Protein AF-A0A661M3B9-F1 (afdb_monomer)

Nearest PDB structures (foldseek):
  7fh7-assembly1_A  TM=8.479E-01  e=2.185E-17  Cylindrospermum licheniforme UTEX B 2014
  7roo-assembly1_A  TM=8.403E-01  e=1.113E-17  Cylindrospermum licheniforme UTEX B 2014
  7fh8-assembly1_A  TM=8.510E-01  e=1.071E-16  Cylindrospermum licheniforme UTEX B 2014
  7fh6-assembly1_A  TM=8.574E-01  e=1.071E-16  Cylindrospermum licheniforme UTEX B 2014
  7ron-assembly1_A  TM=8.331E-01  e=5.725E-17  Cylindrospermum licheniforme UTEX B 2014

Foldseek 3Di:
DDDDDPPPPPQDKDWDWQPFQDPDDDQGWGKIFIAGQAAKKFQEKDQFPQQWIKTKIWGCDPVRAIWIKIFTAGNNGHTPDIDTDAADHHWAWAEKDQFPQRWIKTWTWHPGAEAANTWIKIFTAHNRRDTPDIDTGDHNFDKGWQYKDQAPQLWIKTWIWDDDPVDAAIWIKIFIADNRGHTPDIDTHDPPHHKDWHEKDQAPQRWIKTWIFDVVVVTWIKIFTAHNNRHTPDMDTHQPDPPPQRKHWHRKYKDQDPQLWIKIKTWIDGPHEIWIKIFTAHNVRHTPFIWIGDDDWHWGWAEWDAFPVFWIKTWKKIFDDPDDPPATEIWTKMWTAGNRRHTPFIKTKAAPDNRWHHIWNYKDARPQLWIKTKTWTPQPDPHYITIMIITAHNRRDRHSSVGIDIDGPPPPPPVPDGDGPPPPPPPPDDDDDDDDDDDDDDDPPDDPDDDDCPDDPQAAQLLQCDDPDCPDSNNPSPGHYADVVQWDDPQQQWIAGPRRQKIWGLEQCFLHWDQQVVLQVSQQVCLVCVVVTPRPNHRDPDNAKGFAAPSRLLRQANQVDFPFRGDPPRSHPPDPQVFWEFHPAADPVDNQWGWTARRGNRDIDIDGSHGIGTRIIMDHDPRPDDDDDDDDDDDDDDDDDDDDDDDDDDDDDDDDDDDDDDDDDDDDDDDDD

pLDDT: mean 74.83, std 24.27, range [21.17, 98.56]

Mean predicted aligned error: 18.91 Å

Radius of gyration: 30.26 Å; Cα contacts (8 Å, |Δi|>4): 1571; chains: 1; bounding box: 96×77×81 Å

Solvent-accessible surface area (backbone atoms only — not comparable to full-atom values): 38222 Å² total; per-residue (Å²): 139,79,84,79,77,81,78,81,75,78,82,64,72,45,73,47,73,47,73,71,26,57,96,81,63,98,74,75,33,42,48,36,32,36,28,65,78,37,38,14,35,26,55,39,46,44,74,43,85,89,63,19,31,36,37,36,25,39,40,54,40,99,81,72,47,29,30,20,34,40,40,33,27,40,79,85,68,48,79,75,47,72,49,77,50,69,69,90,27,43,21,48,68,54,29,67,31,72,38,96,90,45,20,35,38,37,30,18,28,18,48,53,72,49,62,45,74,17,4,26,31,39,40,35,27,40,75,82,70,45,76,77,46,72,46,58,52,64,43,78,38,47,24,40,43,35,26,42,36,70,36,96,88,57,18,33,42,35,32,18,32,31,52,45,100,90,49,82,49,36,26,33,37,37,39,36,28,40,71,85,65,50,78,74,47,71,49,78,46,77,95,65,45,41,32,47,48,43,26,51,44,75,39,98,88,57,22,32,40,35,23,17,24,26,51,72,59,60,14,22,30,39,38,39,36,25,38,70,86,66,46,77,74,47,73,50,77,49,60,84,57,93,82,77,65,78,50,30,28,38,63,31,42,60,44,78,39,98,87,57,15,30,43,37,34,26,27,35,33,48,95,91,38,28,24,41,34,38,34,38,27,40,67,86,69,45,78,75,46,58,46,70,45,80,93,81,51,50,47,48,60,53,33,80,43,80,42,98,89,63,19,35,40,44,31,8,25,28,48,43,90,83,41,63,97,88,50,92,18,31,18,12,31,42,35,36,26,40,80,86,66,49,77,76,49,51,42,37,41,27,48,94,53,54,77,36,45,18,37,30,33,20,60,40,81,39,98,85,60,16,32,42,40,21,7,28,21,42,63,74,41,94,49,59,28,18,12,28,39,37,36,28,40,64,89,65,48,58,68,64,37,88,71,57,42,67,55,72,65,81,69,87,62,84,79,70,78,73,67,74,75,74,79,80,76,83,71,92,67,92,81,80,89,78,82,93,76,89,78,80,83,81,78,80,80,73,76,88,76,89,72,85,77,88,64,74,84,75,53,51,37,45,72,41,76,69,58,90,47,95,78,34,65,28,59,59,57,87,40,43,79,78,46,88,66,47,61,46,73,69,81,30,27,36,28,38,31,67,77,78,55,35,30,30,52,24,34,34,45,36,76,36,64,34,31,50,68,57,36,54,52,48,36,54,40,42,38,76,45,50,88,81,42,80,40,64,68,56,70,63,88,79,56,69,50,36,59,33,38,61,70,63,61,57,62,54,43,17,72,72,39,55,70,56,11,43,56,90,86,63,82,67,38,66,71,58,49,93,44,33,34,50,27,65,34,62,27,87,95,40,79,68,19,21,32,27,38,26,36,26,71,52,42,80,41,74,44,54,34,84,46,66,26,30,34,45,48,30,30,76,57,76,79,94,80,74,87,86,84,82,89,82,91,81,88,81,87,83,84,89,77,92,87,78,89,88,89,88,78,88,84,86,81,92,78,84,85,85,88,87,89,86,86,87,81,90,83,84,87,84,85,83,137

Structure (mmCIF, N/CA/C/O backbone):
data_AF-A0A661M3B9-F1
#
_entry.id   AF-A0A661M3B9-F1
#
loop_
_atom_site.group_PDB
_atom_site.id
_atom_site.type_symbol
_atom_site.label_atom_id
_atom_site.label_alt_id
_atom_site.label_comp_id
_atom_site.label_asym_id
_atom_site.label_entity_id
_atom_site.label_seq_id
_atom_site.pdbx_PDB_ins_code
_atom_site.Cartn_x
_atom_site.Cartn_y
_atom_site.Cartn_z
_atom_site.occupancy
_atom_site.B_iso_or_equiv
_atom_site.auth_seq_id
_atom_site.auth_comp_id
_atom_site.auth_asym_id
_atom_site.auth_atom_id
_atom_site.pdbx_PDB_model_num
ATOM 1 N N . MET A 1 1 ? 34.840 38.051 -22.882 1.00 33.22 1 MET A N 1
ATOM 2 C CA . MET A 1 1 ? 33.625 37.278 -23.220 1.00 33.22 1 MET A CA 1
ATOM 3 C C . MET A 1 1 ? 33.898 35.809 -22.946 1.00 33.22 1 MET A C 1
ATOM 5 O O . MET A 1 1 ? 34.513 35.154 -23.774 1.00 33.22 1 MET A O 1
ATOM 9 N N . ILE A 1 2 ? 33.510 35.317 -21.769 1.00 27.94 2 ILE A N 1
ATOM 10 C CA . ILE A 1 2 ? 33.604 33.896 -21.411 1.00 27.94 2 ILE A CA 1
ATOM 11 C C . ILE A 1 2 ? 32.181 33.349 -21.485 1.00 27.94 2 ILE A C 1
ATOM 13 O O . ILE A 1 2 ? 31.305 33.839 -20.773 1.00 27.94 2 ILE A O 1
ATOM 17 N N . LYS A 1 3 ? 31.930 32.377 -22.368 1.00 29.38 3 LYS A N 1
ATOM 18 C CA . LYS A 1 3 ? 30.658 31.649 -22.371 1.00 29.38 3 LYS A CA 1
ATOM 19 C C . LYS A 1 3 ? 30.657 30.722 -21.157 1.00 29.38 3 LYS A C 1
ATOM 21 O O . LYS A 1 3 ? 31.417 29.759 -21.139 1.00 29.38 3 LYS A O 1
ATOM 26 N N . LYS A 1 4 ? 29.815 31.005 -20.158 1.00 31.50 4 LYS A N 1
ATOM 27 C CA . LYS A 1 4 ? 29.452 29.997 -19.157 1.00 31.50 4 LYS A CA 1
ATOM 28 C C . LYS A 1 4 ? 28.701 28.883 -19.883 1.00 31.50 4 LYS A C 1
ATOM 30 O O . LYS A 1 4 ? 27.643 29.140 -20.452 1.00 31.50 4 LYS A O 1
ATOM 35 N N . ALA A 1 5 ? 29.245 27.672 -19.866 1.00 28.19 5 ALA A N 1
ATOM 36 C CA . ALA A 1 5 ? 28.431 26.490 -20.082 1.00 28.19 5 ALA A CA 1
ATOM 37 C C . ALA A 1 5 ? 27.577 26.302 -18.822 1.00 28.19 5 ALA A C 1
ATOM 39 O O . ALA A 1 5 ? 28.125 26.144 -17.733 1.00 28.19 5 ALA A O 1
ATOM 40 N N . PHE A 1 6 ? 26.253 26.354 -18.962 1.00 26.61 6 PHE A N 1
ATOM 41 C CA . PHE A 1 6 ? 25.378 25.730 -17.977 1.00 26.61 6 PHE A CA 1
ATOM 42 C C . PHE A 1 6 ? 25.493 24.224 -18.201 1.00 26.61 6 PHE A C 1
ATOM 44 O O . PHE A 1 6 ? 24.996 23.706 -19.200 1.00 26.61 6 PHE A O 1
ATOM 51 N N . ALA A 1 7 ? 26.200 23.538 -17.305 1.00 24.33 7 ALA A N 1
ATOM 52 C CA . ALA A 1 7 ? 26.063 22.099 -17.180 1.00 24.33 7 ALA A CA 1
ATOM 53 C C . ALA A 1 7 ? 24.705 21.848 -16.518 1.00 24.33 7 ALA A C 1
ATOM 55 O O . ALA A 1 7 ? 24.544 22.086 -15.324 1.00 24.33 7 ALA A O 1
ATOM 56 N N . LEU A 1 8 ? 23.720 21.434 -17.315 1.00 25.44 8 LEU A N 1
ATOM 57 C CA . LEU A 1 8 ? 22.482 20.874 -16.794 1.00 25.44 8 LEU A CA 1
ATOM 58 C C . LEU A 1 8 ? 22.793 19.436 -16.368 1.00 25.44 8 LEU A C 1
ATOM 60 O O . LEU A 1 8 ? 22.630 18.499 -17.149 1.00 25.44 8 LEU A O 1
ATOM 64 N N . THR A 1 9 ? 23.331 19.274 -15.161 1.00 28.16 9 THR A N 1
ATOM 65 C CA . THR A 1 9 ? 23.507 17.955 -14.555 1.00 28.16 9 THR A CA 1
ATOM 66 C C . THR A 1 9 ? 22.124 17.451 -14.167 1.00 28.16 9 THR A C 1
ATOM 68 O O . THR A 1 9 ? 21.608 17.800 -13.110 1.00 28.16 9 THR A O 1
ATOM 71 N N . VAL A 1 10 ? 21.501 16.661 -15.041 1.00 31.58 10 VAL A N 1
ATOM 72 C CA . VAL A 1 10 ? 20.352 15.840 -14.654 1.00 31.58 10 VAL A CA 1
ATOM 73 C C . VAL A 1 10 ? 20.902 14.743 -13.746 1.00 31.58 10 VAL A C 1
ATOM 75 O O . VAL A 1 10 ? 21.366 13.708 -14.224 1.00 31.58 10 VAL A O 1
ATOM 78 N N . LEU A 1 11 ? 20.921 15.011 -12.441 1.00 44.03 11 LEU A N 1
ATOM 79 C CA . LEU A 1 11 ? 21.018 13.968 -11.429 1.00 44.03 11 LEU A CA 1
ATOM 80 C C . LEU A 1 11 ? 19.672 13.250 -11.409 1.00 44.03 11 LEU A C 1
ATOM 82 O O . LEU A 1 11 ? 18.756 13.660 -10.710 1.00 44.03 11 LEU A O 1
ATOM 86 N N . GLY A 1 12 ? 19.536 12.234 -12.258 1.00 51.44 12 GLY A N 1
ATOM 87 C CA . GLY A 1 12 ? 18.405 11.324 -12.159 1.00 51.44 12 GLY A CA 1
ATOM 88 C C . GLY A 1 12 ? 18.546 10.464 -10.907 1.00 51.44 12 GLY A C 1
ATOM 89 O O . GLY A 1 12 ? 19.657 10.065 -10.567 1.00 51.44 12 GLY A O 1
ATOM 90 N N . MET A 1 13 ? 17.424 10.158 -10.263 1.00 59.72 13 MET A N 1
ATOM 91 C CA . MET A 1 13 ? 17.340 9.075 -9.287 1.00 59.72 13 MET A CA 1
ATOM 92 C C . MET A 1 13 ? 17.779 7.750 -9.931 1.00 59.72 13 MET A C 1
ATOM 94 O O . MET A 1 13 ? 17.378 7.436 -11.058 1.00 59.72 13 MET A O 1
ATOM 98 N N . PHE A 1 14 ? 18.589 6.970 -9.223 1.00 59.69 14 PHE A N 1
ATOM 99 C CA . PHE A 1 14 ? 19.043 5.649 -9.640 1.00 59.69 14 PHE A CA 1
ATOM 100 C C . PHE A 1 14 ? 18.612 4.609 -8.606 1.00 59.69 14 PHE A C 1
ATOM 102 O O . PHE A 1 14 ? 18.986 4.692 -7.441 1.00 59.69 14 PHE A O 1
ATOM 109 N N . CYS A 1 15 ? 17.883 3.583 -9.049 1.00 59.75 15 CYS A N 1
ATOM 110 C CA . CYS A 1 15 ? 17.785 2.342 -8.289 1.00 59.75 15 CYS A CA 1
ATOM 111 C C . CYS A 1 15 ? 19.037 1.500 -8.555 1.00 59.75 15 CYS A C 1
ATOM 113 O O . CYS A 1 15 ? 19.216 0.958 -9.652 1.00 59.75 15 CYS A O 1
ATOM 115 N N . ALA A 1 16 ? 19.915 1.417 -7.561 1.00 54.41 16 ALA A N 1
ATOM 116 C CA . ALA A 1 16 ? 21.054 0.522 -7.559 1.00 54.41 16 ALA A CA 1
ATOM 117 C C . ALA A 1 16 ? 20.610 -0.855 -7.049 1.00 54.41 16 ALA A C 1
ATOM 119 O O . ALA A 1 16 ? 20.036 -1.000 -5.969 1.00 54.41 16 ALA A O 1
ATOM 120 N N . PHE A 1 17 ? 20.915 -1.898 -7.820 1.00 51.28 17 PHE A N 1
ATOM 121 C CA . PHE A 1 17 ? 20.844 -3.248 -7.281 1.00 51.28 17 PHE A CA 1
ATOM 122 C C . PHE A 1 17 ? 21.967 -3.424 -6.261 1.00 51.28 17 PHE A C 1
ATOM 124 O O . PHE A 1 17 ? 23.145 -3.474 -6.634 1.00 51.28 17 PHE A O 1
ATOM 131 N N . GLY A 1 18 ? 21.589 -3.614 -4.994 1.00 45.97 18 GLY A N 1
ATOM 132 C CA . GLY A 1 18 ? 22.392 -4.436 -4.101 1.00 45.97 18 GLY A CA 1
ATOM 133 C C . GLY A 1 18 ? 22.654 -5.764 -4.813 1.00 45.97 18 GLY A C 1
ATOM 134 O O . GLY A 1 18 ? 21.763 -6.295 -5.483 1.00 45.97 18 GLY A O 1
ATOM 135 N N . LEU A 1 19 ? 23.903 -6.241 -4.763 1.00 42.44 19 LEU A N 1
ATOM 136 C CA . LEU A 1 19 ? 24.352 -7.419 -5.515 1.00 42.44 19 LEU A CA 1
ATOM 137 C C . LEU A 1 19 ? 23.311 -8.545 -5.396 1.00 42.44 19 LEU A C 1
ATOM 139 O O . LEU A 1 19 ? 22.970 -8.892 -4.264 1.00 42.44 19 LEU A O 1
ATOM 143 N N . PRO A 1 20 ? 22.799 -9.101 -6.516 1.00 46.88 20 PRO A N 1
ATOM 144 C CA . PRO A 1 20 ? 21.691 -10.045 -6.467 1.00 46.88 20 PRO A CA 1
ATOM 145 C C . PRO A 1 20 ? 22.042 -11.190 -5.527 1.00 46.88 20 PRO A C 1
ATOM 147 O O . PRO A 1 20 ? 23.106 -11.807 -5.679 1.00 46.88 20 PRO A O 1
ATOM 150 N N . CYS A 1 21 ? 21.157 -11.456 -4.562 1.00 50.94 21 CYS A N 1
ATOM 151 C CA . CYS A 1 21 ? 21.334 -12.569 -3.647 1.00 50.94 21 CYS A CA 1
ATOM 152 C C . CYS A 1 21 ? 21.563 -13.847 -4.485 1.00 50.94 21 CYS A C 1
ATOM 154 O O . CYS A 1 21 ? 20.914 -14.038 -5.516 1.00 50.94 21 CYS A O 1
ATOM 156 N N . ALA A 1 22 ? 22.573 -14.643 -4.117 1.00 40.19 22 ALA A N 1
ATOM 157 C CA . ALA A 1 22 ? 23.328 -15.490 -5.054 1.00 40.19 22 ALA A CA 1
ATOM 158 C C . ALA A 1 22 ? 22.492 -16.297 -6.089 1.00 40.19 22 ALA A C 1
ATOM 160 O O . ALA A 1 22 ? 21.468 -16.889 -5.745 1.00 40.19 22 ALA A O 1
ATOM 161 N N . PRO A 1 23 ? 22.953 -16.420 -7.355 1.00 37.06 23 PRO A N 1
ATOM 162 C CA . PRO A 1 23 ? 22.180 -17.063 -8.419 1.00 37.06 23 PRO A CA 1
ATOM 163 C C . PRO A 1 23 ? 21.980 -18.564 -8.152 1.00 37.06 23 PRO A C 1
ATOM 165 O O . PRO A 1 23 ? 22.912 -19.354 -8.321 1.00 37.06 23 PRO A O 1
ATOM 168 N N . GLY A 1 24 ? 20.762 -18.976 -7.776 1.00 40.06 24 GLY A N 1
ATOM 169 C CA . GLY A 1 24 ? 20.498 -20.393 -7.496 1.00 40.06 24 GLY A CA 1
ATOM 170 C C . GLY A 1 24 ? 19.066 -20.852 -7.194 1.00 40.06 24 GLY A C 1
ATOM 171 O O . GLY A 1 24 ? 18.822 -22.049 -7.339 1.00 40.06 24 GLY A O 1
ATOM 172 N N . GLN A 1 25 ? 18.123 -19.983 -6.806 1.00 38.91 25 GLN A N 1
ATOM 173 C CA . GLN A 1 25 ? 16.756 -20.404 -6.441 1.00 38.91 25 GLN A CA 1
ATOM 174 C C . GLN A 1 25 ? 15.646 -19.605 -7.143 1.00 38.91 25 GLN A C 1
ATOM 176 O O . GLN A 1 25 ? 15.857 -18.489 -7.611 1.00 38.91 25 GLN A O 1
ATOM 181 N N . ALA A 1 26 ? 14.468 -20.229 -7.263 1.00 37.75 26 ALA A N 1
ATOM 182 C CA . ALA A 1 26 ? 13.370 -19.793 -8.134 1.00 37.75 26 ALA A CA 1
ATOM 183 C C . ALA A 1 26 ? 12.433 -18.724 -7.530 1.00 37.75 26 ALA A C 1
ATOM 185 O O . ALA A 1 26 ? 11.511 -18.278 -8.207 1.00 37.75 26 ALA A O 1
ATOM 186 N N . SER A 1 27 ? 12.693 -18.286 -6.299 1.00 50.41 27 SER A N 1
ATOM 187 C CA . SER A 1 27 ? 12.099 -17.107 -5.664 1.00 50.41 27 SER A CA 1
ATOM 188 C C . SER A 1 27 ? 13.244 -16.200 -5.219 1.00 50.41 27 SER A C 1
ATOM 190 O O . SER A 1 27 ? 13.738 -16.313 -4.099 1.00 50.41 27 SER A O 1
ATOM 192 N N . ALA A 1 28 ? 13.741 -15.359 -6.127 1.00 63.66 28 ALA A N 1
ATOM 193 C CA . ALA A 1 28 ? 14.854 -14.474 -5.813 1.00 63.66 28 ALA A CA 1
ATOM 194 C C . ALA A 1 28 ? 14.415 -13.441 -4.763 1.00 63.66 28 ALA A C 1
ATOM 196 O O . ALA A 1 28 ? 13.726 -12.476 -5.091 1.00 63.66 28 ALA A O 1
ATOM 197 N N . GLN A 1 29 ? 14.825 -13.647 -3.510 1.00 74.50 29 GLN A N 1
ATOM 198 C CA . GLN A 1 29 ? 14.945 -12.565 -2.538 1.00 74.50 29 GLN A CA 1
ATOM 199 C C . GLN A 1 29 ? 15.920 -11.523 -3.102 1.00 74.50 29 GLN A C 1
ATOM 201 O O . GLN A 1 29 ? 16.857 -11.857 -3.835 1.00 74.50 29 GLN A O 1
ATOM 206 N N . TRP A 1 30 ? 15.684 -10.253 -2.796 1.00 79.44 30 TRP A N 1
ATOM 207 C CA . TRP A 1 30 ? 16.519 -9.149 -3.262 1.00 79.44 30 TRP A CA 1
ATOM 208 C C . TRP A 1 30 ? 16.419 -7.956 -2.320 1.00 79.44 30 TRP A C 1
ATOM 210 O O . TRP A 1 30 ? 15.414 -7.763 -1.638 1.00 79.44 30 TRP A O 1
ATOM 220 N N . ALA A 1 31 ? 17.471 -7.143 -2.317 1.00 78.19 31 ALA A N 1
ATOM 221 C CA . ALA A 1 31 ? 17.503 -5.837 -1.684 1.00 78.19 31 ALA A CA 1
ATOM 222 C C . ALA A 1 31 ? 17.956 -4.813 -2.730 1.00 78.19 31 ALA A C 1
ATOM 224 O O . ALA A 1 31 ? 18.966 -5.024 -3.408 1.00 78.19 31 ALA A O 1
ATOM 225 N N . ILE A 1 32 ? 17.216 -3.718 -2.868 1.00 79.44 32 ILE A N 1
ATOM 226 C CA . ILE A 1 32 ? 17.585 -2.592 -3.732 1.00 79.44 32 ILE A CA 1
ATOM 227 C C . ILE A 1 32 ? 17.602 -1.304 -2.915 1.00 79.44 32 ILE A C 1
ATOM 229 O O . ILE A 1 32 ? 16.823 -1.150 -1.969 1.00 79.44 32 ILE A O 1
ATOM 233 N N . THR A 1 33 ? 18.471 -0.380 -3.311 1.00 79.50 33 THR A N 1
ATOM 234 C CA . THR A 1 33 ? 18.429 1.011 -2.864 1.00 79.50 33 THR A CA 1
ATOM 235 C C . THR A 1 33 ? 18.041 1.899 -4.038 1.00 79.50 33 THR A C 1
ATOM 237 O O . THR A 1 33 ? 18.492 1.690 -5.164 1.00 79.50 33 THR A O 1
ATOM 240 N N . CYS A 1 34 ? 17.148 2.853 -3.802 1.00 77.31 34 CYS A N 1
ATOM 241 C CA . CYS A 1 34 ? 16.677 3.816 -4.791 1.00 77.31 34 CYS A CA 1
ATOM 242 C C . CYS A 1 34 ? 16.839 5.222 -4.223 1.00 77.31 34 CYS A C 1
ATOM 244 O O . CYS A 1 34 ? 16.271 5.536 -3.182 1.00 77.31 34 CYS A O 1
ATOM 246 N N . GLY A 1 35 ? 17.582 6.069 -4.923 1.00 74.69 35 GLY A N 1
ATOM 247 C CA . GLY A 1 35 ? 17.824 7.423 -4.450 1.00 74.69 35 GLY A CA 1
ATOM 248 C C . GLY A 1 35 ? 18.701 8.237 -5.382 1.00 74.69 35 GLY A C 1
ATOM 249 O O . GLY A 1 35 ? 18.880 7.908 -6.563 1.00 74.69 35 GLY A O 1
ATOM 250 N N . THR A 1 36 ? 19.190 9.350 -4.861 1.00 70.88 36 THR A N 1
ATOM 251 C CA . THR A 1 36 ? 19.966 10.354 -5.581 1.00 70.88 36 THR A CA 1
ATOM 252 C C . THR A 1 36 ? 21.413 10.387 -5.063 1.00 70.88 36 THR A C 1
ATOM 254 O O . THR A 1 36 ? 22.102 9.374 -5.081 1.00 70.88 36 THR A O 1
ATOM 257 N N . ILE A 1 37 ? 21.923 11.560 -4.684 1.00 66.69 37 ILE A N 1
ATOM 258 C CA . ILE A 1 37 ? 23.164 11.731 -3.891 1.00 66.69 37 ILE A CA 1
ATOM 259 C C . ILE A 1 37 ? 22.867 12.460 -2.571 1.00 66.69 37 ILE A C 1
ATOM 261 O O . ILE A 1 37 ? 23.753 13.050 -1.951 1.00 66.69 37 ILE A O 1
ATOM 265 N N . ALA A 1 38 ? 21.583 12.563 -2.264 1.00 71.62 38 ALA A N 1
ATOM 266 C CA . ALA A 1 38 ? 21.004 13.196 -1.106 1.00 71.62 38 ALA A CA 1
ATOM 267 C C . ALA A 1 38 ? 19.983 12.211 -0.536 1.00 71.62 38 ALA A C 1
ATOM 269 O O . ALA A 1 38 ? 19.626 11.242 -1.201 1.00 71.62 38 ALA A O 1
ATOM 270 N N . HIS A 1 39 ? 19.518 12.480 0.678 1.00 79.31 39 HIS A N 1
ATOM 271 C CA . HIS A 1 39 ? 18.651 11.550 1.381 1.00 79.31 39 HIS A CA 1
ATOM 272 C C . HIS A 1 39 ? 17.340 11.284 0.641 1.00 79.31 39 HIS A C 1
ATOM 274 O O . HIS A 1 39 ? 16.602 12.205 0.273 1.00 79.31 39 HIS A O 1
ATOM 280 N N . ASP A 1 40 ? 17.033 10.002 0.514 1.00 84.12 40 ASP A N 1
ATOM 281 C CA . ASP A 1 40 ? 15.853 9.457 -0.127 1.00 84.12 40 ASP A CA 1
ATOM 282 C C . ASP A 1 40 ? 15.207 8.435 0.816 1.00 84.12 40 ASP A C 1
ATOM 284 O O . ASP A 1 40 ? 15.878 7.643 1.468 1.00 84.12 40 ASP A O 1
ATOM 288 N N . GLU A 1 41 ? 13.881 8.445 0.931 1.00 89.69 41 GLU A N 1
ATOM 289 C CA . GLU A 1 41 ? 13.169 7.577 1.876 1.00 89.69 41 GLU A CA 1
ATOM 290 C C . GLU A 1 41 ? 11.876 7.050 1.260 1.00 89.69 41 GLU A C 1
ATOM 292 O O . GLU A 1 41 ? 11.025 7.834 0.837 1.00 89.69 41 GLU A O 1
ATOM 297 N N . ALA A 1 42 ? 11.675 5.729 1.273 1.00 93.19 42 ALA A N 1
ATOM 298 C CA . ALA A 1 42 ? 10.388 5.136 0.936 1.00 93.19 42 ALA A CA 1
ATOM 299 C C . ALA A 1 42 ? 9.434 5.271 2.130 1.00 93.19 42 ALA A C 1
ATOM 301 O O . ALA A 1 42 ? 9.722 4.813 3.236 1.00 93.19 42 ALA A O 1
ATOM 302 N N . LYS A 1 43 ? 8.277 5.893 1.909 1.00 93.56 43 LYS A N 1
ATOM 303 C CA . LYS A 1 43 ? 7.224 6.079 2.917 1.00 93.56 43 LYS A CA 1
ATOM 304 C C . LYS A 1 43 ? 6.202 4.955 2.897 1.00 93.56 43 LYS A C 1
ATOM 306 O O . LYS A 1 43 ? 5.796 4.483 3.952 1.00 93.56 43 LYS A O 1
ATOM 311 N N . ALA A 1 44 ? 5.821 4.501 1.707 1.00 95.50 44 ALA A N 1
ATOM 312 C CA . ALA A 1 44 ? 4.814 3.467 1.539 1.00 95.50 44 ALA A CA 1
ATOM 313 C C . ALA A 1 44 ? 5.153 2.542 0.369 1.00 95.50 44 ALA A C 1
ATOM 315 O O . ALA A 1 44 ? 5.769 2.961 -0.614 1.00 95.50 44 ALA A O 1
ATOM 316 N N . ILE A 1 45 ? 4.718 1.287 0.461 1.00 95.88 45 ILE A N 1
ATOM 317 C CA . ILE A 1 45 ? 4.786 0.338 -0.645 1.00 95.88 45 ILE A CA 1
ATOM 318 C C . ILE A 1 45 ? 3.448 -0.364 -0.849 1.00 95.88 45 ILE A C 1
ATOM 320 O O . ILE A 1 45 ? 2.746 -0.707 0.097 1.00 95.88 45 ILE A O 1
ATOM 324 N N . LEU A 1 46 ? 3.110 -0.591 -2.113 1.00 94.75 46 LEU A N 1
ATOM 325 C CA . LEU A 1 46 ? 1.926 -1.315 -2.545 1.00 94.75 46 LEU A CA 1
ATOM 326 C C . LEU A 1 46 ? 2.290 -2.407 -3.541 1.00 94.75 46 LEU A C 1
ATOM 328 O O . LEU A 1 46 ? 3.278 -2.321 -4.276 1.00 94.75 46 LEU A O 1
ATOM 332 N N . ARG A 1 47 ? 1.407 -3.397 -3.649 1.00 91.06 47 ARG A N 1
ATOM 333 C CA . ARG A 1 47 ? 1.367 -4.281 -4.812 1.00 91.06 47 ARG A CA 1
ATOM 334 C C . ARG A 1 47 ? 0.515 -3.660 -5.915 1.00 91.06 47 ARG A C 1
ATOM 336 O O . ARG A 1 47 ? -0.593 -3.182 -5.672 1.00 91.06 47 ARG A O 1
ATOM 343 N N . ALA A 1 48 ? 1.038 -3.697 -7.133 1.00 87.25 48 ALA A N 1
ATOM 344 C CA . ALA A 1 48 ? 0.321 -3.301 -8.333 1.00 87.25 48 ALA A CA 1
ATOM 345 C C . ALA A 1 48 ? -0.517 -4.465 -8.881 1.00 87.25 48 ALA A C 1
ATOM 347 O O . ALA A 1 48 ? -0.185 -5.641 -8.705 1.00 87.25 48 ALA A O 1
ATOM 348 N N . SER A 1 49 ? -1.579 -4.130 -9.613 1.00 82.56 49 SER A N 1
ATOM 349 C CA . SER A 1 49 ? -2.466 -5.096 -10.277 1.00 82.56 49 SER A CA 1
ATOM 350 C C . SER A 1 49 ? -1.767 -5.939 -11.356 1.00 82.56 49 SER A C 1
ATOM 352 O O . SER A 1 49 ? -2.234 -7.028 -11.683 1.00 82.56 49 SER A O 1
ATOM 354 N N . ASP A 1 50 ? -0.627 -5.474 -11.879 1.00 78.00 50 ASP A N 1
ATOM 355 C CA . ASP A 1 50 ? 0.197 -6.186 -12.866 1.00 78.00 50 ASP A CA 1
ATOM 356 C C . ASP A 1 50 ? 1.143 -7.248 -12.266 1.00 78.00 50 ASP A C 1
ATOM 358 O O . ASP A 1 50 ? 1.818 -7.949 -13.022 1.00 78.00 50 ASP A O 1
ATOM 362 N N . GLY A 1 51 ? 1.178 -7.381 -10.934 1.00 81.38 51 GLY A N 1
ATOM 363 C CA . GLY A 1 51 ? 2.039 -8.308 -10.189 1.00 81.38 51 GLY A CA 1
ATOM 364 C C . GLY A 1 51 ? 3.287 -7.663 -9.578 1.00 81.38 51 GLY A C 1
ATOM 365 O O . GLY A 1 51 ? 3.803 -8.180 -8.589 1.00 81.38 51 GLY A O 1
ATOM 366 N N . GLY A 1 52 ? 3.744 -6.523 -10.105 1.00 86.75 52 GLY A N 1
ATOM 367 C CA . GLY A 1 52 ? 4.883 -5.788 -9.555 1.00 86.75 52 GLY A CA 1
ATOM 368 C C . GLY A 1 52 ? 4.522 -4.920 -8.344 1.00 86.75 52 GLY A C 1
ATOM 369 O O . GLY A 1 52 ? 3.463 -5.062 -7.732 1.00 86.75 52 GLY A O 1
ATOM 370 N N . HIS A 1 53 ? 5.390 -3.962 -8.025 1.00 91.88 53 HIS A N 1
ATOM 371 C CA . HIS A 1 53 ? 5.318 -3.186 -6.780 1.00 91.88 53 HIS A CA 1
ATOM 372 C C . HIS A 1 53 ? 5.370 -1.683 -7.070 1.00 91.88 53 HIS A C 1
ATOM 374 O O . HIS A 1 53 ? 5.937 -1.276 -8.082 1.00 91.88 53 HIS A O 1
ATOM 380 N N . VAL A 1 54 ? 4.772 -0.860 -6.214 1.00 95.44 54 VAL A N 1
ATOM 381 C CA . VAL A 1 54 ? 4.830 0.606 -6.295 1.00 95.44 54 VAL A CA 1
ATOM 382 C C . VAL A 1 54 ? 5.338 1.146 -4.977 1.00 95.44 54 VAL A C 1
ATOM 384 O O . VAL A 1 54 ? 4.731 0.902 -3.940 1.00 95.44 54 VAL A O 1
ATOM 387 N N . VAL A 1 55 ? 6.444 1.876 -5.041 1.00 95.50 55 VAL A N 1
ATOM 388 C CA . VAL A 1 55 ? 7.093 2.514 -3.899 1.00 95.50 55 VAL A CA 1
ATOM 389 C C . VAL A 1 55 ? 6.824 4.007 -3.991 1.00 95.50 55 VAL A C 1
ATOM 391 O O . VAL A 1 55 ? 7.175 4.625 -4.995 1.00 95.50 55 VAL A O 1
ATOM 394 N N . LEU A 1 56 ? 6.195 4.565 -2.960 1.00 95.88 56 LEU A N 1
ATOM 395 C CA . LEU A 1 56 ? 6.076 6.001 -2.733 1.00 95.88 56 LEU A CA 1
ATOM 396 C C . LEU A 1 56 ? 7.214 6.423 -1.809 1.00 95.88 56 LEU A C 1
ATOM 398 O O . LEU A 1 56 ? 7.355 5.866 -0.718 1.00 95.88 56 LEU A O 1
ATOM 402 N N . GLY A 1 57 ? 7.982 7.425 -2.210 1.00 91.19 57 GLY A N 1
ATOM 403 C CA . GLY A 1 57 ? 9.041 7.986 -1.386 1.00 91.19 57 GLY A CA 1
ATOM 404 C C . GLY A 1 57 ? 9.158 9.496 -1.509 1.00 91.19 57 GLY A C 1
ATOM 405 O O . GLY A 1 57 ? 8.415 10.144 -2.243 1.00 91.19 57 GLY A O 1
ATOM 406 N N . GLN A 1 58 ? 10.090 10.052 -0.749 1.00 87.62 58 GLN A N 1
ATOM 407 C CA . GLN A 1 58 ? 10.454 11.465 -0.753 1.00 87.62 58 GLN A CA 1
ATOM 408 C C . GLN A 1 58 ? 11.956 11.618 -1.004 1.00 87.62 58 GLN A C 1
ATOM 410 O O . GLN A 1 58 ? 12.730 10.746 -0.607 1.00 87.62 58 GLN A O 1
ATOM 415 N N . THR A 1 59 ? 12.347 12.734 -1.619 1.00 78.06 59 THR A N 1
ATOM 416 C CA . THR A 1 59 ? 13.752 13.123 -1.822 1.00 78.06 59 THR A CA 1
ATOM 417 C C . THR A 1 59 ? 14.018 14.449 -1.113 1.00 78.06 59 THR A C 1
ATOM 419 O O . THR A 1 59 ? 13.316 15.438 -1.353 1.00 78.06 59 THR A O 1
ATOM 422 N N . TRP A 1 60 ? 15.063 14.526 -0.288 1.00 73.44 60 TRP A N 1
ATOM 423 C CA . TRP A 1 60 ? 15.597 15.806 0.184 1.00 73.44 60 TRP A CA 1
ATOM 424 C C . TRP A 1 60 ? 16.460 16.421 -0.914 1.00 73.44 60 TRP A C 1
ATOM 426 O O . TRP A 1 60 ? 17.653 16.152 -1.035 1.00 73.44 60 TRP A O 1
ATOM 436 N N . SER A 1 61 ? 15.836 17.256 -1.748 1.00 59.19 61 SER A N 1
ATOM 437 C CA . SER A 1 61 ? 16.534 17.923 -2.844 1.00 59.19 61 SER A CA 1
ATOM 438 C C . SER A 1 61 ? 17.675 18.815 -2.338 1.00 59.19 61 SER A C 1
ATOM 440 O O . SER A 1 61 ? 17.608 19.441 -1.276 1.00 59.19 61 SER A O 1
ATOM 442 N N . VAL A 1 62 ? 18.729 18.946 -3.148 1.00 51.19 62 VAL A N 1
ATOM 443 C CA . VAL A 1 62 ? 19.905 19.785 -2.837 1.00 51.19 62 VAL A CA 1
ATOM 444 C C . VAL A 1 62 ? 19.538 21.284 -2.730 1.00 51.19 62 VAL A C 1
ATOM 446 O O . VAL A 1 62 ? 20.322 22.088 -2.225 1.00 51.19 62 VAL A O 1
ATOM 449 N N . ASN A 1 63 ? 18.342 21.671 -3.191 1.00 55.25 63 ASN A N 1
ATOM 450 C CA . ASN A 1 63 ? 17.751 23.009 -3.093 1.00 55.25 63 ASN A CA 1
ATOM 451 C C . ASN A 1 63 ? 16.666 23.145 -2.006 1.00 55.25 63 ASN A C 1
ATOM 453 O O . ASN A 1 63 ? 15.990 24.169 -1.978 1.00 55.25 63 ASN A O 1
ATOM 457 N N . SER A 1 64 ? 16.531 22.177 -1.093 1.00 56.94 64 SER A N 1
ATOM 458 C CA . SER A 1 64 ? 15.606 22.162 0.060 1.00 56.94 64 SER A CA 1
ATOM 459 C C . SER A 1 64 ? 14.096 22.140 -0.227 1.00 56.94 64 SER A C 1
ATOM 461 O O . SER A 1 64 ? 13.324 22.012 0.716 1.00 56.94 64 SER A O 1
ATOM 463 N N . ASP A 1 65 ? 13.661 22.162 -1.487 1.00 69.06 65 ASP A N 1
ATOM 464 C CA . ASP A 1 65 ? 12.257 21.920 -1.845 1.00 69.06 65 ASP A CA 1
ATOM 465 C C . ASP A 1 65 ? 12.015 20.399 -1.896 1.00 69.06 65 ASP A C 1
ATOM 467 O O . ASP A 1 65 ? 12.571 19.712 -2.760 1.00 69.06 65 ASP A O 1
ATOM 471 N N . MET A 1 66 ? 11.259 19.842 -0.947 1.00 77.88 66 MET A N 1
ATOM 472 C CA . MET A 1 66 ? 10.948 18.404 -0.927 1.00 77.88 66 MET A CA 1
ATOM 473 C C . MET A 1 66 ? 9.854 18.087 -1.946 1.00 77.88 66 MET A C 1
ATOM 475 O O . MET A 1 66 ? 8.805 18.709 -1.899 1.00 77.88 66 MET A O 1
ATOM 479 N N . ASN A 1 67 ? 10.059 17.093 -2.807 1.00 85.44 67 ASN A N 1
ATOM 480 C CA . ASN A 1 67 ? 9.014 16.538 -3.672 1.00 85.44 67 ASN A CA 1
ATOM 481 C C . ASN A 1 67 ? 8.861 15.044 -3.374 1.00 85.44 67 ASN A C 1
ATOM 483 O O . ASN A 1 67 ? 9.816 14.398 -2.920 1.00 85.44 67 ASN A O 1
ATOM 487 N N . PHE A 1 68 ? 7.695 14.474 -3.684 1.00 88.62 68 PHE A N 1
ATOM 488 C CA . PHE A 1 68 ? 7.523 13.027 -3.633 1.00 88.62 68 PHE A CA 1
ATOM 489 C C . PHE A 1 68 ? 7.852 12.371 -4.967 1.00 88.62 68 PHE A C 1
ATOM 491 O O . PHE A 1 68 ? 7.651 12.931 -6.044 1.00 88.62 68 PHE A O 1
ATOM 498 N N . TRP A 1 69 ? 8.331 11.139 -4.897 1.00 87.81 69 TRP A N 1
ATOM 499 C CA . TRP A 1 69 ? 8.591 10.299 -6.049 1.00 87.81 69 TRP A CA 1
ATOM 500 C C . TRP A 1 69 ? 7.818 8.994 -5.941 1.00 87.81 69 TRP A C 1
ATOM 502 O O . TRP A 1 69 ? 7.456 8.531 -4.858 1.00 87.81 69 TRP A O 1
ATOM 512 N N . ILE A 1 70 ? 7.559 8.388 -7.096 1.00 92.38 70 ILE A N 1
ATOM 513 C CA . ILE A 1 70 ? 7.004 7.043 -7.184 1.00 92.38 70 ILE A CA 1
ATOM 514 C C . ILE A 1 70 ? 7.839 6.231 -8.163 1.00 92.38 70 ILE A C 1
ATOM 516 O O . ILE A 1 70 ? 7.992 6.632 -9.319 1.00 92.38 70 ILE A O 1
ATOM 520 N N . VAL A 1 71 ? 8.329 5.075 -7.713 1.00 89.94 71 VAL A N 1
ATOM 521 C CA . VAL A 1 71 ? 8.952 4.050 -8.560 1.00 89.94 71 VAL A CA 1
ATOM 522 C C . VAL A 1 71 ? 7.999 2.865 -8.667 1.00 89.94 71 VAL A C 1
ATOM 524 O O . VAL A 1 71 ? 7.589 2.272 -7.668 1.00 89.94 71 VAL A O 1
ATOM 527 N N . LYS A 1 72 ? 7.687 2.474 -9.901 1.00 91.00 72 LYS A N 1
ATOM 528 C CA . LYS A 1 72 ? 7.093 1.179 -10.225 1.00 91.00 72 LYS A CA 1
ATOM 529 C C . LYS A 1 72 ? 8.210 0.170 -10.439 1.00 91.00 72 LYS A C 1
ATOM 531 O O . LYS A 1 72 ? 9.018 0.333 -11.351 1.00 91.00 72 LYS A O 1
ATOM 536 N N . LEU A 1 73 ? 8.198 -0.899 -9.659 1.00 86.19 73 LEU A N 1
ATOM 537 C CA . LEU A 1 73 ? 9.053 -2.069 -9.814 1.00 86.19 73 LEU A CA 1
ATOM 538 C C . LEU A 1 73 ? 8.281 -3.208 -10.503 1.00 86.19 73 LEU A C 1
ATOM 540 O O . LEU A 1 73 ? 7.045 -3.277 -10.434 1.00 86.19 73 LEU A O 1
ATOM 544 N N . ASP A 1 74 ? 8.998 -4.122 -11.152 1.00 84.81 74 ASP A N 1
ATOM 545 C CA . ASP A 1 74 ? 8.457 -5.414 -11.581 1.00 84.81 74 ASP A CA 1
ATOM 546 C C . ASP A 1 74 ? 8.412 -6.434 -10.418 1.00 84.81 74 ASP A C 1
ATOM 548 O O . ASP A 1 74 ? 8.681 -6.106 -9.257 1.00 84.81 74 ASP A O 1
ATOM 552 N N . GLU A 1 75 ? 8.013 -7.678 -10.708 1.00 85.00 75 GLU A N 1
ATOM 553 C CA . GLU A 1 75 ? 8.003 -8.782 -9.729 1.00 85.00 75 GLU A CA 1
ATOM 554 C C . GLU A 1 75 ? 9.417 -9.093 -9.177 1.00 85.00 75 GLU A C 1
ATOM 556 O O . GLU A 1 75 ? 9.549 -9.607 -8.069 1.00 85.00 75 GLU A O 1
ATOM 561 N N . SER A 1 76 ? 10.474 -8.761 -9.930 1.00 77.38 76 SER A N 1
ATOM 562 C CA . SER A 1 76 ? 11.890 -9.037 -9.636 1.00 77.38 76 SER A CA 1
ATOM 563 C C . SER A 1 76 ? 12.668 -7.815 -9.117 1.00 77.38 76 SER A C 1
ATOM 565 O O . SER A 1 76 ? 13.893 -7.866 -9.043 1.00 77.38 76 SER A O 1
ATOM 567 N N . GLY A 1 77 ? 11.983 -6.717 -8.781 1.00 76.25 77 GLY A N 1
ATOM 568 C CA . GLY A 1 77 ? 12.605 -5.506 -8.237 1.00 76.25 77 GLY A CA 1
ATOM 569 C C . GLY A 1 77 ? 13.263 -4.581 -9.267 1.00 76.25 77 GLY A C 1
ATOM 570 O O . GLY A 1 77 ? 13.915 -3.619 -8.873 1.00 76.25 77 GLY A O 1
ATOM 571 N N . HIS A 1 78 ? 13.109 -4.805 -10.578 1.00 75.62 78 HIS A N 1
ATOM 572 C CA . HIS A 1 78 ? 13.645 -3.872 -11.578 1.00 75.62 78 HIS A CA 1
ATOM 573 C C . HIS A 1 78 ? 12.714 -2.662 -11.755 1.00 75.62 78 HIS A C 1
ATOM 575 O O . HIS A 1 78 ? 11.496 -2.848 -11.847 1.00 75.62 78 HIS A O 1
ATOM 581 N N . PRO A 1 79 ? 13.245 -1.433 -11.890 1.00 78.81 79 PRO A N 1
ATOM 582 C CA . PRO A 1 79 ? 12.432 -0.255 -12.176 1.00 78.81 79 PRO A CA 1
ATOM 583 C C . PRO A 1 79 ? 11.810 -0.329 -13.581 1.00 78.81 79 PRO A C 1
ATOM 585 O O . PRO A 1 79 ? 12.502 -0.443 -14.593 1.00 78.81 79 PRO A O 1
ATOM 588 N N . VAL A 1 80 ? 10.482 -0.227 -13.633 1.00 83.44 80 VAL A N 1
ATOM 589 C CA . VAL A 1 80 ? 9.655 -0.165 -14.850 1.00 83.44 80 VAL A CA 1
ATOM 590 C C . VAL A 1 80 ? 9.443 1.287 -15.274 1.00 83.44 80 VAL A C 1
ATOM 592 O O . VAL A 1 80 ? 9.583 1.627 -16.449 1.00 83.44 80 VAL A O 1
ATOM 595 N N . TRP A 1 81 ? 9.102 2.149 -14.315 1.00 84.75 81 TRP A N 1
ATOM 596 C CA . TRP A 1 81 ? 9.038 3.599 -14.476 1.00 84.75 81 TRP A CA 1
ATOM 597 C C . TRP A 1 81 ? 9.269 4.281 -13.127 1.00 84.75 81 TRP A C 1
ATOM 599 O O . TRP A 1 81 ? 8.986 3.703 -12.082 1.00 84.75 81 TRP A O 1
ATOM 609 N N . GLN A 1 82 ? 9.750 5.522 -13.154 1.00 84.50 82 GLN A N 1
ATOM 610 C CA . GLN A 1 82 ? 9.859 6.377 -11.972 1.00 84.50 82 GLN A CA 1
ATOM 611 C C . GLN A 1 82 ? 9.484 7.814 -12.335 1.00 84.50 82 GLN A C 1
ATOM 613 O O . GLN A 1 82 ? 9.744 8.240 -13.466 1.00 84.50 82 GLN A O 1
ATOM 618 N N . LYS A 1 83 ? 8.843 8.539 -11.416 1.00 84.94 83 LYS A N 1
ATOM 619 C CA . LYS A 1 83 ? 8.405 9.930 -11.613 1.00 84.94 83 LYS A CA 1
ATOM 620 C C . LYS A 1 83 ? 8.422 10.705 -10.303 1.00 84.94 83 LYS A C 1
ATOM 622 O O . LYS A 1 83 ? 8.062 10.154 -9.268 1.00 84.94 83 LYS A O 1
ATOM 627 N N . GLU A 1 84 ? 8.771 11.981 -10.395 1.00 87.19 84 GLU A N 1
ATOM 628 C CA . GLU A 1 84 ? 8.653 12.971 -9.323 1.00 87.19 84 GLU A CA 1
ATOM 629 C C . GLU A 1 84 ? 7.355 13.775 -9.491 1.00 87.19 84 GLU A C 1
ATOM 631 O O . GLU A 1 84 ? 6.915 14.036 -10.616 1.00 87.19 84 GLU A O 1
ATOM 636 N N . TYR A 1 85 ? 6.758 14.174 -8.371 1.00 89.69 85 TYR A N 1
ATOM 637 C CA . TYR A 1 85 ? 5.529 14.952 -8.283 1.00 89.69 85 TYR A CA 1
ATOM 638 C C . TYR A 1 85 ? 5.690 16.012 -7.192 1.00 89.69 85 TYR A C 1
ATOM 640 O O . TYR A 1 85 ? 6.061 15.714 -6.058 1.00 89.69 85 TYR A O 1
ATOM 648 N N . GLY A 1 86 ? 5.396 17.254 -7.553 1.00 89.56 86 GLY A N 1
ATOM 649 C CA . GLY A 1 86 ? 5.516 18.411 -6.678 1.00 89.56 86 GLY A CA 1
ATOM 650 C C . GLY A 1 86 ? 5.660 19.690 -7.496 1.00 89.56 86 GLY A C 1
ATOM 651 O O . GLY A 1 86 ? 5.476 19.676 -8.721 1.00 89.56 86 GLY A O 1
ATOM 652 N N . GLY A 1 87 ? 5.944 20.800 -6.827 1.00 87.62 87 GLY A N 1
ATOM 653 C CA . GLY A 1 87 ? 5.935 22.135 -7.416 1.00 87.62 87 GLY A CA 1
ATOM 654 C C . GLY A 1 87 ? 7.138 22.990 -7.031 1.00 87.62 87 GLY A C 1
ATOM 655 O O . GLY A 1 87 ? 8.278 22.662 -7.349 1.00 87.62 87 GLY A O 1
ATOM 656 N N . SER A 1 88 ? 6.859 24.162 -6.459 1.00 85.94 88 SER A N 1
ATOM 657 C CA . SER A 1 88 ? 7.854 25.189 -6.110 1.00 85.94 88 SER A CA 1
ATOM 658 C C . SER A 1 88 ? 8.022 25.390 -4.601 1.00 85.94 88 SER A C 1
ATOM 660 O O . SER A 1 88 ? 8.573 26.407 -4.185 1.00 85.94 88 SER A O 1
ATOM 662 N N . GLY A 1 89 ? 7.475 24.480 -3.803 1.00 87.88 89 GLY A N 1
ATOM 663 C CA . GLY A 1 89 ? 7.638 24.380 -2.359 1.00 87.88 89 GLY A CA 1
ATOM 664 C C . GLY A 1 89 ? 7.590 22.909 -1.949 1.00 87.88 89 GLY A C 1
ATOM 665 O O . GLY A 1 89 ? 7.617 22.029 -2.803 1.00 87.88 89 GLY A O 1
ATOM 666 N N . GLU A 1 90 ? 7.525 22.639 -0.649 1.00 89.31 90 GLU A N 1
ATOM 667 C CA . GLU A 1 90 ? 7.525 21.267 -0.130 1.00 89.31 90 GLU A CA 1
ATOM 668 C C . GLU A 1 90 ? 6.195 20.536 -0.406 1.00 89.31 90 GLU A C 1
ATOM 670 O O . GLU A 1 90 ? 5.115 21.032 -0.082 1.00 89.31 90 GLU A O 1
ATOM 675 N N . ASP A 1 91 ? 6.295 19.332 -0.959 1.00 91.94 91 ASP A N 1
ATOM 676 C CA . ASP A 1 91 ? 5.219 18.408 -1.300 1.00 91.94 91 ASP A CA 1
ATOM 677 C C . ASP A 1 91 ? 5.545 17.017 -0.713 1.00 91.94 91 ASP A C 1
ATOM 679 O O . ASP A 1 91 ? 6.241 16.201 -1.321 1.00 91.94 91 ASP A O 1
ATOM 683 N N . ILE A 1 92 ? 5.081 16.763 0.517 1.00 92.44 92 ILE A N 1
ATOM 684 C CA . ILE A 1 92 ? 5.493 15.627 1.363 1.00 92.44 92 ILE A CA 1
ATOM 685 C C . ILE A 1 92 ? 4.435 14.510 1.317 1.00 92.44 92 ILE A C 1
ATOM 687 O O . ILE A 1 92 ? 3.290 14.750 1.711 1.00 92.44 92 ILE A O 1
ATOM 691 N N . PRO A 1 93 ? 4.778 13.281 0.894 1.00 94.75 93 PRO A N 1
ATOM 692 C CA . PRO A 1 93 ? 3.822 12.188 0.747 1.00 94.75 93 PRO A CA 1
ATOM 693 C C . PRO A 1 93 ? 3.494 11.540 2.098 1.00 94.75 93 PRO A C 1
ATOM 695 O O . PRO A 1 93 ? 4.377 11.390 2.941 1.00 94.75 93 PRO A O 1
ATOM 698 N N . GLN A 1 94 ? 2.242 11.116 2.288 1.00 93.94 94 GLN A N 1
ATOM 699 C CA . GLN A 1 94 ? 1.778 10.524 3.553 1.00 93.94 94 GLN A CA 1
ATOM 700 C C . GLN A 1 94 ? 1.186 9.124 3.354 1.00 93.94 94 GLN A C 1
ATOM 702 O O . GLN A 1 94 ? 1.622 8.179 4.005 1.00 93.94 94 GLN A O 1
ATOM 707 N N . SER A 1 95 ? 0.259 8.955 2.406 1.00 96.06 95 SER A N 1
ATOM 708 C CA . SER A 1 95 ? -0.338 7.648 2.097 1.00 96.06 95 SER A CA 1
ATOM 709 C C . SER A 1 95 ? -0.612 7.490 0.597 1.00 96.06 95 SER A C 1
ATOM 711 O O . SER A 1 95 ? -0.778 8.469 -0.136 1.00 96.06 95 SER A O 1
ATOM 713 N N . ILE A 1 96 ? -0.620 6.240 0.133 1.00 97.56 96 ILE A N 1
ATOM 714 C CA . ILE A 1 96 ? -0.934 5.828 -1.238 1.00 97.56 96 ILE A CA 1
ATOM 715 C C . ILE A 1 96 ? -1.764 4.546 -1.187 1.00 97.56 96 ILE A C 1
ATOM 717 O O . ILE A 1 96 ? -1.465 3.640 -0.413 1.00 97.56 96 ILE A O 1
ATOM 721 N N . THR A 1 97 ? -2.760 4.445 -2.065 1.00 95.88 97 THR A N 1
ATOM 722 C CA . THR A 1 97 ? -3.598 3.251 -2.243 1.00 95.88 97 THR A CA 1
ATOM 723 C C . THR A 1 97 ? -3.741 2.925 -3.735 1.00 95.88 97 THR A C 1
ATOM 725 O O . THR A 1 97 ? -3.854 3.826 -4.568 1.00 95.88 97 THR A O 1
ATOM 728 N N . SER A 1 98 ? -3.729 1.637 -4.096 1.00 94.00 98 SER A N 1
ATOM 729 C CA . SER A 1 98 ? -4.035 1.176 -5.461 1.00 94.00 98 SER A CA 1
ATOM 730 C C . SER A 1 98 ? -5.532 1.311 -5.727 1.00 94.00 98 SER A C 1
ATOM 732 O O . SER A 1 98 ? -6.337 0.958 -4.868 1.00 94.00 98 SER A O 1
ATOM 734 N N . THR A 1 99 ? -5.917 1.775 -6.913 1.00 94.56 99 THR A N 1
ATOM 735 C CA . THR A 1 99 ? -7.327 1.975 -7.277 1.00 94.56 99 THR A CA 1
ATOM 736 C C . THR A 1 99 ? -7.866 0.846 -8.158 1.00 94.56 99 THR A C 1
ATOM 738 O O . THR A 1 99 ? -7.116 0.146 -8.840 1.00 94.56 99 THR A O 1
ATOM 741 N N . SER A 1 100 ? -9.185 0.646 -8.137 1.00 91.88 100 SER A N 1
ATOM 742 C CA . SER A 1 100 ? -9.911 -0.447 -8.804 1.00 91.88 100 SER A CA 1
ATOM 743 C C . SER A 1 100 ? -9.767 -0.474 -10.332 1.00 91.88 100 SER A C 1
ATOM 745 O O . SER A 1 100 ? -9.895 -1.529 -10.949 1.00 91.88 100 SER A O 1
ATOM 747 N N . ASP A 1 101 ? -9.424 0.663 -10.938 1.00 85.38 101 ASP A N 1
ATOM 748 C CA . ASP A 1 101 ? -9.049 0.817 -12.350 1.00 85.38 101 ASP A CA 1
ATOM 749 C C . ASP A 1 101 ? -7.590 0.404 -12.666 1.00 85.38 101 ASP A C 1
ATOM 751 O O . ASP A 1 101 ? -7.145 0.482 -13.813 1.00 85.38 101 ASP A O 1
ATOM 755 N N . GLY A 1 102 ? -6.828 -0.042 -11.661 1.00 88.88 102 GLY A N 1
ATOM 756 C CA . GLY A 1 102 ? -5.409 -0.389 -11.761 1.00 88.88 102 GLY A CA 1
ATOM 757 C C . GLY A 1 102 ? -4.450 0.804 -11.660 1.00 88.88 102 GLY A C 1
ATOM 758 O O . GLY A 1 102 ? -3.249 0.628 -11.874 1.00 88.88 102 GLY A O 1
ATOM 759 N N . GLY A 1 103 ? -4.960 2.002 -11.374 1.00 93.38 103 GLY A N 1
ATOM 760 C CA . GLY A 1 103 ? -4.178 3.185 -11.031 1.00 93.38 103 GLY A CA 1
ATOM 761 C C . GLY A 1 103 ? -3.798 3.259 -9.549 1.00 93.38 103 GLY A C 1
ATOM 762 O O . GLY A 1 103 ? -3.804 2.260 -8.829 1.00 93.38 103 GLY A O 1
ATOM 763 N N . TYR A 1 104 ? -3.463 4.469 -9.099 1.00 97.31 104 TYR A N 1
ATOM 764 C CA . TYR A 1 104 ? -3.056 4.761 -7.722 1.00 97.31 104 TYR A CA 1
ATOM 765 C C . TYR A 1 104 ? -3.601 6.121 -7.289 1.00 97.31 104 TYR A C 1
ATOM 767 O O . TYR A 1 104 ? -3.664 7.044 -8.100 1.00 97.31 104 TYR A O 1
ATOM 775 N N . VAL A 1 105 ? -3.936 6.280 -6.013 1.00 98.31 105 VAL A N 1
ATOM 776 C CA . VAL A 1 105 ? -4.275 7.573 -5.407 1.00 98.31 105 VAL A CA 1
ATOM 777 C C . VAL A 1 105 ? -3.299 7.875 -4.274 1.00 98.31 105 VAL A C 1
ATOM 779 O O . VAL A 1 105 ? -2.991 6.992 -3.479 1.00 98.31 105 VAL A O 1
ATOM 782 N N . VAL A 1 106 ? -2.794 9.106 -4.220 1.00 98.44 106 VAL A N 1
ATOM 783 C CA . VAL A 1 106 ? -1.826 9.586 -3.222 1.00 98.44 106 VAL A CA 1
ATOM 784 C C . VAL A 1 106 ? -2.440 10.735 -2.436 1.00 98.44 106 VAL A C 1
ATOM 786 O O . VAL A 1 106 ? -3.081 11.598 -3.037 1.00 98.44 106 VAL A O 1
ATOM 789 N N . ALA A 1 107 ? -2.191 10.779 -1.128 1.00 98.06 107 ALA A N 1
ATOM 790 C CA . ALA A 1 107 ? -2.400 11.950 -0.286 1.00 98.06 107 ALA A CA 1
ATOM 791 C C . ALA A 1 107 ? -1.052 12.459 0.252 1.00 98.06 107 ALA A C 1
ATOM 793 O O . ALA A 1 107 ? -0.249 11.695 0.796 1.00 98.06 107 ALA A O 1
ATOM 794 N N . ALA A 1 108 ? -0.820 13.758 0.091 1.00 96.75 108 ALA A N 1
ATOM 795 C CA . ALA A 1 108 ? 0.400 14.465 0.463 1.00 96.75 108 ALA A CA 1
ATOM 796 C C . ALA A 1 108 ? 0.067 15.804 1.146 1.00 96.75 108 ALA A C 1
ATOM 798 O O . ALA A 1 108 ? -1.008 16.360 0.933 1.00 96.75 108 ALA A O 1
ATOM 799 N N . SER A 1 109 ? 0.985 16.344 1.941 1.00 95.38 109 SER A N 1
ATOM 800 C CA . SER A 1 109 ? 0.980 17.761 2.329 1.00 95.38 109 SER A CA 1
ATOM 801 C C . SER A 1 109 ? 1.589 18.594 1.206 1.00 95.38 109 SER A C 1
ATOM 803 O O . SER A 1 109 ? 2.645 18.215 0.709 1.00 95.38 109 SER A O 1
ATOM 805 N N . THR A 1 110 ? 0.982 19.720 0.823 1.00 94.81 110 THR A N 1
ATOM 806 C CA . THR A 1 110 ? 1.507 20.622 -0.219 1.00 94.81 110 THR A CA 1
ATOM 807 C C . THR A 1 110 ? 1.696 22.052 0.268 1.00 94.81 110 THR A C 1
ATOM 809 O O . THR A 1 110 ? 0.799 22.640 0.870 1.00 94.81 110 THR A O 1
ATOM 812 N N . ARG A 1 111 ? 2.835 22.647 -0.092 1.00 92.69 111 ARG A N 1
ATOM 813 C CA . ARG A 1 111 ? 3.086 24.100 -0.092 1.00 92.69 111 ARG A CA 1
ATOM 814 C C . ARG A 1 111 ? 3.034 24.705 -1.501 1.00 92.69 111 ARG A C 1
ATOM 816 O O . ARG A 1 111 ? 3.171 25.914 -1.663 1.00 92.69 111 ARG A O 1
ATOM 823 N N . SER A 1 112 ? 2.841 23.869 -2.522 1.00 90.75 112 SER A N 1
ATOM 824 C CA . SER A 1 112 ? 2.884 24.232 -3.944 1.00 90.75 112 SER A CA 1
ATOM 825 C C . SER A 1 112 ? 1.511 24.504 -4.563 1.00 90.75 112 SER A C 1
ATOM 827 O O . SER A 1 112 ? 1.398 25.347 -5.454 1.00 90.75 112 SER A O 1
ATOM 829 N N . PHE A 1 113 ? 0.469 23.783 -4.134 1.00 88.50 113 PHE A N 1
ATOM 830 C CA . PHE A 1 113 ? -0.833 23.742 -4.825 1.00 88.50 113 PHE A CA 1
ATOM 831 C C . PHE A 1 113 ? -2.030 24.159 -3.953 1.00 88.50 113 PHE A C 1
ATOM 833 O O . PHE A 1 113 ? -3.177 24.053 -4.393 1.00 88.50 113 PHE A O 1
ATOM 840 N N . GLY A 1 114 ? -1.767 24.603 -2.724 1.00 84.56 114 GLY A N 1
ATOM 841 C CA . GLY A 1 114 ? -2.754 24.900 -1.686 1.00 84.56 114 GLY A CA 1
ATOM 842 C C . GLY A 1 114 ? -3.081 26.385 -1.473 1.00 84.56 114 GLY A C 1
ATOM 843 O O . GLY A 1 114 ? -2.734 27.246 -2.286 1.00 84.56 114 GLY A O 1
ATOM 844 N N . ALA A 1 115 ? -3.782 26.676 -0.377 1.00 77.75 115 ALA A N 1
ATOM 845 C CA . ALA A 1 115 ? -4.276 27.989 0.025 1.00 77.75 115 ALA A CA 1
ATOM 846 C C . ALA A 1 115 ? -3.717 28.483 1.381 1.00 77.75 115 ALA A C 1
ATOM 848 O O . ALA A 1 115 ? -4.275 29.428 1.951 1.00 77.75 115 ALA A O 1
ATOM 849 N N . GLY A 1 116 ? -2.619 27.908 1.878 1.00 82.00 116 GLY A N 1
ATOM 850 C CA . GLY A 1 116 ? -2.006 28.314 3.143 1.00 82.00 116 GLY A CA 1
ATOM 851 C C . GLY A 1 116 ? -0.533 27.937 3.297 1.00 82.00 116 GLY A C 1
ATOM 852 O O . GLY A 1 116 ? 0.273 28.101 2.383 1.00 82.00 116 GLY A O 1
ATOM 853 N N . GLU A 1 117 ? -0.187 27.489 4.505 1.00 83.81 117 GLU A N 1
ATOM 854 C CA . GLU A 1 117 ? 1.167 27.060 4.887 1.00 83.81 117 GLU A CA 1
ATOM 855 C C . GLU A 1 117 ? 1.408 25.567 4.621 1.00 83.81 117 GLU A C 1
ATOM 857 O O . GLU A 1 117 ? 2.560 25.149 4.532 1.00 83.81 117 GLU A O 1
ATOM 862 N N . SER A 1 118 ? 0.349 24.757 4.550 1.00 91.88 118 SER A N 1
ATOM 863 C CA . SER A 1 118 ? 0.353 23.357 4.106 1.00 91.88 118 SER A CA 1
ATOM 864 C C . SER A 1 118 ? -1.094 22.912 3.925 1.00 91.88 118 SER A C 1
ATOM 866 O O . SER A 1 118 ? -1.851 22.958 4.889 1.00 91.88 118 SER A O 1
ATOM 868 N N . ASP A 1 119 ? -1.454 22.416 2.748 1.00 95.31 119 ASP A N 1
ATOM 869 C CA . ASP A 1 119 ? -2.786 21.881 2.453 1.00 95.31 119 ASP A CA 1
ATOM 870 C C . ASP A 1 119 ? -2.716 20.373 2.150 1.00 95.31 119 ASP A C 1
ATOM 872 O O . ASP A 1 119 ? -1.652 19.833 1.844 1.00 95.31 119 ASP A O 1
ATOM 876 N N . ILE A 1 120 ? -3.857 19.680 2.156 1.00 97.50 120 ILE A N 1
ATOM 877 C CA . ILE A 1 120 ? -3.956 18.304 1.648 1.00 97.50 120 ILE A CA 1
ATOM 878 C C . ILE A 1 120 ? -3.913 18.350 0.118 1.00 97.50 120 ILE A C 1
ATOM 880 O O . ILE A 1 120 ? -4.764 18.984 -0.500 1.00 97.50 120 ILE A O 1
ATOM 884 N N . TRP A 1 121 ? -2.991 17.628 -0.508 1.00 97.69 121 TRP A N 1
ATOM 885 C CA . TRP A 1 121 ? -2.929 17.402 -1.951 1.00 97.69 121 TRP A CA 1
ATOM 886 C C . TRP A 1 121 ? -3.259 15.948 -2.265 1.00 97.69 121 TRP A C 1
ATOM 888 O O . TRP A 1 121 ? -2.603 15.030 -1.775 1.00 97.69 121 TRP A O 1
ATOM 898 N N . VAL A 1 122 ? -4.286 15.742 -3.087 1.00 98.50 122 VAL A N 1
ATOM 899 C CA . VAL A 1 122 ? -4.697 14.424 -3.572 1.00 98.50 122 VAL A CA 1
ATOM 900 C C . VAL A 1 122 ? -4.371 14.320 -5.051 1.00 98.50 122 VAL A C 1
ATOM 902 O O . VAL A 1 122 ? -4.787 15.171 -5.844 1.00 98.50 122 VAL A O 1
ATOM 905 N N . VAL A 1 123 ? -3.650 13.265 -5.426 1.00 98.38 123 VAL A N 1
ATOM 906 C CA . VAL A 1 123 ? -3.220 13.003 -6.804 1.00 98.38 123 VAL A CA 1
ATOM 907 C C . VAL A 1 123 ? -3.714 11.627 -7.228 1.00 98.38 123 VAL A C 1
ATOM 909 O O . VAL A 1 123 ? -3.291 10.615 -6.669 1.00 98.38 123 VAL A O 1
ATOM 912 N N . LYS A 1 124 ? -4.590 11.580 -8.236 1.00 98.44 124 LYS A N 1
ATOM 913 C CA . LYS A 1 124 ? -5.005 10.342 -8.900 1.00 98.44 124 LYS A CA 1
ATOM 914 C C . LYS A 1 124 ? -4.133 10.103 -10.123 1.00 98.44 124 LYS A C 1
ATOM 916 O O . LYS A 1 124 ? -4.002 10.956 -11.005 1.00 98.44 124 LYS A O 1
ATOM 921 N N . LEU A 1 125 ? -3.553 8.916 -10.164 1.00 97.44 125 LEU A N 1
ATOM 922 C CA . LEU A 1 125 ? -2.640 8.438 -11.185 1.00 97.44 125 LEU A CA 1
ATOM 923 C C . LEU A 1 125 ? -3.247 7.234 -11.904 1.00 97.44 125 LEU A C 1
ATOM 925 O O . LEU A 1 125 ? -3.892 6.383 -11.284 1.00 97.44 125 LEU A O 1
ATOM 929 N N . ASN A 1 126 ? -2.956 7.109 -13.197 1.00 94.75 126 ASN A N 1
ATOM 930 C CA . ASN A 1 126 ? -3.167 5.860 -13.922 1.00 94.75 126 ASN A CA 1
ATOM 931 C C . ASN A 1 126 ? -2.032 4.850 -13.648 1.00 94.75 126 ASN A C 1
ATOM 933 O O . ASN A 1 126 ? -1.018 5.169 -13.020 1.00 94.75 126 ASN A O 1
ATOM 937 N N . PHE A 1 127 ? -2.153 3.630 -14.180 1.00 92.00 127 PHE A N 1
ATOM 938 C CA . PHE A 1 127 ? -1.166 2.552 -13.989 1.00 92.00 127 PHE A CA 1
ATOM 939 C C . PHE A 1 127 ? 0.272 2.882 -14.469 1.00 92.00 127 PHE A C 1
ATOM 941 O O . PHE A 1 127 ? 1.226 2.181 -14.119 1.00 92.00 127 PHE A O 1
ATOM 948 N N . ARG A 1 128 ? 0.447 3.947 -15.268 1.00 87.88 128 ARG A N 1
ATOM 949 C CA . ARG A 1 128 ? 1.733 4.464 -15.775 1.00 87.88 128 ARG A CA 1
ATOM 950 C C . ARG A 1 128 ? 2.259 5.664 -14.978 1.00 87.88 128 ARG A C 1
ATOM 952 O O . ARG A 1 128 ? 3.212 6.309 -15.424 1.00 87.88 128 ARG A O 1
ATOM 959 N N . GLY A 1 129 ? 1.613 6.031 -13.871 1.00 89.38 129 GLY A N 1
ATOM 960 C CA . GLY A 1 129 ? 1.934 7.237 -13.106 1.00 89.38 129 GLY A CA 1
ATOM 961 C C . GLY A 1 129 ? 1.638 8.532 -13.872 1.00 89.38 129 GLY A C 1
ATOM 962 O O . GLY A 1 129 ? 2.364 9.513 -13.747 1.00 89.38 129 GLY A O 1
ATOM 963 N N . GLU A 1 130 ? 0.696 8.546 -14.811 1.00 94.31 130 GLU A N 1
ATOM 964 C CA . GLU A 1 130 ? 0.249 9.798 -15.441 1.00 94.31 130 GLU A CA 1
ATOM 965 C C . GLU A 1 130 ? -0.893 10.372 -14.595 1.00 94.31 130 GLU A C 1
ATOM 967 O O . GLU A 1 130 ? -1.783 9.623 -14.197 1.00 94.31 130 GLU A O 1
ATOM 972 N N . ILE A 1 131 ? -0.847 11.675 -14.294 1.00 96.56 131 ILE A N 1
ATOM 973 C CA . ILE A 1 131 ? -1.885 12.348 -13.502 1.00 96.56 131 ILE A CA 1
ATOM 974 C C . ILE A 1 131 ? -3.179 12.381 -14.315 1.00 96.56 131 ILE A C 1
ATOM 976 O O . ILE A 1 131 ? -3.225 12.978 -15.390 1.00 96.56 131 ILE A O 1
ATOM 980 N N . GLU A 1 132 ? -4.226 11.759 -13.783 1.00 95.69 132 GLU A N 1
ATOM 981 C CA . GLU A 1 132 ? -5.579 11.809 -14.343 1.00 95.69 132 GLU A CA 1
ATOM 982 C C . GLU A 1 132 ? -6.329 13.018 -13.789 1.00 95.69 132 GLU A C 1
ATOM 984 O O . GLU A 1 132 ? -6.934 13.787 -14.537 1.00 95.69 132 GLU A O 1
ATOM 989 N N . TRP A 1 133 ? -6.224 13.233 -12.477 1.00 97.88 133 TRP A N 1
ATOM 990 C CA . TRP A 1 133 ? -6.650 14.459 -11.820 1.00 97.88 133 TRP A CA 1
ATOM 991 C C . TRP A 1 133 ? -5.856 14.705 -10.537 1.00 97.88 133 TRP A C 1
ATOM 993 O O . TRP A 1 133 ? -5.274 13.799 -9.946 1.00 97.88 133 TRP A O 1
ATOM 1003 N N . GLN A 1 134 ? -5.860 15.958 -10.090 1.00 97.69 134 GLN A N 1
ATOM 1004 C CA . GLN A 1 134 ? -5.353 16.351 -8.778 1.00 97.69 134 GLN A CA 1
ATOM 1005 C C . GLN A 1 134 ? -6.276 17.395 -8.140 1.00 97.69 134 GLN A C 1
ATOM 1007 O O . GLN A 1 134 ? -7.017 18.089 -8.852 1.00 97.69 134 GLN A O 1
ATOM 1012 N N . ARG A 1 135 ? -6.263 17.485 -6.809 1.00 97.31 135 ARG A N 1
ATOM 1013 C CA . ARG A 1 135 ? -7.045 18.437 -6.003 1.00 97.31 135 ARG A CA 1
ATOM 1014 C C . ARG A 1 135 ? -6.270 18.843 -4.759 1.00 97.31 135 ARG A C 1
ATOM 1016 O O . ARG A 1 135 ? -5.549 18.022 -4.205 1.00 97.31 135 ARG A O 1
ATOM 1023 N N . SER A 1 136 ? -6.461 20.077 -4.311 1.00 96.44 136 SER A N 1
ATOM 1024 C CA . SER A 1 136 ? -5.993 20.548 -3.010 1.00 96.44 136 SER A CA 1
ATOM 1025 C C . SER A 1 136 ? -7.176 20.894 -2.103 1.00 96.44 136 SER A C 1
ATOM 1027 O O . SER A 1 136 ? -8.189 21.428 -2.563 1.00 96.44 136 SER A O 1
ATOM 1029 N N . PHE A 1 137 ? -7.054 20.564 -0.819 1.00 95.88 137 PHE A N 1
ATOM 1030 C CA . PHE A 1 137 ? -8.052 20.810 0.216 1.00 95.88 137 PHE A CA 1
ATOM 1031 C C . PHE A 1 137 ? -7.368 21.356 1.465 1.00 95.88 137 PHE A C 1
ATOM 1033 O O . PHE A 1 137 ? -6.560 20.675 2.092 1.00 95.88 137 PHE A O 1
ATOM 1040 N N . GLY A 1 138 ? -7.733 22.569 1.855 1.00 91.94 138 GLY A N 1
ATOM 1041 C CA . GLY A 1 138 ? -7.173 23.204 3.035 1.00 91.94 138 GLY A CA 1
ATOM 1042 C C . GLY A 1 138 ? -7.702 24.614 3.229 1.00 91.94 138 GLY A C 1
ATOM 1043 O O . GLY A 1 138 ? -8.751 24.997 2.694 1.00 91.94 138 GLY A O 1
ATOM 1044 N N . SER A 1 139 ? -7.002 25.368 4.059 1.00 86.88 139 SER A N 1
ATOM 1045 C CA . SER A 1 139 ? -7.292 26.752 4.391 1.00 86.88 139 SER A CA 1
ATOM 1046 C C . SER A 1 139 ? -5.997 27.545 4.572 1.00 86.88 139 SER A C 1
ATOM 1048 O O . SER A 1 139 ? -4.920 27.071 4.245 1.00 86.88 139 SER A O 1
ATOM 1050 N N . THR A 1 140 ? -6.066 28.766 5.104 1.00 87.38 140 THR A N 1
ATOM 1051 C CA . THR A 1 140 ? -4.874 29.603 5.346 1.00 87.38 140 THR A CA 1
ATOM 1052 C C . THR A 1 140 ? -3.987 29.106 6.499 1.00 87.38 140 THR A C 1
ATOM 1054 O O . THR A 1 140 ? -3.234 29.889 7.072 1.00 87.38 140 THR A O 1
ATOM 1057 N N . GLU A 1 141 ? -4.141 27.851 6.914 1.00 88.12 141 GLU A N 1
ATOM 1058 C CA . GLU A 1 141 ? -3.531 27.247 8.099 1.00 88.12 141 GLU A CA 1
ATOM 1059 C C . GLU A 1 141 ? -2.810 25.942 7.698 1.00 88.12 141 GLU A C 1
ATOM 1061 O O . GLU A 1 141 ? -2.446 25.789 6.533 1.00 88.12 141 GLU A O 1
ATOM 1066 N N . THR A 1 142 ? -2.517 25.042 8.643 1.00 90.00 142 THR A N 1
ATOM 1067 C CA . THR A 1 142 ? -1.853 23.762 8.358 1.00 90.00 142 THR A CA 1
ATOM 1068 C C . THR A 1 142 ? -2.857 22.617 8.382 1.00 90.00 142 THR A C 1
ATOM 1070 O O . THR A 1 142 ? -3.437 22.289 9.423 1.00 90.00 142 THR A O 1
ATOM 1073 N N . GLU A 1 143 ? -2.986 21.946 7.245 1.00 93.50 143 GLU A N 1
ATOM 1074 C CA . GLU A 1 143 ? -3.624 20.648 7.101 1.00 93.50 143 GLU A CA 1
ATOM 1075 C C . GLU A 1 143 ? -2.626 19.611 6.549 1.00 93.50 143 GLU A C 1
ATOM 1077 O O . GLU A 1 143 ? -1.836 19.882 5.641 1.00 93.50 143 GLU A O 1
ATOM 1082 N N . ILE A 1 144 ? -2.619 18.423 7.159 1.00 94.06 144 ILE A N 1
ATOM 1083 C CA . ILE A 1 144 ? -1.687 17.325 6.856 1.00 94.06 144 ILE A CA 1
ATOM 1084 C C . ILE A 1 144 ? -2.509 16.031 6.780 1.00 94.06 144 ILE A C 1
ATOM 1086 O O . ILE A 1 144 ? -3.142 15.681 7.781 1.00 94.06 144 ILE A O 1
ATOM 1090 N N . PRO A 1 145 ? -2.553 15.324 5.635 1.00 96.81 145 PRO A N 1
ATOM 1091 C CA . PRO A 1 145 ? -3.193 14.016 5.567 1.00 96.81 145 PRO A CA 1
ATOM 1092 C C . PRO A 1 145 ? -2.378 12.971 6.334 1.00 96.81 145 PRO A C 1
ATOM 1094 O O . PRO A 1 145 ? -1.159 13.064 6.420 1.00 96.81 145 PRO A O 1
ATOM 1097 N N . SER A 1 146 ? -3.061 11.955 6.846 1.00 95.44 146 SER A N 1
ATOM 1098 C CA . SER A 1 146 ? -2.454 10.795 7.504 1.00 95.44 146 SER A CA 1
ATOM 1099 C C . SER A 1 146 ? -2.691 9.515 6.709 1.00 95.44 146 SER A C 1
ATOM 1101 O O . SER A 1 146 ? -1.790 8.695 6.590 1.00 95.44 146 SER A O 1
ATOM 1103 N N . ASP A 1 147 ? -3.892 9.344 6.145 1.00 97.31 147 ASP A N 1
ATOM 1104 C CA . ASP A 1 147 ? -4.261 8.135 5.402 1.00 97.31 147 ASP A CA 1
ATOM 1105 C C . ASP A 1 147 ? -5.306 8.427 4.306 1.00 97.31 147 ASP A C 1
ATOM 1107 O O . ASP A 1 147 ? -6.105 9.363 4.430 1.00 97.31 147 ASP A O 1
ATOM 1111 N N . ILE A 1 148 ? -5.284 7.635 3.228 1.00 98.06 148 ILE A N 1
ATOM 1112 C CA . ILE A 1 148 ? -6.223 7.688 2.100 1.00 98.06 148 ILE A CA 1
ATOM 1113 C C . ILE A 1 148 ? -6.526 6.283 1.570 1.00 98.06 148 ILE A C 1
ATOM 1115 O O . ILE A 1 148 ? -5.625 5.514 1.226 1.00 98.06 148 ILE A O 1
ATOM 1119 N N . GLN A 1 149 ? -7.812 5.974 1.418 1.00 96.81 149 GLN A N 1
ATOM 1120 C CA . GLN A 1 149 ? -8.277 4.716 0.832 1.00 96.81 149 GLN A CA 1
ATOM 1121 C C . GLN A 1 149 ? -9.353 4.972 -0.226 1.00 96.81 149 GLN A C 1
ATOM 1123 O O . GLN A 1 149 ? -10.123 5.929 -0.124 1.00 96.81 149 GLN A O 1
ATOM 1128 N N . GLN A 1 150 ? -9.413 4.119 -1.252 1.00 96.50 150 GLN A N 1
ATOM 1129 C CA . GLN A 1 150 ? -10.536 4.121 -2.190 1.00 96.50 150 GLN A CA 1
ATOM 1130 C C . GLN A 1 150 ? -11.744 3.440 -1.536 1.00 96.50 150 GLN A C 1
ATOM 1132 O O . GLN A 1 150 ? -11.602 2.393 -0.904 1.00 96.50 150 GLN A O 1
ATOM 1137 N N . THR A 1 151 ? -12.925 4.026 -1.694 1.00 96.06 151 THR A N 1
ATOM 1138 C CA . THR A 1 151 ? -14.194 3.479 -1.205 1.00 96.06 151 THR A CA 1
ATOM 1139 C C . THR A 1 151 ? -14.872 2.597 -2.260 1.00 96.06 151 THR A C 1
ATOM 1141 O O . THR A 1 151 ? -14.565 2.669 -3.450 1.00 96.06 151 THR A O 1
ATOM 1144 N N . VAL A 1 152 ? -15.793 1.730 -1.829 1.00 93.69 152 VAL A N 1
ATOM 1145 C CA . VAL A 1 152 ? -16.479 0.720 -2.665 1.00 93.69 152 VAL A CA 1
ATOM 1146 C C . VAL A 1 152 ? -17.288 1.347 -3.811 1.00 93.69 152 VAL A C 1
ATOM 1148 O O . VAL A 1 152 ? -17.414 0.749 -4.876 1.00 93.69 152 VAL A O 1
ATOM 1151 N N . ASP A 1 153 ? -17.776 2.574 -3.627 1.00 88.75 153 ASP A N 1
ATOM 1152 C CA . ASP A 1 153 ? -18.439 3.400 -4.650 1.00 88.75 153 ASP A CA 1
ATOM 1153 C C . ASP A 1 153 ? -17.472 3.986 -5.709 1.00 88.75 153 ASP A C 1
ATOM 1155 O O . ASP A 1 153 ? -17.891 4.696 -6.622 1.00 88.75 153 ASP A O 1
ATOM 1159 N N . GLY A 1 154 ? -16.170 3.708 -5.595 1.00 93.88 154 GLY A N 1
ATOM 1160 C CA . GLY A 1 154 ? -15.111 4.233 -6.456 1.00 93.88 154 GLY A CA 1
ATOM 1161 C C . GLY A 1 154 ? -14.583 5.615 -6.054 1.00 93.88 154 GLY A C 1
ATOM 1162 O O . GLY A 1 154 ? -13.651 6.099 -6.702 1.00 93.88 154 GLY A O 1
ATOM 1163 N N . GLY A 1 155 ? -15.152 6.235 -5.015 1.00 97.19 155 GLY A N 1
ATOM 1164 C CA . GLY A 1 155 ? -14.671 7.468 -4.392 1.00 97.19 155 GLY A CA 1
ATOM 1165 C C . GLY A 1 155 ? -13.477 7.250 -3.458 1.00 97.19 155 GLY A C 1
ATOM 1166 O O . GLY A 1 155 ? -12.788 6.234 -3.538 1.00 97.19 155 GLY A O 1
ATOM 1167 N N . TYR A 1 156 ? -13.215 8.207 -2.563 1.00 98.44 156 TYR A N 1
ATOM 1168 C CA . TYR A 1 156 ? -12.047 8.173 -1.671 1.00 98.44 156 TYR A CA 1
ATOM 1169 C C . TYR A 1 156 ? -12.375 8.695 -0.277 1.00 98.44 156 TYR A C 1
ATOM 1171 O O . TYR A 1 156 ? -13.021 9.732 -0.150 1.00 98.44 156 TYR A O 1
ATOM 1179 N N . ILE A 1 157 ? -11.878 8.036 0.766 1.00 98.38 157 ILE A N 1
ATOM 1180 C CA . ILE A 1 157 ? -11.939 8.523 2.147 1.00 98.38 157 ILE A CA 1
ATOM 1181 C C . ILE A 1 157 ? -10.539 8.928 2.613 1.00 98.38 157 ILE A C 1
ATOM 1183 O O . ILE A 1 157 ? -9.566 8.209 2.388 1.00 98.38 157 ILE A O 1
ATOM 1187 N N . ILE A 1 158 ? -10.440 10.101 3.238 1.00 98.56 158 ILE A N 1
ATOM 1188 C CA . ILE A 1 158 ? -9.189 10.701 3.711 1.00 98.56 158 ILE A CA 1
ATOM 1189 C C . ILE A 1 158 ? -9.322 11.029 5.191 1.00 98.56 158 ILE A C 1
ATOM 1191 O O . ILE A 1 158 ? -10.326 11.613 5.612 1.00 98.56 158 ILE A O 1
ATOM 1195 N N . ALA A 1 159 ? -8.275 10.726 5.953 1.00 97.50 159 ALA A N 1
ATOM 1196 C CA . ALA A 1 159 ? -8.069 11.245 7.294 1.00 97.50 159 ALA A CA 1
ATOM 1197 C C . ALA A 1 159 ? -6.911 12.240 7.294 1.00 97.50 159 ALA A C 1
ATOM 1199 O O . ALA A 1 159 ? -5.848 11.958 6.746 1.00 97.50 159 ALA A O 1
ATOM 1200 N N . ALA A 1 160 ? -7.114 13.393 7.924 1.00 96.00 160 ALA A N 1
ATOM 1201 C CA . ALA A 1 160 ? -6.117 14.442 8.061 1.00 96.00 160 ALA A CA 1
ATOM 1202 C C . ALA A 1 160 ? -6.177 15.093 9.445 1.00 96.00 160 ALA A C 1
ATOM 1204 O O . ALA A 1 160 ? -7.224 15.112 10.099 1.00 96.00 160 ALA A O 1
ATOM 1205 N N . ILE A 1 161 ? -5.067 15.685 9.874 1.00 92.69 161 ILE A N 1
ATOM 1206 C CA . ILE A 1 161 ? -5.058 16.653 10.971 1.00 92.69 161 ILE A CA 1
ATOM 1207 C C . ILE A 1 161 ? -5.217 18.071 10.425 1.00 92.69 161 ILE A C 1
ATOM 1209 O O . ILE A 1 161 ? -4.758 18.395 9.328 1.00 92.69 161 ILE A O 1
ATOM 1213 N N . ARG A 1 162 ? -5.861 18.925 11.219 1.00 89.94 162 ARG A N 1
ATOM 1214 C CA . ARG A 1 162 ? -6.090 20.336 10.913 1.00 89.94 162 ARG A CA 1
ATOM 1215 C C . ARG A 1 162 ? -5.796 21.213 12.123 1.00 89.94 162 ARG A C 1
ATOM 1217 O O . ARG A 1 162 ? -6.312 20.946 13.212 1.00 89.94 162 ARG A O 1
ATOM 1224 N N . SER A 1 163 ? -4.998 22.261 11.933 1.00 86.56 163 SER A N 1
ATOM 1225 C CA . SER A 1 163 ? -4.804 23.323 12.924 1.00 86.56 163 SER A CA 1
ATOM 1226 C C . SER A 1 163 ? -5.872 24.415 12.798 1.00 86.56 163 SER A C 1
ATOM 1228 O O . SER A 1 163 ? -6.487 24.586 11.744 1.00 86.56 163 SER A O 1
ATOM 1230 N N . SER A 1 164 ? -6.056 25.221 13.848 1.00 83.31 164 SER A N 1
ATOM 1231 C CA . SER A 1 164 ? -6.569 26.578 13.654 1.00 83.31 164 SER A CA 1
ATOM 1232 C C . SER A 1 164 ? -6.050 27.585 14.676 1.00 83.31 164 SER A C 1
ATOM 1234 O O . SER A 1 164 ? -5.953 27.309 15.860 1.00 83.31 164 SER A O 1
ATOM 1236 N N . SER A 1 165 ? -5.887 28.825 14.245 1.00 82.00 165 SER A N 1
ATOM 1237 C CA . SER A 1 165 ? -5.799 30.037 15.056 1.00 82.00 165 SER A CA 1
ATOM 1238 C C . SER A 1 165 ? -7.009 30.264 15.981 1.00 82.00 165 SER A C 1
ATOM 1240 O O . SER A 1 165 ? -6.924 31.045 16.930 1.00 82.00 165 SER A O 1
ATOM 1242 N N . THR A 1 166 ? -8.139 29.593 15.727 1.00 81.50 166 THR A N 1
ATOM 1243 C CA . THR A 1 166 ? -9.390 29.731 16.495 1.00 81.50 166 THR A CA 1
ATOM 1244 C C . THR A 1 166 ? -9.560 28.718 17.633 1.00 81.50 166 THR A C 1
ATOM 1246 O O . THR A 1 166 ? -10.474 28.879 18.446 1.00 81.50 166 THR A O 1
ATOM 1249 N N . TYR A 1 167 ? -8.706 27.693 17.729 1.00 74.88 167 TYR A N 1
ATOM 1250 C CA . TYR A 1 167 ? -8.734 26.686 18.795 1.00 74.88 167 TYR A CA 1
ATOM 1251 C C . TYR A 1 167 ? -7.339 26.109 19.055 1.00 74.88 167 TYR A C 1
ATOM 1253 O O . TYR A 1 167 ? -6.540 25.955 18.146 1.00 74.88 167 TYR A O 1
ATOM 1261 N N . THR A 1 168 ? -7.026 25.760 20.300 1.00 74.44 168 THR A N 1
ATOM 1262 C CA . THR A 1 168 ? -5.743 25.119 20.618 1.00 74.44 168 THR A CA 1
ATOM 1263 C C . THR A 1 168 ? -5.750 23.644 20.220 1.00 74.44 168 THR A C 1
ATOM 1265 O O . THR A 1 168 ? -6.684 22.917 20.574 1.00 74.44 168 THR A O 1
ATOM 1268 N N . GLY A 1 169 ? -4.682 23.219 19.546 1.00 77.44 169 GLY A N 1
ATOM 1269 C CA . GLY A 1 169 ? -4.428 21.827 19.182 1.00 77.44 169 GLY A CA 1
ATOM 1270 C C . GLY A 1 169 ? -4.893 21.426 17.784 1.00 77.44 169 GLY A C 1
ATOM 1271 O O . GLY A 1 169 ? -5.487 22.212 17.042 1.00 77.44 169 GLY A O 1
ATOM 1272 N N . PHE A 1 170 ? -4.610 20.174 17.430 1.00 84.38 170 PHE A N 1
ATOM 1273 C CA . PHE A 1 170 ? -5.054 19.565 16.177 1.00 84.38 170 PHE A CA 1
ATOM 1274 C C . PHE A 1 170 ? -6.438 18.929 16.320 1.00 84.38 170 PHE A C 1
ATOM 1276 O O . PHE A 1 170 ? -6.750 18.299 17.333 1.00 84.38 170 PHE A O 1
ATOM 1283 N N . ARG A 1 171 ? -7.254 19.062 15.271 1.00 88.88 171 ARG A N 1
ATOM 1284 C CA . ARG A 1 171 ? -8.519 18.338 15.096 1.00 88.88 171 ARG A CA 1
ATOM 1285 C C . ARG A 1 171 ? -8.417 17.352 13.947 1.00 88.88 171 ARG A C 1
ATOM 1287 O O . ARG A 1 171 ? -7.640 17.561 13.019 1.00 88.88 171 ARG A O 1
ATOM 1294 N N . TRP A 1 172 ? -9.237 16.308 13.988 1.00 92.38 172 TRP A N 1
ATOM 1295 C CA . TRP A 1 172 ? -9.314 15.337 12.902 1.00 92.38 172 TRP A CA 1
ATOM 1296 C C . TRP A 1 172 ? -10.281 15.868 11.846 1.00 92.38 172 TRP A C 1
ATOM 1298 O O . TRP A 1 172 ? -11.443 16.143 12.145 1.00 92.38 172 TRP A O 1
ATOM 1308 N N . TRP A 1 173 ? -9.813 16.028 10.616 1.00 94.69 173 TRP A N 1
ATOM 1309 C CA . TRP A 1 173 ? -10.622 16.406 9.465 1.00 94.69 173 TRP A CA 1
ATOM 1310 C C . TRP A 1 173 ? -10.720 15.198 8.540 1.00 94.69 173 TRP A C 1
ATOM 1312 O O . TRP A 1 173 ? -9.712 14.723 8.023 1.00 94.69 173 TRP A O 1
ATOM 1322 N N . LEU A 1 174 ? -11.933 14.675 8.375 1.00 97.50 174 LEU A N 1
ATOM 1323 C CA . LEU A 1 174 ? -12.202 13.564 7.469 1.00 97.50 174 LEU A CA 1
ATOM 1324 C C . LEU A 1 174 ? -12.940 14.087 6.241 1.00 97.50 174 LEU A C 1
ATOM 1326 O O . LEU A 1 174 ? -13.882 14.879 6.377 1.00 97.50 174 LEU A O 1
ATOM 1330 N N . LEU A 1 175 ? -12.520 13.638 5.061 1.00 98.25 175 LEU A N 1
ATOM 1331 C CA . LEU A 1 175 ? -13.091 14.029 3.775 1.00 98.25 175 LEU A CA 1
ATOM 1332 C C . LEU A 1 175 ? -13.463 12.772 2.988 1.00 98.25 175 LEU A C 1
ATOM 1334 O O . LEU A 1 175 ? -12.598 11.936 2.731 1.00 98.25 175 LEU A O 1
ATOM 1338 N N . LYS A 1 176 ? -14.727 12.668 2.576 1.00 98.50 176 LYS A N 1
ATOM 1339 C CA . LYS A 1 176 ? -15.190 11.716 1.564 1.00 98.50 176 LYS A CA 1
ATOM 1340 C C . LYS A 1 176 ? -15.292 12.444 0.229 1.00 98.50 176 LYS A C 1
ATOM 1342 O O . LYS A 1 176 ? -15.923 13.500 0.138 1.00 98.50 176 LYS A O 1
ATOM 1347 N N . LEU A 1 177 ? -14.648 11.885 -0.785 1.00 98.56 177 LEU A N 1
ATOM 1348 C CA . LEU A 1 177 ? -14.618 12.387 -2.149 1.00 98.56 177 LEU A CA 1
ATOM 1349 C C . LEU A 1 177 ? -15.355 11.442 -3.106 1.00 98.56 177 LEU A C 1
ATOM 1351 O O . LEU A 1 177 ? -15.324 10.219 -2.916 1.00 98.56 177 LEU A O 1
ATOM 1355 N N . ASP A 1 178 ? -15.910 12.008 -4.176 1.00 97.75 178 ASP A N 1
ATOM 1356 C CA . ASP A 1 178 ? -16.372 11.266 -5.348 1.00 97.75 178 ASP A CA 1
ATOM 1357 C C . ASP A 1 178 ? -15.189 10.696 -6.159 1.00 97.75 178 ASP A C 1
ATOM 1359 O O . ASP A 1 178 ? -14.016 11.019 -5.933 1.00 97.75 178 ASP A O 1
ATOM 1363 N N . SER A 1 179 ? -15.488 9.848 -7.145 1.00 96.00 179 SER A N 1
ATOM 1364 C CA . SER A 1 179 ? -14.485 9.205 -8.011 1.00 96.00 179 SER A CA 1
ATOM 1365 C C . SER A 1 179 ? -13.656 10.183 -8.867 1.00 96.00 179 SER A C 1
ATOM 1367 O O . SER A 1 179 ? -12.591 9.821 -9.376 1.00 96.00 179 SER A O 1
ATOM 1369 N N . THR A 1 180 ? -14.097 11.438 -8.992 1.00 95.62 180 THR A N 1
ATOM 1370 C CA . THR A 1 180 ? -13.421 12.527 -9.720 1.00 95.62 180 THR A CA 1
ATOM 1371 C C . THR A 1 180 ? -12.673 13.505 -8.802 1.00 95.62 180 THR A C 1
ATOM 1373 O O . THR A 1 180 ? -12.047 14.453 -9.293 1.00 95.62 180 THR A O 1
ATOM 1376 N N . GLY A 1 181 ? -12.723 13.280 -7.484 1.00 96.31 181 GLY A N 1
ATOM 1377 C CA . GLY A 1 181 ? -12.060 14.072 -6.455 1.00 96.31 181 GLY A CA 1
ATOM 1378 C C . GLY A 1 181 ? -12.848 15.284 -5.945 1.00 96.31 181 GLY A C 1
ATOM 1379 O O . GLY A 1 181 ? -12.242 16.172 -5.353 1.00 96.31 181 GLY A O 1
ATOM 1380 N N . ASN A 1 182 ? -14.160 15.401 -6.165 1.00 96.94 182 ASN A N 1
ATOM 1381 C CA . ASN A 1 182 ? -14.946 16.463 -5.511 1.00 96.94 182 ASN A CA 1
ATOM 1382 C C . ASN A 1 182 ? -15.414 15.995 -4.126 1.00 96.94 182 ASN A C 1
ATOM 1384 O O . ASN A 1 182 ? -15.536 14.801 -3.898 1.00 96.94 182 ASN A O 1
ATOM 1388 N N . ILE A 1 183 ? -15.665 16.915 -3.191 1.00 98.00 183 ILE A N 1
ATOM 1389 C CA . ILE A 1 183 ? -16.102 16.556 -1.831 1.00 98.00 183 ILE A CA 1
ATOM 1390 C C . ILE A 1 183 ? -17.582 16.148 -1.843 1.00 98.00 183 ILE A C 1
ATOM 1392 O O . ILE A 1 183 ? -18.432 16.995 -2.118 1.00 98.00 183 ILE A O 1
ATOM 1396 N N . ASP A 1 184 ? -17.876 14.908 -1.447 1.00 96.94 184 ASP A N 1
ATOM 1397 C CA . ASP A 1 184 ? -19.234 14.452 -1.114 1.00 96.94 184 ASP A CA 1
ATOM 1398 C C . ASP A 1 184 ? -19.641 15.004 0.256 1.00 96.94 184 ASP A C 1
ATOM 1400 O O . ASP A 1 184 ? -20.655 15.686 0.417 1.00 96.94 184 ASP A O 1
ATOM 1404 N N . TRP A 1 185 ? -18.803 14.740 1.263 1.00 97.94 185 TRP A N 1
ATOM 1405 C CA . TRP A 1 185 ? -18.938 15.287 2.606 1.00 97.94 185 TRP A CA 1
ATOM 1406 C C . TRP A 1 185 ? -17.575 15.478 3.270 1.00 97.94 185 TRP A C 1
ATOM 1408 O O . TRP A 1 185 ? -16.589 14.814 2.961 1.00 97.94 185 TRP A O 1
ATOM 1418 N N . GLN A 1 186 ? -17.523 16.401 4.225 1.00 97.25 186 GLN A N 1
ATOM 1419 C CA . GLN A 1 186 ? -16.354 16.622 5.070 1.00 97.25 186 GLN A CA 1
ATOM 1420 C C . GLN A 1 186 ? -16.796 16.930 6.500 1.00 97.25 186 GLN A C 1
ATOM 1422 O O . GLN A 1 186 ? -17.805 17.610 6.705 1.00 97.25 186 GLN A O 1
ATOM 1427 N N . LYS A 1 187 ? -16.056 16.436 7.493 1.00 95.19 187 LYS A N 1
ATOM 1428 C CA . LYS A 1 187 ? -16.384 16.607 8.915 1.00 95.19 187 LYS A CA 1
ATOM 1429 C C . LYS A 1 187 ? -15.139 16.817 9.760 1.00 95.19 187 LYS A C 1
ATOM 1431 O O . LYS A 1 187 ? -14.104 16.203 9.520 1.00 95.19 187 LYS A O 1
ATOM 1436 N N . ILE A 1 188 ? -15.265 17.693 10.753 1.00 91.56 188 ILE A N 1
ATOM 1437 C CA . ILE A 1 188 ? -14.221 17.977 11.737 1.00 91.56 188 ILE A CA 1
ATOM 1438 C C . ILE A 1 188 ? -14.658 17.365 13.066 1.00 91.56 188 ILE A C 1
ATOM 1440 O O . ILE A 1 188 ? -15.743 17.674 13.560 1.00 91.56 188 ILE A O 1
ATOM 1444 N N . TYR A 1 189 ? -13.800 16.534 13.642 1.00 89.62 189 TYR A N 1
ATOM 1445 C CA . TYR A 1 189 ? -13.999 15.868 14.921 1.00 89.62 189 TYR A CA 1
ATOM 1446 C C . TYR A 1 189 ? -12.992 16.435 15.920 1.00 89.62 189 TYR A C 1
ATOM 1448 O O . TYR A 1 189 ? -11.806 16.586 15.617 1.00 89.62 189 TYR A O 1
ATOM 1456 N N . ASP A 1 190 ? -13.480 16.768 17.110 1.00 85.31 190 ASP A N 1
ATOM 1457 C CA . ASP A 1 190 ? -12.653 17.204 18.231 1.00 85.31 190 ASP A CA 1
ATOM 1458 C C . ASP A 1 190 ? -12.642 16.077 19.275 1.00 85.31 190 ASP A C 1
ATOM 1460 O O . ASP A 1 190 ? -13.641 15.899 19.977 1.00 85.31 190 ASP A O 1
ATOM 1464 N N . PRO A 1 191 ? -11.566 15.272 19.356 1.00 68.56 191 PRO A N 1
ATOM 1465 C CA . PRO A 1 191 ? -11.493 14.146 20.286 1.00 68.56 191 PRO A CA 1
ATOM 1466 C C . PRO A 1 191 ? -11.284 14.574 21.755 1.00 68.56 191 PRO A C 1
ATOM 1468 O O . PRO A 1 191 ? -11.274 13.717 22.644 1.00 68.56 191 PRO A O 1
ATOM 1471 N N . GLY A 1 192 ? -11.151 15.881 22.025 1.00 64.31 192 GLY A N 1
ATOM 1472 C CA . GLY A 1 192 ? -10.957 16.443 23.364 1.00 64.31 192 GLY A CA 1
ATOM 1473 C C . GLY A 1 192 ? -9.623 17.167 23.563 1.00 64.31 192 GLY A C 1
ATOM 1474 O O . GLY A 1 192 ? -9.081 17.093 24.661 1.00 64.31 192 GLY A O 1
ATOM 1475 N N . HIS A 1 193 ? -9.146 17.883 22.537 1.00 64.25 193 HIS A N 1
ATOM 1476 C CA . HIS A 1 193 ? -7.821 18.525 22.424 1.00 64.25 193 HIS A CA 1
ATOM 1477 C C . HIS A 1 193 ? -6.617 17.595 22.195 1.00 64.25 193 HIS A C 1
ATOM 1479 O O . HIS A 1 193 ? -6.597 16.444 22.623 1.00 64.25 193 HIS A O 1
ATOM 1485 N N . ASP A 1 194 ? -5.627 18.152 21.482 1.00 69.12 194 ASP A N 1
ATOM 1486 C CA . ASP A 1 194 ? -4.347 17.556 21.081 1.00 69.12 194 ASP A CA 1
ATOM 1487 C C . ASP A 1 194 ? -4.449 16.076 20.687 1.00 69.12 194 ASP A C 1
ATOM 1489 O O . ASP A 1 194 ? -4.088 15.179 21.445 1.00 69.12 194 ASP A O 1
ATOM 1493 N N . GLY A 1 195 ? -4.937 15.813 19.471 1.00 76.50 195 GLY A N 1
ATOM 1494 C CA . GLY A 1 195 ? -5.007 14.458 18.930 1.00 76.50 195 GLY A CA 1
ATOM 1495 C C . GLY A 1 195 ? -4.578 14.362 17.471 1.00 76.50 195 GLY A C 1
ATOM 1496 O O . GLY A 1 195 ? -4.854 15.250 16.665 1.00 76.50 195 GLY A O 1
ATOM 1497 N N . LEU A 1 196 ? -3.947 13.243 17.122 1.00 87.56 196 LEU A N 1
ATOM 1498 C CA . LEU A 1 196 ? -3.527 12.909 15.760 1.00 87.56 196 LEU A CA 1
ATOM 1499 C C . LEU A 1 196 ? -4.392 11.766 15.234 1.00 87.56 196 LEU A C 1
ATOM 1501 O O . LEU A 1 196 ? -4.566 10.767 15.927 1.00 87.56 196 LEU A O 1
ATOM 1505 N N . VAL A 1 197 ? -4.930 11.895 14.023 1.00 92.81 197 VAL A N 1
ATOM 1506 C CA . VAL A 1 197 ? -5.547 10.760 13.321 1.00 92.81 197 VAL A CA 1
ATOM 1507 C C . VAL A 1 197 ? -4.460 10.017 12.552 1.00 92.81 197 VAL A C 1
ATOM 1509 O O . VAL A 1 197 ? -3.563 10.662 12.010 1.00 92.81 197 VAL A O 1
ATOM 1512 N N . HIS A 1 198 ? -4.512 8.687 12.524 1.00 93.12 198 HIS A N 1
ATOM 1513 C CA . HIS A 1 198 ? -3.448 7.857 11.949 1.00 93.12 198 HIS A CA 1
ATOM 1514 C C . HIS A 1 198 ? -3.939 6.881 10.875 1.00 93.12 198 HIS A C 1
ATOM 1516 O O . HIS A 1 198 ? -3.185 6.584 9.957 1.00 93.12 198 HIS A O 1
ATOM 1522 N N . SER A 1 199 ? -5.183 6.399 10.953 1.00 95.19 199 SER A N 1
ATOM 1523 C CA . SER A 1 199 ? -5.704 5.397 10.015 1.00 95.19 199 SER A CA 1
ATOM 1524 C C . SER A 1 199 ? -7.212 5.550 9.807 1.00 95.19 199 SER A C 1
ATOM 1526 O O . SER A 1 199 ? -7.936 5.861 10.759 1.00 95.19 199 SER A O 1
ATOM 1528 N N . ILE A 1 200 ? -7.682 5.339 8.572 1.00 96.56 200 ILE A N 1
ATOM 1529 C CA . ILE A 1 200 ? -9.109 5.320 8.220 1.00 96.56 200 ILE A CA 1
ATOM 1530 C C . ILE A 1 200 ? -9.406 4.254 7.166 1.00 96.56 200 ILE A C 1
ATOM 1532 O O . ILE A 1 200 ? -8.742 4.194 6.141 1.00 96.56 200 ILE A O 1
ATOM 1536 N N . GLN A 1 201 ? -10.444 3.450 7.380 1.00 95.12 201 GLN A N 1
ATOM 1537 C CA . GLN A 1 201 ? -10.872 2.413 6.438 1.00 95.12 201 GLN A CA 1
ATOM 1538 C C . GLN A 1 201 ? -12.398 2.403 6.302 1.00 95.12 201 GLN A C 1
ATOM 1540 O O . GLN A 1 201 ? -13.108 2.608 7.287 1.00 95.12 201 GLN A O 1
ATOM 1545 N N . GLN A 1 202 ? -12.914 2.144 5.095 1.00 94.56 202 GLN A N 1
ATOM 1546 C CA . GLN A 1 202 ? -14.339 1.852 4.903 1.00 94.56 202 GLN A CA 1
ATOM 1547 C C . GLN A 1 202 ? -14.656 0.427 5.368 1.00 94.56 202 GLN A C 1
ATOM 1549 O O . GLN A 1 202 ? -13.956 -0.517 5.001 1.00 94.56 202 GLN A O 1
ATOM 1554 N N . THR A 1 203 ? -15.710 0.267 6.161 1.00 91.94 203 THR A N 1
ATOM 1555 C CA . THR A 1 203 ? -16.119 -1.025 6.717 1.00 91.94 203 THR A CA 1
ATOM 1556 C C . THR A 1 203 ? -17.113 -1.762 5.816 1.00 91.94 203 THR A C 1
ATOM 1558 O O . THR A 1 203 ? -17.815 -1.160 5.005 1.00 91.94 203 THR A O 1
ATOM 1561 N N . LEU A 1 204 ? -17.191 -3.090 5.963 1.00 87.19 204 LEU A N 1
ATOM 1562 C CA . LEU A 1 204 ? -18.068 -3.984 5.185 1.00 87.19 204 LEU A CA 1
ATOM 1563 C C . LEU A 1 204 ? -19.570 -3.652 5.299 1.00 87.19 204 LEU A C 1
ATOM 1565 O O . LEU A 1 204 ? -20.350 -4.055 4.442 1.00 87.19 204 LEU A O 1
ATOM 1569 N N . ASP A 1 205 ? -19.975 -2.922 6.340 1.00 84.69 205 ASP A N 1
ATOM 1570 C CA . ASP A 1 205 ? -21.335 -2.404 6.545 1.00 84.69 205 ASP A CA 1
ATOM 1571 C C . ASP A 1 205 ? -21.588 -1.041 5.856 1.00 84.69 205 ASP A C 1
ATOM 1573 O O . ASP A 1 205 ? -22.655 -0.451 6.023 1.00 84.69 205 ASP A O 1
ATOM 1577 N N . GLY A 1 206 ? -20.624 -0.541 5.072 1.00 88.69 206 GLY A N 1
ATOM 1578 C CA . GLY A 1 206 ? -20.675 0.741 4.359 1.00 88.69 206 GLY A CA 1
ATOM 1579 C C . GLY A 1 206 ? -20.246 1.952 5.196 1.00 88.69 206 GLY A C 1
ATOM 1580 O O . GLY A 1 206 ? -20.095 3.047 4.649 1.00 88.69 206 GLY A O 1
ATOM 1581 N N . GLY A 1 207 ? -20.028 1.767 6.502 1.00 93.88 207 GLY A N 1
ATOM 1582 C CA . GLY A 1 207 ? -19.497 2.783 7.406 1.00 93.88 207 GLY A CA 1
ATOM 1583 C C . GLY A 1 207 ? -17.995 3.028 7.243 1.00 93.88 207 GLY A C 1
ATOM 1584 O O . GLY A 1 207 ? -17.372 2.634 6.258 1.00 93.88 207 GLY A O 1
ATOM 1585 N N . TYR A 1 208 ? -17.396 3.677 8.239 1.00 95.75 208 TYR A N 1
ATOM 1586 C CA . TYR A 1 208 ? -15.949 3.861 8.330 1.00 95.75 208 TYR A CA 1
ATOM 1587 C C . TYR A 1 208 ? -15.463 3.588 9.746 1.00 95.75 208 TYR A C 1
ATOM 1589 O O . TYR A 1 208 ? -16.144 3.917 10.719 1.00 95.75 208 TYR A O 1
ATOM 1597 N N . ILE A 1 209 ? -14.246 3.070 9.869 1.00 94.38 209 ILE A N 1
ATOM 1598 C CA . ILE A 1 209 ? -13.528 2.989 11.136 1.00 94.38 209 ILE A CA 1
ATOM 1599 C C . ILE A 1 209 ? -12.284 3.873 11.084 1.00 94.38 209 ILE A C 1
ATOM 1601 O O . ILE A 1 209 ? -11.592 3.936 10.068 1.00 94.38 209 ILE A O 1
ATOM 1605 N N . VAL A 1 210 ? -12.034 4.596 12.172 1.00 95.06 210 VAL A N 1
ATOM 1606 C CA . VAL A 1 210 ? -10.971 5.601 12.278 1.00 95.06 210 VAL A CA 1
ATOM 1607 C C . VAL A 1 210 ? -10.211 5.375 13.571 1.00 95.06 210 VAL A C 1
ATOM 1609 O O . VAL A 1 210 ? -10.844 5.237 14.618 1.00 95.06 210 VAL A O 1
ATOM 1612 N N . ALA A 1 211 ? -8.882 5.388 13.522 1.00 93.06 211 ALA A N 1
ATOM 1613 C CA . ALA A 1 211 ? -8.036 5.317 14.709 1.00 93.06 211 ALA A CA 1
ATOM 1614 C C . ALA A 1 211 ? -7.104 6.530 14.813 1.00 93.06 211 ALA A C 1
ATOM 1616 O O . ALA A 1 211 ? -6.556 7.020 13.818 1.00 93.06 211 ALA A O 1
ATOM 1617 N N . GLY A 1 212 ? -6.909 7.002 16.043 1.00 90.94 212 GLY A N 1
ATOM 1618 C CA . GLY A 1 212 ? -5.988 8.087 16.344 1.00 90.94 212 GLY A CA 1
ATOM 1619 C C . GLY A 1 212 ? -5.568 8.155 17.813 1.00 90.94 212 GLY A C 1
ATOM 1620 O O . GLY A 1 212 ? -6.106 7.448 18.658 1.00 90.94 212 GLY A O 1
ATOM 1621 N N . THR A 1 213 ? -4.602 9.019 18.103 1.00 86.19 213 THR A N 1
ATOM 1622 C CA . THR A 1 213 ? -4.024 9.273 19.434 1.00 86.19 213 THR A CA 1
ATOM 1623 C C . THR A 1 213 ? -4.689 10.500 20.067 1.00 86.19 213 THR A C 1
ATOM 1625 O O . THR A 1 213 ? -4.942 11.474 19.351 1.00 86.19 213 THR A O 1
ATOM 1628 N N . VAL A 1 214 ? -4.938 10.509 21.384 1.00 81.94 214 VAL A N 1
ATOM 1629 C CA . VAL A 1 214 ? -5.504 11.665 22.118 1.00 81.94 214 VAL A CA 1
ATOM 1630 C C . VAL A 1 214 ? -4.640 12.027 23.334 1.00 81.94 214 VAL A C 1
ATOM 1632 O O . VAL A 1 214 ? -4.811 11.493 24.431 1.00 81.94 214 VAL A O 1
ATOM 1635 N N . TYR A 1 215 ? -3.726 12.987 23.172 1.00 72.62 215 TYR A N 1
ATOM 1636 C CA . TYR A 1 215 ? -2.751 13.370 24.203 1.00 72.62 215 TYR A CA 1
ATOM 1637 C C . TYR A 1 215 ? -3.395 13.939 25.474 1.00 72.62 215 TYR A C 1
ATOM 1639 O O . TYR A 1 215 ? -2.874 13.730 26.566 1.00 72.62 215 TYR A O 1
ATOM 1647 N N . ALA A 1 216 ? -4.563 14.585 25.371 1.00 64.38 216 ALA A N 1
ATOM 1648 C CA . ALA A 1 216 ? -5.317 15.077 26.530 1.00 64.38 216 ALA A CA 1
ATOM 1649 C C . ALA A 1 216 ? -5.813 13.967 27.489 1.00 64.38 216 ALA A C 1
ATOM 1651 O O . ALA A 1 216 ? -6.322 14.267 28.570 1.00 64.38 216 ALA A O 1
ATOM 1652 N N . ARG A 1 217 ? -5.668 12.691 27.105 1.00 62.00 217 ARG A N 1
ATOM 1653 C CA . ARG A 1 217 ? -5.965 11.495 27.908 1.00 62.00 217 ARG A CA 1
ATOM 1654 C C . ARG A 1 217 ? -4.697 10.676 28.172 1.00 62.00 217 ARG A C 1
ATOM 1656 O O . ARG A 1 217 ? -4.698 9.471 27.972 1.00 62.00 217 ARG A O 1
ATOM 1663 N N . ASN A 1 218 ? -3.591 11.344 28.499 1.00 64.62 218 ASN A N 1
ATOM 1664 C CA . ASN A 1 218 ? -2.250 10.747 28.585 1.00 64.62 218 ASN A CA 1
ATOM 1665 C C . ASN A 1 218 ? -1.801 10.009 27.303 1.00 64.62 218 ASN A C 1
ATOM 1667 O O . ASN A 1 218 ? -0.834 9.262 27.337 1.00 64.62 218 ASN A O 1
ATOM 1671 N N . GLY A 1 219 ? -2.453 10.254 26.160 1.00 59.59 219 GLY A N 1
ATOM 1672 C CA . GLY A 1 219 ? -2.206 9.512 24.928 1.00 59.59 219 GLY A CA 1
ATOM 1673 C C . GLY A 1 219 ? -2.965 8.192 24.823 1.00 59.59 219 GLY A C 1
ATOM 1674 O O . GLY A 1 219 ? -2.437 7.278 24.221 1.00 59.59 219 GLY A O 1
ATOM 1675 N N . ASP A 1 220 ? -4.190 8.068 25.344 1.00 74.50 220 ASP A N 1
ATOM 1676 C CA . ASP A 1 220 ? -5.078 6.966 24.938 1.00 74.50 220 ASP A CA 1
ATOM 1677 C C . ASP A 1 220 ? -5.242 6.925 23.398 1.00 74.50 220 ASP A C 1
ATOM 1679 O O . ASP A 1 220 ? -5.424 7.962 22.738 1.00 74.50 220 ASP A O 1
ATOM 1683 N N . PHE A 1 221 ? -5.338 5.720 22.833 1.00 81.75 221 PHE A N 1
ATOM 1684 C CA . PHE A 1 221 ? -5.947 5.519 21.520 1.00 81.75 221 PHE A CA 1
ATOM 1685 C C . PHE A 1 221 ? -7.439 5.847 21.576 1.00 81.75 221 PHE A C 1
ATOM 1687 O O . PHE A 1 221 ? -8.147 5.448 22.501 1.00 81.75 221 PHE A O 1
ATOM 1694 N N . LEU A 1 222 ? -7.955 6.490 20.533 1.00 86.69 222 LEU A N 1
ATOM 1695 C CA . LEU A 1 222 ? -9.379 6.653 20.273 1.00 86.69 222 LEU A CA 1
ATOM 1696 C C . LEU A 1 222 ? -9.726 6.000 18.936 1.00 86.69 222 LEU A C 1
ATOM 1698 O O . LEU A 1 222 ? -9.136 6.316 17.903 1.00 86.69 222 LEU A O 1
ATOM 1702 N N . ILE A 1 223 ? -10.726 5.124 18.968 1.00 89.75 223 ILE A N 1
ATOM 1703 C CA . ILE A 1 223 ? -11.321 4.510 17.785 1.00 89.75 223 ILE A CA 1
ATOM 1704 C C . ILE A 1 223 ? -12.733 5.069 17.616 1.00 89.75 223 ILE A C 1
ATOM 1706 O O . ILE A 1 223 ? -13.528 5.040 18.562 1.00 89.75 223 ILE A O 1
ATOM 1710 N N . LEU A 1 224 ? -13.045 5.573 16.423 1.00 91.88 224 LEU A N 1
ATOM 1711 C CA . LEU A 1 224 ? -14.382 6.011 16.024 1.00 91.88 224 LEU A CA 1
ATOM 1712 C C . LEU A 1 224 ? -14.956 5.021 15.012 1.00 91.88 224 LEU A C 1
ATOM 1714 O O . LEU A 1 224 ? -14.318 4.738 13.999 1.00 91.88 224 LEU A O 1
ATOM 1718 N N . GLY A 1 225 ? -16.179 4.557 15.255 1.00 92.31 225 GLY A N 1
ATOM 1719 C CA . GLY A 1 225 ? -17.021 3.959 14.226 1.00 92.31 225 GLY A CA 1
ATOM 1720 C C . GLY A 1 225 ? -17.990 5.000 13.691 1.00 92.31 225 GLY A C 1
ATOM 1721 O O . GLY A 1 225 ? -18.724 5.633 14.458 1.00 92.31 225 GLY A O 1
ATOM 1722 N N . LEU A 1 226 ? -17.986 5.188 12.379 1.00 94.88 226 LEU A N 1
ATOM 1723 C CA . LEU A 1 226 ? -18.773 6.180 11.663 1.00 94.88 226 LEU A CA 1
ATOM 1724 C C . LEU A 1 226 ? -19.739 5.491 10.700 1.00 94.88 226 LEU A C 1
ATOM 1726 O O . LEU A 1 226 ? -19.429 4.460 10.112 1.00 94.88 226 LEU A O 1
ATOM 1730 N N . LYS A 1 227 ? -20.891 6.115 10.480 1.00 95.19 227 LYS A N 1
ATOM 1731 C CA . LYS A 1 227 ? -21.816 5.756 9.400 1.00 95.19 227 LYS A CA 1
ATOM 1732 C C . LYS A 1 227 ? -21.269 6.220 8.049 1.00 95.19 227 LYS A C 1
ATOM 1734 O O . LYS A 1 227 ? -20.380 7.066 8.001 1.00 95.19 227 LYS A O 1
ATOM 1739 N N . GLU A 1 228 ? -21.877 5.763 6.958 1.00 94.88 228 GLU A N 1
ATOM 1740 C CA . GLU A 1 228 ? -21.588 6.225 5.588 1.00 94.88 228 GLU A CA 1
ATOM 1741 C C . GLU A 1 228 ? -21.656 7.766 5.445 1.00 94.88 228 GLU A C 1
ATOM 1743 O O . GLU A 1 228 ? -20.856 8.379 4.740 1.00 94.88 228 GLU A O 1
ATOM 1748 N N . SER A 1 229 ? -22.555 8.414 6.198 1.00 94.19 229 SER A N 1
ATOM 1749 C CA . SER A 1 229 ? -22.688 9.878 6.300 1.00 94.19 229 SER A CA 1
ATOM 1750 C C . SER A 1 229 ? -21.554 10.578 7.067 1.00 94.19 229 SER A C 1
ATOM 1752 O O . SER A 1 229 ? -21.596 11.797 7.253 1.00 94.19 229 SER A O 1
ATOM 1754 N N . GLY A 1 230 ? -20.606 9.827 7.630 1.00 94.56 230 GLY A N 1
ATOM 1755 C CA . GLY A 1 230 ? -19.627 10.299 8.607 1.00 94.56 230 GLY A CA 1
ATOM 1756 C C . GLY A 1 230 ? -20.242 10.692 9.958 1.00 94.56 230 GLY A C 1
ATOM 1757 O O . GLY A 1 230 ? -19.688 11.516 10.674 1.00 94.56 230 GLY A O 1
ATOM 1758 N N . ASP A 1 231 ? -21.458 10.270 10.311 1.00 94.00 231 ASP A N 1
ATOM 1759 C CA . ASP A 1 231 ? -21.958 10.495 11.680 1.00 94.00 231 ASP A CA 1
ATOM 1760 C C . ASP A 1 231 ? -21.347 9.461 12.624 1.00 94.00 231 ASP A C 1
ATOM 1762 O O . ASP A 1 231 ? -21.317 8.280 12.286 1.00 94.00 231 ASP A O 1
ATOM 1766 N N . ILE A 1 232 ? -20.883 9.886 13.806 1.00 93.12 232 ILE A N 1
ATOM 1767 C CA . ILE A 1 232 ? -20.368 8.956 14.820 1.00 93.12 232 ILE A CA 1
ATOM 1768 C C . ILE A 1 232 ? -21.497 7.998 15.216 1.00 93.12 232 ILE A C 1
ATOM 1770 O O . ILE A 1 232 ? -22.538 8.424 15.721 1.00 93.12 232 ILE A O 1
ATOM 1774 N N . GLU A 1 233 ? -21.287 6.703 14.995 1.00 91.00 233 GLU A N 1
ATOM 1775 C CA . GLU A 1 233 ? -22.127 5.644 15.548 1.00 91.00 233 GLU A CA 1
ATOM 1776 C C . GLU A 1 233 ? -21.665 5.293 16.964 1.00 91.00 233 GLU A C 1
ATOM 1778 O O . GLU A 1 233 ? -22.477 5.218 17.886 1.00 91.00 233 GLU A O 1
ATOM 1783 N N . TRP A 1 234 ? -20.355 5.120 17.146 1.00 87.44 234 TRP A N 1
ATOM 1784 C CA . TRP A 1 234 ? -19.742 4.805 18.430 1.00 87.44 234 TRP A CA 1
ATOM 1785 C C . TRP A 1 234 ? -18.310 5.339 18.510 1.00 87.44 234 TRP A C 1
ATOM 1787 O O . TRP A 1 234 ? -17.667 5.626 17.502 1.00 87.44 234 TRP A O 1
ATOM 1797 N N . GLN A 1 235 ? -17.799 5.447 19.734 1.00 87.50 235 GLN A N 1
ATOM 1798 C CA . GLN A 1 235 ? -16.395 5.743 19.999 1.00 87.50 235 GLN A CA 1
ATOM 1799 C C . GLN A 1 235 ? -15.906 4.933 21.201 1.00 87.50 235 GLN A C 1
ATOM 1801 O O . GLN A 1 235 ? -16.675 4.698 22.138 1.00 87.50 235 GLN A O 1
ATOM 1806 N N . LYS A 1 236 ? -14.644 4.502 21.185 1.00 82.56 236 LYS A N 1
ATOM 1807 C CA . LYS A 1 236 ? -14.023 3.736 22.274 1.00 82.56 236 LYS A CA 1
ATOM 1808 C C . LYS A 1 236 ? -12.564 4.153 22.447 1.00 82.56 236 LYS A C 1
ATOM 1810 O O . LYS A 1 236 ? -11.845 4.260 21.458 1.00 82.56 236 LYS A O 1
ATOM 1815 N N . SER A 1 237 ? -12.147 4.361 23.694 1.00 80.44 237 SER A N 1
ATOM 1816 C CA . SER A 1 237 ? -10.745 4.605 24.043 1.00 80.44 237 SER A CA 1
ATOM 1817 C C . SER A 1 237 ? -10.068 3.332 24.554 1.00 80.44 237 SER A C 1
ATOM 1819 O O . SER A 1 237 ? -10.715 2.525 25.224 1.00 80.44 237 SER A O 1
ATOM 1821 N N . PHE A 1 238 ? -8.783 3.175 24.243 1.00 73.62 238 PHE A N 1
ATOM 1822 C CA . PHE A 1 238 ? -7.908 2.083 24.681 1.00 73.62 238 PHE A CA 1
ATOM 1823 C C . PHE A 1 238 ? -6.592 2.702 25.184 1.00 73.62 238 PHE A C 1
ATOM 1825 O O . PHE A 1 238 ? -6.115 3.646 24.565 1.00 73.62 238 PHE A O 1
ATOM 1832 N N . GLY A 1 239 ? -6.033 2.188 26.285 1.00 62.22 239 GLY A N 1
ATOM 1833 C CA . GLY A 1 239 ? -4.904 2.814 27.009 1.00 62.22 239 GLY A CA 1
ATOM 1834 C C . GLY A 1 239 ? -5.144 2.984 28.520 1.00 62.22 239 GLY A C 1
ATOM 1835 O O . GLY A 1 239 ? -4.218 3.224 29.285 1.00 62.22 239 GLY A O 1
ATOM 1836 N N . LEU A 1 240 ? -6.380 2.752 28.989 1.00 52.91 240 LEU A N 1
ATOM 1837 C CA . LEU A 1 240 ? -6.752 2.844 30.408 1.00 52.91 240 LEU A CA 1
ATOM 1838 C C . LEU A 1 240 ? -6.102 1.745 31.270 1.00 52.91 240 LEU A C 1
ATOM 1840 O O . LEU A 1 240 ? -6.725 0.724 31.580 1.00 52.91 240 LEU A O 1
ATOM 1844 N N . ASP A 1 241 ? -4.857 1.977 31.680 1.00 55.34 241 ASP A N 1
ATOM 1845 C CA . ASP A 1 241 ? -4.102 1.079 32.544 1.00 55.34 241 ASP A CA 1
ATOM 1846 C C . ASP A 1 241 ? -4.761 0.973 33.932 1.00 55.34 241 ASP A C 1
ATOM 1848 O O . ASP A 1 241 ? -4.943 1.957 34.655 1.00 55.34 241 ASP A O 1
ATOM 1852 N N . THR A 1 242 ? -5.152 -0.242 34.324 1.00 46.16 242 THR A N 1
ATOM 1853 C CA . THR A 1 242 ? -5.846 -0.484 35.600 1.00 46.16 242 THR A CA 1
ATOM 1854 C C . THR A 1 242 ? -4.921 -0.401 36.811 1.00 46.16 242 THR A C 1
ATOM 1856 O O . THR A 1 242 ? -5.400 -0.451 37.946 1.00 46.16 242 THR A O 1
ATOM 1859 N N . ASN A 1 243 ? -3.607 -0.314 36.584 1.00 50.03 243 ASN A N 1
ATOM 1860 C CA . ASN A 1 243 ? -2.586 -0.495 37.613 1.00 50.03 243 ASN A CA 1
ATOM 1861 C C . ASN A 1 243 ? -1.927 0.819 38.066 1.00 50.03 243 ASN A C 1
ATOM 1863 O O . ASN A 1 243 ? -1.258 0.829 39.098 1.00 50.03 243 ASN A O 1
ATOM 1867 N N . GLY A 1 244 ? -2.178 1.929 37.362 1.00 47.66 244 GLY A N 1
ATOM 1868 C CA . GLY A 1 244 ? -1.699 3.265 37.737 1.00 47.66 244 GLY A CA 1
ATOM 1869 C C . GLY A 1 244 ? -0.293 3.626 37.246 1.00 47.66 244 GLY A C 1
ATOM 1870 O O . GLY A 1 244 ? 0.211 4.675 37.642 1.00 47.66 244 GLY A O 1
ATOM 1871 N N . ASP A 1 245 ? 0.311 2.801 36.389 1.00 54.38 245 ASP A N 1
ATOM 1872 C CA . ASP A 1 245 ? 1.501 3.165 35.618 1.00 54.38 245 ASP A CA 1
ATOM 1873 C C . ASP A 1 245 ? 1.057 3.857 34.313 1.00 54.38 245 ASP A C 1
ATOM 1875 O O . ASP A 1 245 ? 0.249 3.320 33.555 1.00 54.38 245 ASP A O 1
ATOM 1879 N N . GLU A 1 246 ? 1.535 5.080 34.070 1.00 57.41 246 GLU A N 1
ATOM 1880 C CA . GLU A 1 246 ? 1.092 5.919 32.944 1.00 57.41 246 GLU A CA 1
ATOM 1881 C C . GLU A 1 246 ? 1.805 5.522 31.638 1.00 57.41 246 GLU A C 1
ATOM 1883 O O . GLU A 1 246 ? 2.901 6.004 31.340 1.00 57.41 246 GLU A O 1
ATOM 1888 N N . HIS A 1 247 ? 1.172 4.641 30.859 1.00 65.12 247 HIS A N 1
ATOM 1889 C CA . HIS A 1 247 ? 1.534 4.383 29.464 1.00 65.12 247 HIS A CA 1
ATOM 1890 C C . HIS A 1 247 ? 0.964 5.470 28.527 1.00 65.12 247 HIS A C 1
ATOM 1892 O O . HIS A 1 247 ? -0.069 6.070 28.821 1.00 65.12 247 HIS A O 1
ATOM 1898 N N . ILE A 1 248 ? 1.659 5.729 27.412 1.00 66.38 248 ILE A N 1
ATOM 1899 C CA . ILE A 1 248 ? 1.210 6.605 26.315 1.00 66.38 248 ILE A CA 1
ATOM 1900 C C . ILE A 1 248 ? 1.092 5.766 25.037 1.00 66.38 248 ILE A C 1
ATOM 1902 O O . ILE A 1 248 ? 2.102 5.352 24.461 1.00 66.38 248 ILE A O 1
ATOM 1906 N N . GLU A 1 249 ? -0.128 5.528 24.574 1.00 74.56 249 GLU A N 1
ATOM 1907 C CA . GLU A 1 249 ? -0.452 4.744 23.385 1.00 74.56 249 GLU A CA 1
ATOM 1908 C C . GLU A 1 249 ? -0.447 5.613 22.097 1.00 74.56 249 GLU A C 1
ATOM 1910 O O . GLU A 1 249 ? -1.274 6.494 21.889 1.00 74.56 249 GLU A O 1
ATOM 1915 N N . MET A 1 250 ? 0.493 5.381 21.172 1.00 78.12 250 MET A N 1
ATOM 1916 C CA . MET A 1 250 ? 0.688 6.224 19.975 1.00 78.12 250 MET A CA 1
ATOM 1917 C C . MET A 1 250 ? 0.669 5.451 18.644 1.00 78.12 250 MET A C 1
ATOM 1919 O O . MET A 1 250 ? 0.915 4.246 18.592 1.00 78.12 250 MET A O 1
ATOM 1923 N N . ASN A 1 251 ? 0.385 6.164 17.549 1.00 85.44 251 ASN A N 1
ATOM 1924 C CA . ASN A 1 251 ? 0.385 5.644 16.174 1.00 85.44 251 ASN A CA 1
ATOM 1925 C C . ASN A 1 251 ? -0.518 4.404 15.934 1.00 85.44 251 ASN A C 1
ATOM 1927 O O . ASN A 1 251 ? -0.038 3.418 15.369 1.00 85.44 251 ASN A O 1
ATOM 1931 N N . PRO A 1 252 ? -1.809 4.400 16.333 1.00 91.06 252 PRO A N 1
ATOM 1932 C CA . PRO A 1 252 ? -2.675 3.252 16.091 1.00 91.06 252 PRO A CA 1
ATOM 1933 C C . PRO A 1 252 ? -3.017 3.106 14.603 1.00 91.06 252 PRO A C 1
ATOM 1935 O O . PRO A 1 252 ? -3.584 4.011 13.987 1.00 91.06 252 PRO A O 1
ATOM 1938 N N . ILE A 1 253 ? -2.753 1.927 14.048 1.00 93.69 253 ILE A N 1
ATOM 1939 C CA . ILE A 1 253 ? -3.274 1.485 12.752 1.00 93.69 253 ILE A CA 1
ATOM 1940 C C . ILE A 1 253 ? -4.377 0.469 13.026 1.00 93.69 253 ILE A C 1
ATOM 1942 O O . ILE A 1 253 ? -4.190 -0.449 13.827 1.00 93.69 253 ILE A O 1
ATOM 1946 N N . ILE A 1 254 ? -5.519 0.625 12.358 1.00 93.62 254 ILE A N 1
ATOM 1947 C CA . ILE A 1 254 ? -6.651 -0.296 12.457 1.00 93.62 254 ILE A CA 1
ATOM 1948 C C . ILE A 1 254 ? -6.981 -0.887 11.092 1.00 93.62 254 ILE A C 1
ATOM 1950 O O . ILE A 1 254 ? -6.937 -0.191 10.079 1.00 93.62 254 ILE A O 1
ATOM 1954 N N . LYS A 1 255 ? -7.330 -2.173 11.070 1.00 92.50 255 LYS A N 1
ATOM 1955 C CA . LYS A 1 255 ? -7.909 -2.838 9.904 1.00 92.50 255 LYS A CA 1
ATOM 1956 C C . LYS A 1 255 ? -9.111 -3.681 10.300 1.00 92.50 255 LYS A C 1
ATOM 1958 O O . LYS A 1 255 ? -9.063 -4.383 11.307 1.00 92.50 255 LYS A O 1
ATOM 1963 N N . GLN A 1 256 ? -10.171 -3.636 9.498 1.00 92.06 256 GLN A N 1
ATOM 1964 C CA . GL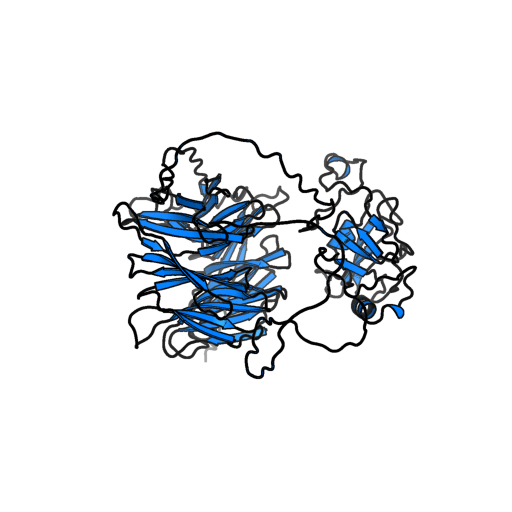N A 1 256 ? -11.209 -4.659 9.535 1.00 92.06 256 GLN A CA 1
ATOM 1965 C C . GLN A 1 256 ? -10.624 -5.972 9.008 1.00 92.06 256 GLN A C 1
ATOM 1967 O O . GLN A 1 256 ? -9.975 -5.974 7.961 1.00 92.06 256 GLN A O 1
ATOM 1972 N N . THR A 1 257 ? -10.830 -7.055 9.750 1.00 91.69 257 THR A N 1
ATOM 1973 C CA . THR A 1 257 ? -10.329 -8.391 9.422 1.00 91.69 257 THR A CA 1
ATOM 1974 C C . THR A 1 257 ? -11.324 -9.177 8.572 1.00 91.69 257 THR A C 1
ATOM 1976 O O . THR A 1 257 ? -12.519 -8.876 8.532 1.00 91.69 257 THR A O 1
ATOM 1979 N N . SER A 1 258 ? -10.831 -10.204 7.885 1.00 87.38 258 SER A N 1
ATOM 1980 C CA . SER A 1 258 ? -11.596 -11.080 6.987 1.00 87.38 258 SER A CA 1
ATOM 1981 C C . SER A 1 258 ? -12.765 -11.821 7.656 1.00 87.38 258 SER A C 1
ATOM 1983 O O . SER A 1 258 ? -13.735 -12.172 6.985 1.00 87.38 258 SER A O 1
ATOM 1985 N N . ASP A 1 259 ? -12.717 -12.002 8.978 1.00 86.44 259 ASP A N 1
ATOM 1986 C CA . ASP A 1 259 ? -13.802 -12.535 9.818 1.00 86.44 259 ASP A CA 1
ATOM 1987 C C . ASP A 1 259 ? -14.894 -11.497 10.174 1.00 86.44 259 ASP A C 1
ATOM 1989 O O . ASP A 1 259 ? -15.867 -11.819 10.860 1.00 86.44 259 ASP A O 1
ATOM 1993 N N . GLY A 1 260 ? -14.748 -10.249 9.717 1.00 87.69 260 GLY A N 1
ATOM 1994 C CA . GLY A 1 260 ? -15.630 -9.118 10.009 1.00 87.69 260 GLY A CA 1
ATOM 1995 C C . GLY A 1 260 ? -15.305 -8.361 11.304 1.00 87.69 260 GLY A C 1
ATOM 1996 O O . GLY A 1 260 ? -15.919 -7.318 11.546 1.00 87.69 260 GLY A O 1
ATOM 1997 N N . GLY A 1 261 ? -14.361 -8.855 12.112 1.00 91.69 261 GLY A N 1
ATOM 1998 C CA . GLY A 1 261 ? -13.803 -8.183 13.288 1.00 91.69 261 GLY A CA 1
ATOM 1999 C C . GLY A 1 261 ? -12.778 -7.104 12.935 1.00 91.69 261 GLY A C 1
ATOM 2000 O O . GLY A 1 261 ? -12.759 -6.599 11.816 1.00 91.69 261 GLY A O 1
ATOM 2001 N N . PHE A 1 262 ? -11.920 -6.721 13.885 1.00 93.12 262 PHE A N 1
ATOM 2002 C CA . PHE A 1 262 ? -10.904 -5.682 13.658 1.00 93.12 262 PHE A CA 1
ATOM 2003 C C . PHE A 1 262 ? -9.590 -5.985 14.372 1.00 93.12 262 PHE A C 1
ATOM 2005 O O . PHE A 1 262 ? -9.596 -6.283 15.561 1.00 93.12 262 PHE A O 1
ATOM 2012 N N . ILE A 1 263 ? -8.457 -5.815 13.696 1.00 94.25 263 ILE A N 1
ATOM 2013 C CA . ILE A 1 263 ? -7.130 -5.789 14.317 1.00 94.25 263 ILE A CA 1
ATOM 2014 C C . ILE A 1 263 ? -6.682 -4.333 14.466 1.00 94.25 263 ILE A C 1
ATOM 2016 O O . ILE A 1 263 ? -6.717 -3.559 13.509 1.00 94.25 263 ILE A O 1
ATOM 2020 N N . VAL A 1 264 ? -6.260 -3.948 15.668 1.00 93.06 264 VAL A N 1
ATOM 2021 C CA . VAL A 1 264 ? -5.612 -2.660 15.940 1.00 93.06 264 VAL A CA 1
ATOM 2022 C C . VAL A 1 264 ? -4.239 -2.911 16.544 1.00 93.06 264 VAL A C 1
ATOM 2024 O O . VAL A 1 264 ? -4.089 -3.775 17.404 1.00 93.06 264 VAL A O 1
ATOM 2027 N N . ALA A 1 265 ? -3.234 -2.165 16.096 1.00 92.06 265 ALA A N 1
ATOM 2028 C CA . ALA A 1 265 ? -1.893 -2.197 16.667 1.00 92.06 265 ALA A CA 1
ATOM 2029 C C . ALA A 1 265 ? -1.273 -0.795 16.691 1.00 92.06 265 ALA A C 1
ATOM 2031 O O . ALA A 1 265 ? -1.668 0.075 15.917 1.00 92.06 265 ALA A O 1
ATOM 2032 N N . GLY A 1 266 ? -0.325 -0.577 17.598 1.00 89.31 266 GLY A N 1
ATOM 2033 C CA . GLY A 1 266 ? 0.351 0.700 17.819 1.00 89.31 266 GLY A CA 1
ATOM 2034 C C . GLY A 1 266 ? 1.552 0.540 18.752 1.00 89.31 266 GLY A C 1
ATOM 2035 O O . GLY A 1 266 ? 1.949 -0.580 19.082 1.00 89.31 266 GLY A O 1
ATOM 2036 N N . GLN A 1 267 ? 2.125 1.653 19.206 1.00 84.50 267 GLN A N 1
ATOM 2037 C CA . GLN A 1 267 ? 3.198 1.657 20.209 1.00 84.50 267 GLN A CA 1
ATOM 2038 C C . GLN A 1 267 ? 2.667 2.106 21.581 1.00 84.50 267 GLN A C 1
ATOM 2040 O O . GLN A 1 267 ? 1.746 2.912 21.644 1.00 84.50 267 GLN A O 1
ATOM 2045 N N . SER A 1 268 ? 3.255 1.618 22.672 1.00 80.25 268 SER A N 1
ATOM 2046 C CA . SER A 1 268 ? 2.960 2.033 24.053 1.00 80.25 268 SER A CA 1
ATOM 2047 C C . SER A 1 268 ? 4.256 2.492 24.718 1.00 80.25 268 SER A C 1
ATOM 2049 O O . SER A 1 268 ? 5.207 1.714 24.801 1.00 80.25 268 SER A O 1
ATOM 2051 N N . ILE A 1 269 ? 4.313 3.734 25.191 1.00 73.19 269 ILE A N 1
ATOM 2052 C CA . ILE A 1 269 ? 5.515 4.333 25.782 1.00 73.19 269 ILE A CA 1
ATOM 2053 C C . ILE A 1 269 ? 5.384 4.344 27.304 1.00 73.19 269 ILE A C 1
ATOM 2055 O O . ILE A 1 269 ? 4.419 4.893 27.826 1.00 73.19 269 ILE A O 1
ATOM 2059 N N . LEU A 1 270 ? 6.374 3.797 28.015 1.00 69.44 270 LEU A N 1
ATOM 2060 C CA . LEU A 1 270 ? 6.493 3.896 29.473 1.00 69.44 270 LEU A CA 1
ATOM 2061 C C . LEU A 1 270 ? 7.827 4.555 29.839 1.00 69.44 270 LEU A C 1
ATOM 2063 O O . LEU A 1 270 ? 8.893 3.937 29.774 1.00 69.44 270 LEU A O 1
ATOM 2067 N N . GLY A 1 271 ? 7.776 5.831 30.225 1.00 68.12 271 GLY A N 1
ATOM 2068 C CA . GLY A 1 271 ? 8.960 6.621 30.569 1.00 68.12 271 GLY A CA 1
ATOM 2069 C C . GLY A 1 271 ? 9.910 6.818 29.382 1.00 68.12 271 GLY A C 1
ATOM 2070 O O . GLY A 1 271 ? 9.770 7.779 28.634 1.00 68.12 271 GLY A O 1
ATOM 2071 N N . SER A 1 272 ? 10.895 5.929 29.237 1.00 60.59 272 SER A N 1
ATOM 2072 C CA . SER A 1 272 ? 11.876 5.925 28.139 1.00 60.59 272 SER A CA 1
ATOM 2073 C C . SER A 1 272 ? 12.002 4.555 27.453 1.00 60.59 272 SER A C 1
ATOM 2075 O O . SER A 1 272 ? 13.081 4.215 26.974 1.00 60.59 272 SER A O 1
ATOM 2077 N N . GLN A 1 273 ? 10.960 3.725 27.509 1.00 67.31 273 GLN A N 1
ATOM 2078 C CA . GLN A 1 273 ? 10.877 2.453 26.787 1.00 67.31 273 GLN A CA 1
ATOM 2079 C C . GLN A 1 273 ? 9.653 2.488 25.874 1.00 67.31 273 GLN A C 1
ATOM 2081 O O . GLN A 1 273 ? 8.566 2.856 26.328 1.00 67.31 273 GLN A O 1
ATOM 2086 N N . ASN A 1 274 ? 9.817 2.060 24.623 1.00 74.06 274 ASN A N 1
ATOM 2087 C CA . ASN A 1 274 ? 8.719 1.931 23.670 1.00 74.06 274 ASN A CA 1
ATOM 2088 C C . ASN A 1 274 ? 8.406 0.449 23.443 1.00 74.06 274 ASN A C 1
ATOM 2090 O O . ASN A 1 274 ? 9.250 -0.308 22.975 1.00 74.06 274 ASN A O 1
ATOM 2094 N N . GLN A 1 275 ? 7.176 0.045 23.723 1.00 77.81 275 GLN A N 1
ATOM 2095 C CA . GLN A 1 275 ? 6.656 -1.299 23.476 1.00 77.81 275 GLN A CA 1
ATOM 2096 C C . GLN A 1 275 ? 5.726 -1.291 22.264 1.00 77.81 275 GLN A C 1
ATOM 2098 O O . GLN A 1 275 ? 5.219 -0.240 21.872 1.00 77.81 275 GLN A O 1
ATOM 2103 N N . ILE A 1 276 ? 5.445 -2.464 21.704 1.00 84.44 276 ILE A N 1
ATOM 2104 C CA . ILE A 1 276 ? 4.381 -2.636 20.708 1.00 84.44 276 ILE A CA 1
ATOM 2105 C C . ILE A 1 276 ? 3.132 -3.173 21.408 1.00 84.44 276 ILE A C 1
ATOM 2107 O O . ILE A 1 276 ? 3.230 -3.990 22.319 1.00 84.44 276 ILE A O 1
ATOM 2111 N N . TRP A 1 277 ? 1.950 -2.734 20.995 1.00 85.44 277 TRP A N 1
ATOM 2112 C CA . TRP A 1 277 ? 0.671 -3.254 21.479 1.00 85.44 277 TRP A CA 1
ATOM 2113 C C . TRP A 1 277 ? -0.210 -3.644 20.300 1.00 85.44 277 TRP A C 1
ATOM 2115 O O . TRP A 1 277 ? -0.215 -2.958 19.279 1.00 85.44 277 TRP A O 1
ATOM 2125 N N . ALA A 1 278 ? -0.978 -4.721 20.449 1.00 89.88 278 ALA A N 1
ATOM 2126 C CA . ALA A 1 278 ? -2.057 -5.055 19.528 1.00 89.88 278 ALA A CA 1
ATOM 2127 C C . ALA A 1 278 ? -3.277 -5.607 20.270 1.00 89.88 278 ALA A C 1
ATOM 2129 O O . ALA A 1 278 ? -3.144 -6.244 21.318 1.00 89.88 278 ALA A O 1
ATOM 2130 N N . ALA A 1 279 ? -4.457 -5.417 19.688 1.00 90.44 279 ALA A N 1
ATOM 2131 C CA . ALA A 1 279 ? -5.687 -6.063 20.114 1.00 90.44 279 ALA A CA 1
ATOM 2132 C C . ALA A 1 279 ? -6.547 -6.473 18.922 1.00 90.44 279 ALA A C 1
ATOM 2134 O O . ALA A 1 279 ? -6.740 -5.705 17.976 1.00 90.44 279 ALA A O 1
ATOM 2135 N N . LYS A 1 280 ? -7.114 -7.673 19.015 1.00 92.44 280 LYS A N 1
ATOM 2136 C CA . LYS A 1 280 ? -8.153 -8.159 18.115 1.00 92.44 280 LYS A CA 1
ATOM 2137 C C . LYS A 1 280 ? -9.517 -7.903 18.743 1.00 92.44 280 LYS A C 1
ATOM 2139 O O . LYS A 1 280 ? -9.745 -8.177 19.924 1.00 92.44 280 LYS A O 1
ATOM 2144 N N . LEU A 1 281 ? -10.422 -7.380 17.930 1.00 90.69 281 LEU A N 1
ATOM 2145 C CA . LEU A 1 281 ? -11.817 -7.143 18.247 1.00 90.69 281 LEU A CA 1
ATOM 2146 C C . LEU A 1 281 ? -12.719 -8.077 17.428 1.00 90.69 281 LEU A C 1
ATOM 2148 O O . LEU A 1 281 ? -12.415 -8.391 16.271 1.00 90.69 281 LEU A O 1
ATOM 2152 N N . ASP A 1 282 ? -13.853 -8.464 18.007 1.00 89.94 282 ASP A N 1
ATOM 2153 C CA . ASP A 1 282 ? -14.934 -9.152 17.297 1.00 89.94 282 ASP A CA 1
ATOM 2154 C C . ASP A 1 282 ? -15.705 -8.173 16.381 1.00 89.94 282 ASP A C 1
ATOM 2156 O O . ASP A 1 282 ? -15.528 -6.949 16.435 1.00 89.94 282 ASP A O 1
ATOM 2160 N N . ALA A 1 283 ? -16.609 -8.689 15.543 1.00 87.25 283 ALA A N 1
ATOM 2161 C CA . ALA A 1 283 ? -17.467 -7.855 14.686 1.00 87.25 283 ALA A CA 1
ATOM 2162 C C . ALA A 1 283 ? -18.408 -6.917 15.485 1.00 87.25 283 ALA A C 1
ATOM 2164 O O . ALA A 1 283 ? -18.840 -5.874 14.988 1.00 87.25 283 ALA A O 1
ATOM 2165 N N . SER A 1 284 ? -18.692 -7.253 16.750 1.00 83.88 284 SER A N 1
ATOM 2166 C CA . SER A 1 284 ? -19.437 -6.419 17.709 1.00 83.88 284 SER A CA 1
ATOM 2167 C C . SER A 1 284 ? -18.548 -5.393 18.435 1.00 83.88 284 SER A C 1
ATOM 2169 O O . SER A 1 284 ? -19.026 -4.655 19.301 1.00 83.88 284 SER A O 1
ATOM 2171 N N . ARG A 1 285 ? -17.276 -5.279 18.034 1.00 82.38 285 ARG A N 1
ATOM 2172 C CA . ARG A 1 285 ? -16.252 -4.359 18.541 1.00 82.38 285 ARG A CA 1
ATOM 2173 C C . ARG A 1 285 ? -15.870 -4.603 20.015 1.00 82.38 285 ARG A C 1
ATOM 2175 O O . ARG A 1 285 ? -15.375 -3.689 20.685 1.00 82.38 285 ARG A O 1
ATOM 2182 N N . ASN A 1 286 ? -16.086 -5.809 20.545 1.00 84.00 286 ASN A N 1
ATOM 2183 C CA . ASN A 1 286 ? -15.567 -6.275 21.841 1.00 84.00 286 ASN A CA 1
ATOM 2184 C C . ASN A 1 286 ? -14.133 -6.788 21.690 1.00 84.00 286 ASN A C 1
ATOM 2186 O O . ASN A 1 286 ? -13.768 -7.238 20.616 1.00 84.00 286 ASN A O 1
ATOM 2190 N N . ILE A 1 287 ? -13.330 -6.747 22.756 1.00 85.62 287 ILE A N 1
ATOM 2191 C CA . ILE A 1 287 ? -11.965 -7.295 22.736 1.00 85.62 287 ILE A CA 1
ATOM 2192 C C . ILE A 1 287 ? -12.042 -8.825 22.787 1.00 85.62 287 ILE A C 1
ATOM 2194 O O . ILE A 1 287 ? -12.602 -9.369 23.737 1.00 85.62 287 ILE A O 1
ATOM 2198 N N . GLU A 1 288 ? -11.459 -9.493 21.792 1.00 88.62 288 GLU A N 1
ATOM 2199 C CA . GLU A 1 288 ? -11.206 -10.939 21.806 1.00 88.62 288 GLU A CA 1
ATOM 2200 C C . GLU A 1 288 ? -9.894 -11.228 22.542 1.00 88.62 288 GLU A C 1
ATOM 2202 O O . GLU A 1 288 ? -9.862 -12.045 23.460 1.00 88.62 288 GLU A O 1
ATOM 2207 N N . TRP A 1 289 ? -8.830 -10.494 22.202 1.00 90.19 289 TRP A N 1
ATOM 2208 C CA . TRP A 1 289 ? -7.560 -10.492 22.930 1.00 90.19 289 TRP A CA 1
ATOM 2209 C C . TRP A 1 289 ? -6.844 -9.143 22.799 1.00 90.19 289 TRP A C 1
ATOM 2211 O O . TRP A 1 289 ? -7.057 -8.402 21.840 1.00 90.19 289 TRP A O 1
ATOM 2221 N N . GLN A 1 290 ? -5.965 -8.833 23.755 1.00 86.38 290 GLN A N 1
ATOM 2222 C CA . GLN A 1 290 ? -5.029 -7.706 23.685 1.00 86.38 290 GLN A CA 1
ATOM 2223 C C . GLN A 1 290 ? -3.684 -8.094 24.312 1.00 86.38 290 GLN A C 1
ATOM 2225 O O . GLN A 1 290 ? -3.663 -8.761 25.347 1.00 86.38 290 GLN A O 1
ATOM 2230 N N . LYS A 1 291 ? -2.569 -7.700 23.690 1.00 84.94 291 LYS A N 1
ATOM 2231 C CA . LYS A 1 291 ? -1.205 -8.104 24.069 1.00 84.94 291 LYS A CA 1
ATOM 2232 C C . LYS A 1 291 ? -0.220 -6.935 23.915 1.00 84.94 291 LYS A C 1
ATOM 2234 O O . LYS A 1 291 ? -0.276 -6.197 22.932 1.00 84.94 291 LYS A O 1
ATOM 2239 N N . LYS A 1 292 ? 0.683 -6.776 24.894 1.00 82.69 292 LYS A N 1
ATOM 2240 C CA . LYS A 1 292 ? 1.897 -5.937 24.809 1.00 82.69 292 LYS A CA 1
ATOM 2241 C C . LYS A 1 292 ? 3.074 -6.843 24.407 1.00 82.69 292 LYS A C 1
ATOM 2243 O O . LYS A 1 292 ? 3.187 -7.952 24.925 1.00 82.69 292 LYS A O 1
ATOM 2248 N N . TYR A 1 293 ? 3.941 -6.371 23.517 1.00 78.88 293 TYR A N 1
ATOM 2249 C CA . TYR A 1 293 ? 5.136 -7.063 23.035 1.00 78.88 293 TYR A CA 1
ATOM 2250 C C . TYR A 1 293 ? 6.381 -6.191 23.278 1.00 78.88 293 TYR A C 1
ATOM 2252 O O . TYR A 1 293 ? 6.373 -4.997 22.975 1.00 78.88 293 TYR A O 1
ATOM 2260 N N . SER A 1 294 ? 7.459 -6.835 23.743 1.00 67.75 294 SER A N 1
ATOM 2261 C CA . SER A 1 294 ? 8.744 -6.258 24.188 1.00 67.75 294 SER A CA 1
ATOM 2262 C C . SER A 1 294 ? 8.779 -5.656 25.607 1.00 67.75 294 SER A C 1
ATOM 2264 O O . SER A 1 294 ? 7.785 -5.167 26.138 1.00 67.75 294 SER A O 1
ATOM 2266 N N . THR A 1 295 ? 9.965 -5.703 26.222 1.00 53.97 295 THR A N 1
ATOM 2267 C CA . THR A 1 295 ? 10.315 -5.078 27.517 1.00 53.97 295 THR A CA 1
ATOM 2268 C C . THR A 1 295 ? 11.619 -4.268 27.457 1.00 53.97 295 THR A C 1
ATOM 2270 O O . THR A 1 295 ? 11.895 -3.485 28.365 1.00 53.97 295 THR A O 1
ATOM 2273 N N . VAL A 1 296 ? 12.429 -4.449 26.403 1.00 55.84 296 VAL A N 1
ATOM 2274 C CA . VAL A 1 296 ? 13.744 -3.815 26.230 1.00 55.84 296 VAL A CA 1
ATOM 2275 C C . VAL A 1 296 ? 13.943 -3.374 24.777 1.00 55.84 296 VAL A C 1
ATOM 2277 O O . VAL A 1 296 ? 14.036 -4.209 23.869 1.00 55.84 296 VAL A O 1
ATOM 2280 N N . GLY A 1 297 ? 14.081 -2.061 24.576 1.00 61.16 297 GLY A N 1
ATOM 2281 C CA . GLY A 1 297 ? 14.476 -1.434 23.311 1.00 61.16 297 GLY A CA 1
ATOM 2282 C C . GLY A 1 297 ? 13.514 -0.339 22.847 1.00 61.16 297 GLY A C 1
ATOM 2283 O O . GLY A 1 297 ? 12.332 -0.360 23.169 1.00 61.16 297 GLY A O 1
ATOM 2284 N N . ASP A 1 298 ? 14.022 0.605 22.056 1.00 74.06 298 ASP A N 1
ATOM 2285 C CA . ASP A 1 298 ? 13.221 1.687 21.477 1.00 74.06 298 ASP A CA 1
ATOM 2286 C C . ASP A 1 298 ? 12.566 1.214 20.171 1.00 74.06 298 ASP A C 1
ATOM 2288 O O . ASP A 1 298 ? 13.180 1.318 19.112 1.00 74.06 298 ASP A O 1
ATOM 2292 N N . TYR A 1 299 ? 11.353 0.654 20.228 1.00 80.25 299 TYR A N 1
ATOM 2293 C CA . TYR A 1 299 ? 10.570 0.290 19.037 1.00 80.25 299 TYR A CA 1
ATOM 2294 C C . TYR A 1 299 ? 9.745 1.481 18.523 1.00 80.25 299 TYR A C 1
ATOM 2296 O O . TYR A 1 299 ? 9.274 2.312 19.301 1.00 80.25 299 TYR A O 1
ATOM 2304 N N . VAL A 1 300 ? 9.515 1.534 17.213 1.00 86.81 300 VAL A N 1
ATOM 2305 C CA . VAL A 1 300 ? 8.514 2.393 16.570 1.00 86.81 300 VAL A CA 1
ATOM 2306 C C . VAL A 1 300 ? 7.744 1.565 15.555 1.00 86.81 300 VAL A C 1
ATOM 2308 O O . VAL A 1 300 ? 8.325 0.854 14.737 1.00 86.81 300 VAL A O 1
ATOM 2311 N N . PHE A 1 301 ? 6.423 1.661 15.632 1.00 91.12 301 PHE A N 1
ATOM 2312 C CA . PHE A 1 301 ? 5.484 0.922 14.799 1.00 91.12 301 PHE A CA 1
ATOM 2313 C C . PHE A 1 301 ? 5.038 1.758 13.599 1.00 91.12 301 PHE A C 1
ATOM 2315 O O . PHE A 1 301 ? 4.740 2.944 13.749 1.00 91.12 301 PHE A O 1
ATOM 2322 N N . THR A 1 302 ? 4.979 1.140 12.417 1.00 93.12 302 THR A N 1
ATOM 2323 C CA . THR A 1 302 ? 4.649 1.840 11.165 1.00 93.12 302 THR A CA 1
ATOM 2324 C C . THR A 1 302 ? 3.684 1.084 10.249 1.00 93.12 302 THR A C 1
ATOM 2326 O O . THR A 1 302 ? 3.124 1.694 9.341 1.00 93.12 302 THR A O 1
ATOM 2329 N N . SER A 1 303 ? 3.480 -0.230 10.423 1.00 94.62 303 SER A N 1
ATOM 2330 C CA . SER A 1 303 ? 2.682 -1.013 9.469 1.00 94.62 303 SER A CA 1
ATOM 2331 C C . SER A 1 303 ? 1.993 -2.242 10.067 1.00 94.62 303 SER A C 1
ATOM 2333 O O . SER A 1 303 ? 2.534 -2.903 10.951 1.00 94.62 303 SER A O 1
ATOM 2335 N N . LEU A 1 304 ? 0.811 -2.567 9.529 1.00 95.69 304 LEU A N 1
ATOM 2336 C CA . LEU A 1 304 ? -0.051 -3.682 9.937 1.00 95.69 304 LEU A CA 1
ATOM 2337 C C . LEU A 1 304 ? -0.627 -4.399 8.713 1.00 95.69 304 LEU A C 1
ATOM 2339 O O . LEU A 1 304 ? -1.219 -3.760 7.835 1.00 95.69 304 LEU A O 1
ATOM 2343 N N . ILE A 1 305 ? -0.525 -5.725 8.674 1.00 94.62 305 ILE A N 1
ATOM 2344 C CA . ILE A 1 305 ? -1.112 -6.582 7.634 1.00 94.62 305 ILE A CA 1
ATOM 2345 C C . ILE A 1 305 ? -1.866 -7.735 8.304 1.00 94.62 305 ILE A C 1
ATOM 2347 O O . ILE A 1 305 ? -1.336 -8.349 9.223 1.00 94.62 305 ILE A O 1
ATOM 2351 N N . GLU A 1 306 ? -3.067 -8.055 7.820 1.00 94.06 306 GLU A N 1
ATOM 2352 C CA . GLU A 1 306 ? -3.705 -9.361 8.032 1.00 94.06 306 GLU A CA 1
ATOM 2353 C C . GLU A 1 306 ? -3.216 -10.323 6.940 1.00 94.06 306 GLU A C 1
ATOM 2355 O O . GLU A 1 306 ? -3.298 -9.997 5.753 1.00 94.06 306 GLU A O 1
ATOM 2360 N N . LYS A 1 307 ? -2.677 -11.479 7.335 1.00 92.81 307 LYS A N 1
ATOM 2361 C CA . LYS A 1 307 ? -2.146 -12.485 6.408 1.00 92.81 307 LYS A CA 1
ATOM 2362 C C . LYS A 1 307 ? -3.279 -13.246 5.713 1.00 92.81 307 LYS A C 1
ATOM 2364 O O . LYS A 1 307 ? -4.284 -13.570 6.344 1.00 92.81 307 LYS A O 1
ATOM 2369 N N . THR A 1 308 ? -3.098 -13.618 4.445 1.00 85.31 308 THR A N 1
ATOM 2370 C CA . THR A 1 308 ? -4.108 -14.377 3.671 1.00 85.31 308 THR A CA 1
ATOM 2371 C C . THR A 1 308 ? -4.449 -15.759 4.241 1.00 85.31 308 THR A C 1
ATOM 2373 O O . THR A 1 308 ? -5.533 -16.287 4.006 1.00 85.31 308 THR A O 1
ATOM 2376 N N . GLU A 1 309 ? -3.521 -16.333 4.994 1.00 82.38 309 GLU A N 1
ATOM 2377 C CA . GLU A 1 309 ? -3.560 -17.636 5.652 1.00 82.38 309 GLU A CA 1
ATOM 2378 C C . GLU A 1 309 ? -3.918 -17.544 7.150 1.00 82.38 309 GLU A C 1
ATOM 2380 O O . GLU A 1 309 ? -3.981 -18.565 7.835 1.00 82.38 309 GLU A O 1
ATOM 2385 N N . GLY A 1 310 ? -4.191 -16.332 7.647 1.00 86.56 310 GLY A N 1
ATOM 2386 C CA . GLY A 1 310 ? -4.461 -16.034 9.051 1.00 86.56 310 GLY A CA 1
ATOM 2387 C C . GLY A 1 310 ? -3.223 -15.587 9.837 1.00 86.56 310 GLY A C 1
ATOM 2388 O O . GLY A 1 310 ? -2.083 -15.900 9.495 1.00 86.56 310 GLY A O 1
ATOM 2389 N N . GLY A 1 311 ? -3.464 -14.831 10.910 1.00 93.50 311 GLY A N 1
ATOM 2390 C CA . GLY A 1 311 ? -2.418 -14.120 11.647 1.00 93.50 311 GLY A CA 1
ATOM 2391 C C . GLY A 1 311 ? -2.100 -12.750 11.048 1.00 93.50 311 GLY A C 1
ATOM 2392 O O . GLY A 1 311 ? -2.769 -12.280 10.124 1.00 93.50 311 GLY A O 1
ATOM 2393 N N . TYR A 1 312 ? -1.094 -12.084 11.608 1.00 96.12 312 TYR A N 1
ATOM 2394 C CA . TYR A 1 312 ? -0.797 -10.683 11.329 1.00 96.12 312 TYR A CA 1
ATOM 2395 C C . TYR A 1 312 ? 0.705 -10.421 11.254 1.00 96.12 312 TYR A C 1
ATOM 2397 O O . TYR A 1 312 ? 1.502 -11.042 11.959 1.00 96.12 312 TYR A O 1
ATOM 2405 N N . ILE A 1 313 ? 1.077 -9.438 10.437 1.00 95.94 313 ILE A N 1
ATOM 2406 C CA . ILE A 1 313 ? 2.437 -8.903 10.365 1.00 95.94 313 ILE A CA 1
ATOM 2407 C C . ILE A 1 313 ? 2.444 -7.478 10.903 1.00 95.94 313 ILE A C 1
ATOM 2409 O O . ILE A 1 313 ? 1.663 -6.630 10.460 1.00 95.94 313 ILE A O 1
ATOM 2413 N N . LEU A 1 314 ? 3.360 -7.228 11.835 1.00 95.00 314 LEU A N 1
ATOM 2414 C CA . LEU A 1 314 ? 3.675 -5.918 12.391 1.00 95.00 314 LEU A CA 1
ATOM 2415 C C . LEU A 1 314 ? 5.021 -5.464 11.817 1.00 95.00 314 LEU A C 1
ATOM 2417 O O . LEU A 1 314 ? 6.000 -6.213 11.856 1.00 95.00 314 LEU A O 1
ATOM 2421 N N . GLY A 1 315 ? 5.067 -4.251 11.273 1.00 93.19 315 GLY A N 1
ATOM 2422 C CA . GLY A 1 315 ? 6.268 -3.645 10.696 1.00 93.19 315 GLY A CA 1
ATOM 2423 C C . GLY A 1 315 ? 6.660 -2.353 11.405 1.00 93.19 315 GLY A C 1
ATOM 2424 O O . GLY A 1 315 ? 5.804 -1.632 11.931 1.00 93.19 315 GLY A O 1
ATOM 2425 N N . GLY A 1 316 ? 7.958 -2.062 11.408 1.00 92.44 316 GLY A N 1
ATOM 2426 C CA . GLY A 1 316 ? 8.507 -0.847 11.990 1.00 92.44 316 GLY A CA 1
ATOM 2427 C C . GLY A 1 316 ? 10.030 -0.863 12.057 1.00 92.44 316 GLY A C 1
ATOM 2428 O O . GLY A 1 316 ? 10.713 -1.429 11.204 1.00 92.44 316 GLY A O 1
ATOM 2429 N N . TRP A 1 317 ? 10.580 -0.256 13.099 1.00 89.69 317 TRP A N 1
ATOM 2430 C CA . TRP A 1 317 ? 12.015 -0.255 13.376 1.00 89.69 317 TRP A CA 1
ATOM 2431 C C . TRP A 1 317 ? 12.275 -0.238 14.880 1.00 89.69 317 TRP A C 1
ATOM 2433 O O . TRP A 1 317 ? 11.383 0.064 15.675 1.00 89.69 317 TRP A O 1
ATOM 2443 N N . ARG A 1 318 ? 13.487 -0.611 15.290 1.00 85.50 318 ARG A N 1
ATOM 2444 C CA . ARG A 1 318 ? 13.887 -0.666 16.700 1.00 85.50 318 ARG A CA 1
ATOM 2445 C C . ARG A 1 318 ? 15.318 -0.208 16.917 1.00 85.50 318 ARG A C 1
ATOM 2447 O O . ARG A 1 318 ? 16.128 -0.299 16.005 1.00 85.50 318 ARG A O 1
ATOM 2454 N N . GLY A 1 319 ? 15.651 0.210 18.136 1.00 78.62 319 GLY A N 1
ATOM 2455 C CA . GLY A 1 319 ? 17.039 0.466 18.533 1.00 78.62 319 GLY A CA 1
ATOM 2456 C C . GLY A 1 319 ? 17.949 -0.734 18.234 1.00 78.62 319 GLY A C 1
ATOM 2457 O O . GLY A 1 319 ? 17.591 -1.879 18.552 1.00 78.62 319 GLY A O 1
ATOM 2458 N N . CYS A 1 320 ? 19.098 -0.453 17.614 1.00 69.38 320 CYS A N 1
ATOM 2459 C CA . CYS A 1 320 ? 20.051 -1.449 17.131 1.00 69.38 320 CYS A CA 1
ATOM 2460 C C . CYS A 1 320 ? 20.616 -2.329 18.256 1.00 69.38 320 CYS A C 1
ATOM 2462 O O . CYS A 1 320 ? 20.747 -1.928 19.419 1.00 69.38 320 CYS A O 1
ATOM 2464 N N . ILE A 1 321 ? 20.960 -3.570 17.915 1.00 59.56 321 ILE A N 1
ATOM 2465 C CA . ILE A 1 321 ? 21.377 -4.568 18.905 1.00 59.56 321 ILE A CA 1
ATOM 2466 C C . ILE A 1 321 ? 22.902 -4.592 19.022 1.00 59.56 321 ILE A C 1
ATOM 2468 O O . ILE A 1 321 ? 23.603 -5.100 18.153 1.00 59.56 321 ILE A O 1
ATOM 2472 N N . GLY A 1 322 ? 23.409 -4.093 20.152 1.00 52.62 322 GLY A N 1
ATOM 2473 C CA . GLY A 1 322 ? 24.840 -4.095 20.475 1.00 52.62 322 GLY A CA 1
ATOM 2474 C C . GLY A 1 322 ? 25.561 -2.760 20.267 1.00 52.62 322 GLY A C 1
ATOM 2475 O O . GLY A 1 322 ? 26.789 -2.744 20.326 1.00 52.62 322 GLY A O 1
ATOM 2476 N N . GLY A 1 323 ? 24.830 -1.660 20.061 1.00 50.97 323 GLY A N 1
ATOM 2477 C CA . GLY A 1 323 ? 25.421 -0.326 19.955 1.00 50.97 323 GLY A CA 1
ATOM 2478 C C . GLY A 1 323 ? 26.205 0.112 21.196 1.00 50.97 323 GLY A C 1
ATOM 2479 O O . GLY A 1 323 ? 25.856 -0.215 22.335 1.00 50.97 323 GLY A O 1
ATOM 2480 N N . GLU A 1 324 ? 27.284 0.867 20.971 1.00 44.75 324 GLU A N 1
ATOM 2481 C CA . GLU A 1 324 ? 28.054 1.480 22.054 1.00 44.75 324 GLU A CA 1
ATOM 2482 C C . GLU A 1 324 ? 27.185 2.477 22.843 1.00 44.75 324 GLU A C 1
ATOM 2484 O O . GLU A 1 324 ? 26.319 3.164 22.300 1.00 44.75 324 GLU A O 1
ATOM 2489 N N . SER A 1 325 ? 27.409 2.568 24.158 1.00 43.34 325 SER A N 1
ATOM 2490 C CA . SER A 1 325 ? 26.609 3.416 25.050 1.00 43.34 325 SER A CA 1
ATOM 2491 C C . SER A 1 325 ? 26.682 4.902 24.676 1.00 43.34 325 SER A C 1
ATOM 2493 O O . SER A 1 325 ? 27.598 5.607 25.098 1.00 43.34 325 SER A O 1
ATOM 2495 N N . GLY A 1 326 ? 25.676 5.390 23.947 1.00 49.06 326 GLY A N 1
ATOM 2496 C CA . GLY A 1 326 ? 25.505 6.810 23.626 1.00 49.06 326 GLY A CA 1
ATOM 2497 C C . GLY A 1 326 ? 25.125 7.124 22.178 1.00 49.06 326 GLY A C 1
ATOM 2498 O O . GLY A 1 326 ? 24.764 8.267 21.910 1.00 49.06 326 GLY A O 1
ATOM 2499 N N . THR A 1 327 ? 25.162 6.152 21.262 1.00 52.72 327 THR A N 1
ATOM 2500 C CA . THR A 1 327 ? 24.677 6.314 19.880 1.00 52.72 327 THR A CA 1
ATOM 2501 C C . THR A 1 327 ? 23.381 5.532 19.684 1.00 52.72 327 THR A C 1
ATOM 2503 O O . THR A 1 327 ? 23.405 4.308 19.590 1.00 52.72 327 THR A O 1
ATOM 2506 N N . GLN A 1 328 ? 22.243 6.230 19.629 1.00 62.91 328 GLN A N 1
ATOM 2507 C CA . GLN A 1 328 ? 20.991 5.632 19.160 1.00 62.91 328 GLN A CA 1
ATOM 2508 C C . GLN A 1 328 ? 21.053 5.518 17.632 1.00 62.91 328 GLN A C 1
ATOM 2510 O O . GLN A 1 328 ? 21.054 6.537 16.944 1.00 62.91 328 GLN A O 1
ATOM 2515 N N . SER A 1 329 ? 21.119 4.288 17.129 1.00 77.31 329 SER A N 1
ATOM 2516 C CA . SER A 1 329 ? 20.853 3.938 15.730 1.00 77.31 329 SER A CA 1
ATOM 2517 C C . SER A 1 329 ? 19.714 2.915 15.700 1.00 77.31 329 SER A C 1
ATOM 2519 O O . SER A 1 329 ? 19.432 2.269 16.718 1.00 77.31 329 SER A O 1
ATOM 2521 N N . PHE A 1 330 ? 19.028 2.803 14.567 1.00 85.00 330 PHE A N 1
ATOM 2522 C CA . PHE A 1 330 ? 17.842 1.963 14.414 1.00 85.00 330 PHE A CA 1
ATOM 2523 C C . PHE A 1 330 ? 18.045 0.908 13.324 1.00 85.00 330 PHE A C 1
ATOM 2525 O O . PHE A 1 330 ? 18.663 1.208 12.311 1.00 85.00 330 PHE A O 1
ATOM 2532 N N . ASP A 1 331 ? 17.489 -0.286 13.536 1.00 85.88 331 ASP A N 1
ATOM 2533 C CA . ASP A 1 331 ? 17.353 -1.353 12.540 1.00 85.88 331 ASP A CA 1
ATOM 2534 C C . ASP A 1 331 ? 15.878 -1.498 12.131 1.00 85.88 331 ASP A C 1
ATOM 2536 O O . ASP A 1 331 ? 14.972 -1.368 12.967 1.00 85.88 331 ASP A O 1
ATOM 2540 N N . GLY A 1 332 ? 15.614 -1.877 10.878 1.00 88.69 332 GLY A N 1
ATOM 2541 C CA . GLY A 1 332 ? 14.278 -2.272 10.434 1.00 88.69 332 GLY A CA 1
ATOM 2542 C C . GLY A 1 332 ? 13.805 -3.505 11.204 1.00 88.69 332 GLY A C 1
ATOM 2543 O O . GLY A 1 332 ? 14.606 -4.383 11.515 1.00 88.69 332 GLY A O 1
ATOM 2544 N N . TRP A 1 333 ? 12.516 -3.601 11.521 1.00 90.75 333 TRP A N 1
ATOM 2545 C CA . TRP A 1 333 ? 11.949 -4.694 12.316 1.00 90.75 333 TRP A CA 1
ATOM 2546 C C . TRP A 1 333 ? 10.623 -5.179 11.733 1.00 90.75 333 TRP A C 1
ATOM 2548 O O . TRP A 1 333 ? 9.772 -4.386 11.328 1.00 90.75 333 TRP A O 1
ATOM 2558 N N . ILE A 1 334 ? 10.460 -6.502 11.699 1.00 92.81 334 ILE A N 1
ATOM 2559 C CA . ILE A 1 334 ? 9.214 -7.172 11.323 1.00 92.81 334 ILE A CA 1
ATOM 2560 C C . ILE A 1 334 ? 8.947 -8.290 12.332 1.00 92.81 334 ILE A C 1
ATOM 2562 O O . ILE A 1 334 ? 9.864 -9.030 12.701 1.00 92.81 334 ILE A O 1
ATOM 2566 N N . MET A 1 335 ? 7.689 -8.431 12.739 1.00 92.19 335 MET A N 1
ATOM 2567 C CA . MET A 1 335 ? 7.193 -9.505 13.595 1.00 92.19 335 MET A CA 1
ATOM 2568 C C . MET A 1 335 ? 5.950 -10.145 12.980 1.00 92.19 335 MET A C 1
ATOM 2570 O O . MET A 1 335 ? 5.042 -9.444 12.535 1.00 92.19 335 MET A O 1
ATOM 2574 N N . GLU A 1 336 ? 5.893 -11.473 13.019 1.00 93.81 336 GLU A N 1
ATOM 2575 C CA . GLU A 1 336 ? 4.684 -12.248 12.765 1.00 93.81 336 GLU A CA 1
ATOM 2576 C C . GLU A 1 336 ? 4.065 -12.719 14.081 1.00 93.81 336 GLU A C 1
ATOM 2578 O O . GLU A 1 336 ? 4.747 -13.278 14.947 1.00 93.81 336 GLU A O 1
ATOM 2583 N N . ILE A 1 337 ? 2.755 -12.529 14.194 1.00 93.62 337 ILE A N 1
ATOM 2584 C CA . ILE A 1 337 ? 1.905 -13.083 15.246 1.00 93.62 337 ILE A CA 1
ATOM 2585 C C . ILE A 1 337 ? 0.794 -13.924 14.605 1.00 93.62 337 ILE A C 1
ATOM 2587 O O . ILE A 1 337 ? 0.329 -13.615 13.507 1.00 93.62 337 ILE A O 1
ATOM 2591 N N . ASP A 1 338 ? 0.346 -14.982 15.275 1.00 93.31 338 ASP A N 1
ATOM 2592 C CA . ASP A 1 338 ? -0.795 -15.772 14.803 1.00 93.31 338 ASP A CA 1
ATOM 2593 C C . ASP A 1 338 ? -2.147 -15.074 15.066 1.00 93.31 338 ASP A C 1
ATOM 2595 O O . ASP A 1 338 ? -2.220 -13.935 15.538 1.00 93.31 338 ASP A O 1
ATOM 2599 N N . SER A 1 339 ? -3.251 -15.752 14.744 1.00 92.44 339 SER A N 1
ATOM 2600 C CA . SER A 1 339 ? -4.611 -15.241 14.967 1.00 92.44 339 SER A CA 1
ATOM 2601 C C . SER A 1 339 ? -4.960 -15.019 16.446 1.00 92.44 339 SER A C 1
ATOM 2603 O O . SER A 1 339 ? -5.855 -14.223 16.736 1.00 92.44 339 SER A O 1
ATOM 2605 N N . SER A 1 340 ? -4.242 -15.666 17.369 1.00 91.50 340 SER A N 1
ATOM 2606 C CA . SER A 1 340 ? -4.350 -15.499 18.825 1.00 91.50 340 SER A CA 1
ATOM 2607 C C . SER A 1 340 ? -3.423 -14.397 19.354 1.00 91.50 340 SER A C 1
ATOM 2609 O O . SER A 1 340 ? -3.435 -14.092 20.547 1.00 91.50 340 SER A O 1
ATOM 2611 N N . GLY A 1 341 ? -2.586 -13.810 18.494 1.00 89.25 341 GLY A N 1
ATOM 2612 C CA . GLY A 1 341 ? -1.564 -12.837 18.864 1.00 89.25 341 GLY A CA 1
ATOM 2613 C C . GLY A 1 341 ? -0.315 -13.459 19.497 1.00 89.25 341 GLY A C 1
ATOM 2614 O O . GLY A 1 341 ? 0.377 -12.785 20.252 1.00 89.25 341 GLY A O 1
ATOM 2615 N N . ASP A 1 342 ? -0.030 -14.744 19.281 1.00 88.38 342 ASP A N 1
ATOM 2616 C CA . ASP A 1 342 ? 1.219 -15.356 19.750 1.00 88.38 342 ASP A CA 1
ATOM 2617 C C . ASP A 1 342 ? 2.327 -15.223 18.698 1.00 88.38 342 ASP A C 1
ATOM 2619 O O . ASP A 1 342 ? 2.122 -15.505 17.515 1.00 88.38 342 ASP A O 1
ATOM 2623 N N . ILE A 1 343 ? 3.507 -14.759 19.131 1.00 88.31 343 ILE A N 1
ATOM 2624 C CA . ILE A 1 343 ? 4.657 -14.486 18.254 1.00 88.31 343 ILE A CA 1
ATOM 2625 C C . ILE A 1 343 ? 5.120 -15.784 17.588 1.00 88.31 343 ILE A C 1
ATOM 2627 O O . ILE A 1 343 ? 5.563 -16.709 18.267 1.00 88.31 343 ILE A O 1
ATOM 2631 N N . GLN A 1 344 ? 5.086 -15.808 16.256 1.00 89.38 344 GLN A N 1
ATOM 2632 C CA . GLN A 1 344 ? 5.626 -16.904 15.449 1.00 89.38 344 GLN A CA 1
ATOM 2633 C C . GLN A 1 344 ? 7.111 -16.674 15.155 1.00 89.38 344 GLN A C 1
ATOM 2635 O O . GLN A 1 344 ? 7.939 -17.563 15.349 1.00 89.38 344 GLN A O 1
ATOM 2640 N N . TRP A 1 345 ? 7.466 -15.456 14.736 1.00 87.62 345 TRP A N 1
ATOM 2641 C CA . TRP A 1 345 ? 8.850 -15.028 14.544 1.00 87.62 345 TRP A CA 1
ATOM 2642 C C . TRP A 1 345 ? 8.978 -13.502 14.613 1.00 87.62 345 TRP A C 1
ATOM 2644 O O . TRP A 1 345 ? 8.013 -12.762 14.443 1.00 87.62 345 TRP A O 1
ATOM 2654 N N . GLN A 1 346 ? 10.199 -13.018 14.838 1.00 87.12 346 GLN A N 1
ATOM 2655 C CA . GLN A 1 346 ? 10.562 -11.618 14.620 1.00 87.12 346 GLN A CA 1
ATOM 2656 C C . GLN A 1 346 ? 11.999 -11.518 14.109 1.00 87.12 346 GLN A C 1
ATOM 2658 O O . GLN A 1 346 ? 12.842 -12.361 14.428 1.00 87.12 346 GLN A O 1
ATOM 2663 N N . ARG A 1 347 ? 12.283 -10.496 13.302 1.00 85.19 347 ARG A N 1
ATOM 2664 C CA . ARG A 1 347 ? 13.592 -10.269 12.677 1.00 85.19 347 ARG A CA 1
ATOM 2665 C C . ARG A 1 347 ? 13.928 -8.789 12.656 1.00 85.19 347 ARG A C 1
ATOM 2667 O O . ARG A 1 347 ? 13.032 -7.952 12.539 1.00 85.19 347 ARG A O 1
ATOM 2674 N N . THR A 1 348 ? 15.222 -8.491 12.725 1.00 85.31 348 THR A N 1
ATOM 2675 C CA . THR A 1 348 ? 15.751 -7.171 12.377 1.00 85.31 348 THR A CA 1
ATOM 2676 C C . THR A 1 348 ? 16.512 -7.214 11.061 1.00 85.31 348 THR A C 1
ATOM 2678 O O . THR A 1 348 ? 17.016 -8.268 10.669 1.00 85.31 348 THR A O 1
ATOM 2681 N N . TYR A 1 349 ? 16.572 -6.068 10.390 1.00 84.06 349 TYR A N 1
ATOM 2682 C CA . TYR A 1 349 ? 17.210 -5.878 9.095 1.00 84.06 349 TYR A CA 1
ATOM 2683 C C . TYR A 1 349 ? 18.000 -4.572 9.148 1.00 84.06 349 TYR A C 1
ATOM 2685 O O . TYR A 1 349 ? 17.408 -3.500 9.276 1.00 84.06 349 TYR A O 1
ATOM 2693 N N . GLY A 1 350 ? 19.319 -4.672 9.023 1.00 81.19 350 GLY A N 1
ATOM 2694 C CA . GLY A 1 350 ? 20.204 -3.513 9.025 1.00 81.19 350 GLY A CA 1
ATOM 2695 C C . GLY A 1 350 ? 21.653 -3.865 8.700 1.00 81.19 350 GLY A C 1
ATOM 2696 O O . GLY A 1 350 ? 21.962 -4.984 8.268 1.00 81.19 350 GLY A O 1
ATOM 2697 N N . GLY A 1 351 ? 22.538 -2.891 8.873 1.00 73.38 351 GLY A N 1
ATOM 2698 C CA . GLY A 1 351 ? 23.970 -2.989 8.621 1.00 73.38 351 GLY A CA 1
ATOM 2699 C C . GLY A 1 351 ? 24.774 -3.765 9.671 1.00 73.38 351 GLY A C 1
ATOM 2700 O O . GLY A 1 351 ? 24.252 -4.330 10.633 1.00 73.38 351 GLY A O 1
ATOM 2701 N N . PRO A 1 352 ? 26.104 -3.840 9.493 1.00 66.00 352 PRO A N 1
ATOM 2702 C CA . PRO A 1 352 ? 27.050 -4.293 10.518 1.00 66.00 352 PRO A CA 1
ATOM 2703 C C . PRO A 1 352 ? 27.455 -3.190 11.509 1.00 66.00 352 PRO A C 1
ATOM 2705 O O . PRO A 1 352 ? 28.234 -3.451 12.427 1.00 66.00 352 PRO A O 1
ATOM 2708 N N . THR A 1 353 ? 26.984 -1.965 11.299 1.00 67.25 353 THR A N 1
ATOM 2709 C CA . THR A 1 353 ? 27.430 -0.728 11.941 1.00 67.25 353 THR A CA 1
ATOM 2710 C C . THR A 1 353 ? 26.338 -0.165 12.844 1.00 67.25 353 THR A C 1
ATOM 2712 O O . THR A 1 353 ? 25.292 0.266 12.383 1.00 67.25 353 THR A O 1
ATOM 2715 N N . SER A 1 354 ? 26.597 -0.084 14.151 1.00 66.94 354 SER A N 1
ATOM 2716 C CA . SER A 1 354 ? 25.656 0.482 15.135 1.00 66.94 354 SER A CA 1
ATOM 2717 C C . SER A 1 354 ? 25.631 2.023 15.168 1.00 66.94 354 SER A C 1
ATOM 2719 O O . SER A 1 354 ? 25.409 2.626 16.220 1.00 66.94 354 SER A O 1
ATOM 2721 N N . SER A 1 355 ? 25.986 2.659 14.054 1.00 75.12 355 SER A N 1
ATOM 2722 C CA . SER A 1 355 ? 25.985 4.112 13.847 1.00 75.12 355 SER A CA 1
ATOM 2723 C C . SER A 1 355 ? 24.949 4.553 12.823 1.00 75.12 355 SER A C 1
ATOM 2725 O O . SER A 1 355 ? 24.581 5.725 12.808 1.00 75.12 355 SER A O 1
ATOM 2727 N N . ASP A 1 356 ? 24.495 3.615 11.998 1.00 80.94 356 ASP A N 1
ATOM 2728 C CA . ASP A 1 356 ? 23.756 3.876 10.775 1.00 80.94 356 ASP A CA 1
ATOM 2729 C C . ASP A 1 356 ? 22.288 3.502 11.025 1.00 80.94 356 ASP A C 1
ATOM 2731 O O . ASP A 1 356 ? 21.986 2.652 11.873 1.00 80.94 356 ASP A O 1
ATOM 2735 N N . ASN A 1 357 ? 21.359 4.192 10.370 1.00 85.50 357 ASN A N 1
ATOM 2736 C CA . ASN A 1 357 ? 19.930 3.969 10.545 1.00 85.50 357 ASN A CA 1
ATOM 2737 C C . ASN A 1 357 ? 19.345 3.210 9.357 1.00 85.50 357 ASN A C 1
ATOM 2739 O O . ASN A 1 357 ? 19.302 3.712 8.235 1.00 85.50 357 ASN A O 1
ATOM 2743 N N . ASP A 1 358 ? 18.785 2.046 9.649 1.00 87.31 358 ASP A N 1
ATOM 2744 C CA . ASP A 1 358 ? 17.985 1.239 8.746 1.00 87.31 358 ASP A CA 1
ATOM 2745 C C . ASP A 1 358 ? 16.557 1.174 9.296 1.00 87.31 358 ASP A C 1
ATOM 2747 O O . ASP A 1 358 ? 16.332 0.973 10.490 1.00 87.31 358 ASP A O 1
ATOM 2751 N N . LYS A 1 359 ? 15.555 1.422 8.453 1.00 91.06 359 LYS A N 1
ATOM 2752 C CA . LYS A 1 359 ? 14.155 1.532 8.887 1.00 91.06 359 LYS A CA 1
ATOM 2753 C C . LYS A 1 359 ? 13.230 0.882 7.881 1.00 91.06 359 LYS A C 1
ATOM 2755 O O . LYS A 1 359 ? 13.438 0.995 6.676 1.00 91.06 359 LYS A O 1
ATOM 2760 N N . ILE A 1 360 ? 12.164 0.263 8.382 1.00 93.94 360 ILE A N 1
ATOM 2761 C CA . ILE A 1 360 ? 11.028 -0.180 7.574 1.00 93.94 360 ILE A CA 1
ATOM 2762 C C . ILE A 1 360 ? 9.845 0.709 7.946 1.00 93.94 360 ILE A C 1
ATOM 2764 O O . ILE A 1 360 ? 9.488 0.822 9.115 1.00 93.94 360 ILE A O 1
ATOM 2768 N N . ASN A 1 361 ? 9.269 1.357 6.937 1.00 94.75 361 ASN A N 1
ATOM 2769 C CA . ASN A 1 361 ? 8.115 2.240 7.070 1.00 94.75 361 ASN A CA 1
ATOM 2770 C C . ASN A 1 361 ? 6.827 1.536 6.630 1.00 94.75 361 ASN A C 1
ATOM 2772 O O . ASN A 1 361 ? 5.765 1.775 7.196 1.00 94.75 361 ASN A O 1
ATOM 2776 N N . SER A 1 362 ? 6.905 0.624 5.660 1.00 96.38 362 SER A N 1
ATOM 2777 C CA . SER A 1 362 ? 5.734 -0.033 5.082 1.00 96.38 362 SER A CA 1
ATOM 2778 C C . SER A 1 362 ? 6.065 -1.447 4.615 1.00 96.38 362 SER A C 1
ATOM 2780 O O . SER A 1 362 ? 7.193 -1.724 4.206 1.00 96.38 362 SER A O 1
ATOM 2782 N N . ILE A 1 363 ? 5.088 -2.348 4.680 1.00 96.25 363 ILE A N 1
ATOM 2783 C CA . ILE A 1 363 ? 5.221 -3.738 4.240 1.00 96.25 363 ILE A CA 1
ATOM 2784 C C . ILE A 1 363 ? 3.924 -4.226 3.587 1.00 96.25 363 ILE A C 1
ATOM 2786 O O . ILE A 1 363 ? 2.827 -3.805 3.956 1.00 96.25 363 ILE A O 1
ATOM 2790 N N . VAL A 1 364 ? 4.047 -5.133 2.616 1.00 95.19 364 VAL A N 1
ATOM 2791 C CA . VAL A 1 364 ? 2.929 -5.821 1.953 1.00 95.19 364 VAL A CA 1
ATOM 2792 C C . VAL A 1 364 ? 3.229 -7.309 1.775 1.00 95.19 364 VAL A C 1
ATOM 2794 O O . VAL A 1 364 ? 4.347 -7.676 1.419 1.00 95.19 364 VAL A O 1
ATOM 2797 N N . GLN A 1 365 ? 2.226 -8.169 1.977 1.00 93.88 365 GLN A N 1
ATOM 2798 C CA . GLN A 1 365 ? 2.338 -9.603 1.693 1.00 93.88 365 GLN A CA 1
ATOM 2799 C C . GLN A 1 365 ? 2.268 -9.862 0.182 1.00 93.88 365 GLN A C 1
ATOM 2801 O O . GLN A 1 365 ? 1.472 -9.254 -0.548 1.00 93.88 365 GLN A O 1
ATOM 2806 N N . THR A 1 366 ? 3.112 -10.767 -0.303 1.00 90.25 366 THR A N 1
ATOM 2807 C CA . THR A 1 366 ? 3.180 -11.190 -1.700 1.00 90.25 366 THR A CA 1
ATOM 2808 C C . THR A 1 366 ? 2.457 -12.527 -1.899 1.00 90.25 366 THR A C 1
ATOM 2810 O O . THR A 1 366 ? 2.267 -13.276 -0.946 1.00 90.25 366 THR A O 1
ATOM 2813 N N . PRO A 1 367 ? 1.973 -12.838 -3.118 1.00 86.19 367 PRO A N 1
ATOM 2814 C CA . PRO A 1 367 ? 1.066 -13.973 -3.328 1.00 86.19 367 PRO A CA 1
ATOM 2815 C C . PRO A 1 367 ? 1.665 -15.350 -3.008 1.00 86.19 367 PRO A C 1
ATOM 2817 O O . PRO A 1 367 ? 0.938 -16.300 -2.754 1.00 86.19 367 PRO A O 1
ATOM 2820 N N . ASP A 1 368 ? 2.987 -15.449 -3.041 1.00 82.62 368 ASP A N 1
ATOM 2821 C CA . ASP A 1 368 ? 3.811 -16.604 -2.684 1.00 82.62 368 ASP A CA 1
ATOM 2822 C C . ASP A 1 368 ? 4.081 -16.718 -1.169 1.00 82.62 368 ASP A C 1
ATOM 2824 O O . ASP A 1 368 ? 5.039 -17.375 -0.778 1.00 82.62 368 ASP A O 1
ATOM 2828 N N . GLY A 1 369 ? 3.293 -16.047 -0.321 1.00 87.62 369 GLY A N 1
ATOM 2829 C CA . GLY A 1 369 ? 3.423 -16.052 1.144 1.00 87.62 369 GLY A CA 1
ATOM 2830 C C . GLY A 1 369 ? 4.518 -15.130 1.694 1.00 87.62 369 GLY A C 1
ATOM 2831 O O . GLY A 1 369 ? 4.477 -14.767 2.866 1.00 87.62 369 GLY A O 1
ATOM 2832 N N . GLY A 1 370 ? 5.469 -14.711 0.853 1.00 89.88 370 GLY A N 1
ATOM 2833 C CA . GLY A 1 370 ? 6.528 -13.766 1.212 1.00 89.88 370 GLY A CA 1
ATOM 2834 C C . GLY A 1 370 ? 6.053 -12.328 1.424 1.00 89.88 370 GLY A C 1
ATOM 2835 O O . GLY A 1 370 ? 4.859 -12.029 1.474 1.00 89.88 370 GLY A O 1
ATOM 2836 N N . TYR A 1 371 ? 7.009 -11.403 1.518 1.00 92.75 371 TYR A N 1
ATOM 2837 C CA . TYR A 1 371 ? 6.727 -9.989 1.778 1.00 92.75 371 TYR A CA 1
ATOM 2838 C C . TYR A 1 371 ? 7.597 -9.072 0.926 1.00 92.75 371 TYR A C 1
ATOM 2840 O O . TYR A 1 371 ? 8.724 -9.421 0.571 1.00 92.75 371 TYR A O 1
ATOM 2848 N N . ILE A 1 372 ? 7.111 -7.859 0.651 1.00 93.81 372 ILE A N 1
ATOM 2849 C CA . ILE A 1 372 ? 7.993 -6.741 0.302 1.00 93.81 372 ILE A CA 1
ATOM 2850 C C . ILE A 1 372 ? 7.874 -5.663 1.371 1.00 93.81 372 ILE A C 1
ATOM 2852 O O . ILE A 1 372 ? 6.779 -5.162 1.626 1.00 93.81 372 ILE A O 1
ATOM 2856 N N . ALA A 1 373 ? 9.007 -5.303 1.966 1.00 95.31 373 ALA A N 1
ATOM 2857 C CA . ALA A 1 373 ? 9.141 -4.191 2.898 1.00 95.31 373 ALA A CA 1
ATOM 2858 C C . ALA A 1 373 ? 9.860 -3.013 2.226 1.00 95.31 373 ALA A C 1
ATOM 2860 O O . ALA A 1 373 ? 10.702 -3.217 1.349 1.00 95.31 373 ALA A O 1
ATOM 2861 N N . ALA A 1 374 ? 9.542 -1.788 2.640 1.00 95.12 374 ALA A N 1
ATOM 2862 C CA . ALA A 1 374 ? 10.187 -0.572 2.162 1.00 95.12 374 ALA A CA 1
ATOM 2863 C C . ALA A 1 374 ? 10.424 0.443 3.289 1.00 95.12 374 ALA A C 1
ATOM 2865 O O . ALA A 1 374 ? 9.644 0.533 4.243 1.00 95.12 374 ALA A O 1
ATOM 2866 N N . GLY A 1 375 ? 11.492 1.225 3.157 1.00 93.75 375 GLY A N 1
ATOM 2867 C CA . GLY A 1 375 ? 11.866 2.280 4.092 1.00 93.75 375 GLY A CA 1
ATOM 2868 C C . GLY A 1 375 ? 13.158 2.993 3.694 1.00 93.75 375 GLY A C 1
ATOM 2869 O O . GLY A 1 375 ? 13.236 3.597 2.624 1.00 93.75 375 GLY A O 1
ATOM 2870 N N . PHE A 1 376 ? 14.164 2.941 4.561 1.00 89.88 376 PHE A N 1
ATOM 2871 C CA . PHE A 1 376 ? 15.373 3.772 4.512 1.00 89.88 376 PHE A CA 1
ATOM 2872 C C . PHE A 1 376 ? 16.601 2.976 4.964 1.00 89.88 376 PHE A C 1
ATOM 2874 O O . PHE A 1 376 ? 16.467 2.109 5.830 1.00 89.88 376 PHE A O 1
ATOM 2881 N N . THR A 1 377 ? 17.777 3.275 4.409 1.00 87.12 377 THR A N 1
ATOM 2882 C CA . THR A 1 377 ? 19.058 2.693 4.833 1.00 87.12 377 THR A CA 1
ATOM 2883 C C . THR A 1 377 ? 20.215 3.680 4.687 1.00 87.12 377 THR A C 1
ATOM 2885 O O . THR A 1 377 ? 20.450 4.214 3.607 1.00 87.12 377 THR A O 1
ATOM 2888 N N . GLU A 1 378 ? 20.971 3.883 5.766 1.00 84.94 378 GLU A N 1
ATOM 2889 C CA . GLU A 1 378 ? 22.319 4.484 5.735 1.00 84.94 378 GLU A CA 1
ATOM 2890 C C . GLU A 1 378 ? 23.413 3.411 5.568 1.00 84.94 378 GLU A C 1
ATOM 2892 O O . GLU A 1 378 ? 24.499 3.693 5.070 1.00 84.94 378 GLU A O 1
ATOM 2897 N N . SER A 1 379 ? 23.125 2.152 5.912 1.00 78.06 379 SER A N 1
ATOM 2898 C CA . SER A 1 379 ? 24.091 1.046 5.842 1.00 78.06 379 SER A CA 1
ATOM 2899 C C . SER A 1 379 ? 24.433 0.591 4.418 1.00 78.06 379 SER A C 1
ATOM 2901 O O . SER A 1 379 ? 25.488 -0.012 4.194 1.00 78.06 379 SER A O 1
ATOM 2903 N N . PHE A 1 380 ? 23.539 0.830 3.452 1.00 72.75 380 PHE A N 1
ATOM 2904 C CA . PHE A 1 380 ? 23.652 0.343 2.067 1.00 72.75 380 PHE A CA 1
ATOM 2905 C C . PHE A 1 380 ? 23.557 1.458 1.010 1.00 72.75 380 PHE A C 1
ATOM 2907 O O . PHE A 1 380 ? 23.284 1.174 -0.161 1.00 72.75 380 PHE A O 1
ATOM 2914 N N . ASP A 1 381 ? 23.781 2.709 1.423 1.00 66.94 381 ASP A N 1
ATOM 2915 C CA . ASP A 1 381 ? 23.681 3.901 0.574 1.00 66.94 381 ASP A CA 1
ATOM 2916 C C . ASP A 1 381 ? 24.900 4.129 -0.348 1.00 66.94 381 ASP A C 1
ATOM 2918 O O . ASP A 1 381 ? 25.939 3.461 -0.248 1.00 66.94 381 ASP A O 1
ATOM 2922 N N . LEU A 1 382 ? 24.761 5.063 -1.297 1.00 53.06 382 LEU A N 1
ATOM 2923 C CA . LEU A 1 382 ? 25.886 5.575 -2.097 1.00 53.06 382 LEU A CA 1
ATOM 2924 C C . LEU A 1 382 ? 26.475 6.893 -1.568 1.00 53.06 382 LEU A C 1
ATOM 2926 O O . LEU A 1 382 ? 27.658 7.154 -1.819 1.00 53.06 382 LEU A O 1
ATOM 2930 N N . ALA A 1 383 ? 25.665 7.713 -0.893 1.00 56.84 383 ALA A N 1
ATOM 2931 C CA . ALA A 1 383 ? 26.085 8.728 0.076 1.00 56.84 383 ALA A CA 1
ATOM 2932 C C . ALA A 1 383 ? 24.858 9.394 0.725 1.00 56.84 383 ALA A C 1
ATOM 2934 O O . ALA A 1 383 ? 24.249 10.276 0.118 1.00 56.84 383 ALA A O 1
ATOM 2935 N N . GLY A 1 384 ? 24.582 9.072 1.988 1.00 63.72 384 GLY A N 1
ATOM 2936 C CA . GLY A 1 384 ? 23.598 9.779 2.803 1.00 63.72 384 GLY A CA 1
ATOM 2937 C C . GLY A 1 384 ? 22.175 9.274 2.605 1.00 63.72 384 GLY A C 1
ATOM 2938 O O . GLY A 1 384 ? 21.360 9.983 2.032 1.00 63.72 384 GLY A O 1
ATOM 2939 N N . GLY A 1 385 ? 21.888 8.097 3.163 1.00 75.69 385 GLY A N 1
ATOM 2940 C CA . GLY A 1 385 ? 20.564 7.551 3.454 1.00 75.69 385 GLY A CA 1
ATOM 2941 C C . GLY A 1 385 ? 19.640 7.397 2.248 1.00 75.69 385 GLY A C 1
ATOM 2942 O O . GLY A 1 385 ? 18.853 8.299 1.975 1.00 75.69 385 GLY A O 1
ATOM 2943 N N . ASP A 1 386 ? 19.696 6.248 1.576 1.00 83.00 386 ASP A N 1
ATOM 2944 C CA . ASP A 1 386 ? 18.878 5.934 0.397 1.00 83.00 386 ASP A CA 1
ATOM 2945 C C . ASP A 1 386 ? 17.575 5.195 0.763 1.00 83.00 386 ASP A C 1
ATOM 2947 O O . ASP A 1 386 ? 17.464 4.533 1.804 1.00 83.00 386 ASP A O 1
ATOM 2951 N N . ALA A 1 387 ? 16.579 5.228 -0.131 1.00 87.56 387 ALA A N 1
ATOM 2952 C CA . ALA A 1 387 ? 15.342 4.490 0.087 1.00 87.56 387 ALA A CA 1
ATOM 2953 C C . ALA A 1 387 ? 15.565 2.994 -0.135 1.00 87.56 387 ALA A C 1
ATOM 2955 O O . ALA A 1 387 ? 16.087 2.570 -1.167 1.00 87.56 387 ALA A O 1
ATOM 2956 N N . TRP A 1 388 ? 15.122 2.183 0.819 1.00 89.81 388 TRP A N 1
ATOM 2957 C CA . TRP A 1 388 ? 15.404 0.752 0.858 1.00 89.81 388 TRP A CA 1
ATOM 2958 C C . TRP A 1 388 ? 14.170 -0.072 0.508 1.00 89.81 388 TRP A C 1
ATOM 2960 O O . TRP A 1 388 ? 13.077 0.237 0.985 1.00 89.81 388 TRP A O 1
ATOM 2970 N N . VAL A 1 389 ? 14.328 -1.134 -0.288 1.00 90.81 389 VAL A N 1
ATOM 2971 C CA . VAL A 1 389 ? 13.246 -2.085 -0.593 1.00 90.81 389 VAL A CA 1
ATOM 2972 C C . VAL A 1 389 ? 13.770 -3.522 -0.537 1.00 90.81 389 VAL A C 1
ATOM 2974 O O . VAL A 1 389 ? 14.791 -3.845 -1.147 1.00 90.81 389 VAL A O 1
ATOM 2977 N N . LEU A 1 390 ? 13.050 -4.386 0.181 1.00 90.06 390 LEU A N 1
ATOM 2978 C CA . LEU A 1 390 ? 13.416 -5.769 0.497 1.00 90.06 390 LEU A CA 1
ATOM 2979 C C . LEU A 1 390 ? 12.342 -6.750 0.024 1.00 90.06 390 LEU A C 1
ATOM 2981 O O . LEU A 1 390 ? 11.206 -6.647 0.479 1.00 90.06 390 LEU A O 1
ATOM 2985 N N . ARG A 1 391 ? 12.698 -7.755 -0.787 1.00 90.00 391 ARG A N 1
ATOM 2986 C CA . ARG A 1 391 ? 11.865 -8.945 -1.042 1.00 90.00 391 ARG A CA 1
ATOM 2987 C C . ARG A 1 391 ? 12.263 -10.073 -0.100 1.00 90.00 391 ARG A C 1
ATOM 2989 O O . ARG A 1 391 ? 13.325 -10.667 -0.266 1.00 90.00 391 ARG A O 1
ATOM 2996 N N . LEU A 1 392 ? 11.375 -10.380 0.836 1.00 89.12 392 LEU A N 1
ATOM 2997 C CA . LEU A 1 392 ? 11.521 -11.407 1.862 1.00 89.12 392 LEU A CA 1
ATOM 2998 C C . LEU A 1 392 ? 10.719 -12.664 1.498 1.00 89.12 392 LEU A C 1
ATOM 3000 O O . LEU A 1 392 ? 9.718 -12.595 0.780 1.00 89.12 392 LEU A O 1
ATOM 3004 N N . SER A 1 393 ? 11.147 -13.809 2.019 1.00 88.88 393 SER A N 1
ATOM 3005 C CA . SER A 1 393 ? 10.374 -15.060 2.019 1.00 88.88 393 SER A CA 1
ATOM 3006 C C . SER A 1 393 ? 9.284 -15.060 3.099 1.00 88.88 393 SER A C 1
ATOM 3008 O O . SER A 1 393 ? 9.219 -14.160 3.935 1.00 88.88 393 SER A O 1
ATOM 3010 N N . GLU A 1 394 ? 8.440 -16.094 3.090 1.00 88.75 394 GLU A N 1
ATOM 3011 C CA . GLU A 1 394 ? 7.356 -16.330 4.061 1.00 88.75 394 GLU A CA 1
ATOM 3012 C C . GLU A 1 394 ? 7.847 -16.360 5.520 1.00 88.75 394 GLU A C 1
ATOM 3014 O O . GLU A 1 394 ? 7.199 -15.815 6.407 1.00 88.75 394 GLU A O 1
ATOM 3019 N N . ASP A 1 395 ? 9.039 -16.912 5.776 1.00 85.25 395 ASP A N 1
ATOM 3020 C CA . ASP A 1 395 ? 9.654 -16.917 7.110 1.00 85.25 395 ASP A CA 1
ATOM 3021 C C . ASP A 1 395 ? 10.309 -15.574 7.492 1.00 85.25 395 ASP A C 1
ATOM 3023 O O . ASP A 1 395 ? 10.929 -15.475 8.552 1.00 85.25 395 ASP A O 1
ATOM 3027 N N . GLY A 1 396 ? 10.248 -14.563 6.620 1.00 85.81 396 GLY A N 1
ATOM 3028 C CA . GLY A 1 396 ? 10.922 -13.271 6.757 1.00 85.81 396 GLY A CA 1
ATOM 3029 C C . GLY A 1 396 ? 12.421 -13.284 6.426 1.00 85.81 396 GLY A C 1
ATOM 3030 O O . GLY A 1 396 ? 13.101 -12.288 6.659 1.00 85.81 396 GLY A O 1
ATOM 3031 N N . SER A 1 397 ? 13.001 -14.379 5.926 1.00 82.56 397 SER A N 1
ATOM 3032 C CA . SER A 1 397 ? 14.430 -14.388 5.586 1.00 82.56 397 SER A CA 1
ATOM 3033 C C . SER A 1 397 ? 14.756 -13.656 4.271 1.00 82.56 397 SER A C 1
ATOM 3035 O O . SER A 1 397 ? 13.895 -13.371 3.431 1.00 82.56 397 SER A O 1
ATOM 3037 N N . LEU A 1 398 ? 16.044 -13.333 4.117 1.00 77.44 398 LEU A N 1
ATOM 3038 C CA . LEU A 1 398 ? 16.670 -12.733 2.937 1.00 77.44 398 LEU A CA 1
ATOM 3039 C C . LEU A 1 398 ? 17.941 -13.546 2.624 1.00 77.44 398 LEU A C 1
ATOM 3041 O O . LEU A 1 398 ? 19.059 -13.131 2.941 1.00 77.44 398 LEU A O 1
ATOM 3045 N N . GLU A 1 399 ? 17.785 -14.764 2.100 1.00 66.00 399 GLU A N 1
ATOM 3046 C CA . GLU A 1 399 ? 18.929 -15.644 1.841 1.00 66.00 399 GLU A CA 1
ATOM 3047 C C . GLU A 1 399 ? 19.866 -15.053 0.782 1.00 66.00 399 GLU A C 1
ATOM 3049 O O . GLU A 1 399 ? 19.445 -14.398 -0.164 1.00 66.00 399 GLU A O 1
ATOM 3054 N N . GLY A 1 400 ? 21.171 -15.303 0.918 1.00 55.84 400 GLY A N 1
ATOM 3055 C CA . GLY A 1 400 ? 22.174 -14.969 -0.098 1.00 55.84 400 GLY A CA 1
ATOM 3056 C C . GLY A 1 400 ? 22.589 -13.494 -0.193 1.00 55.84 400 GLY A C 1
ATOM 3057 O O . GLY A 1 400 ? 23.577 -13.212 -0.874 1.00 55.84 400 GLY A O 1
ATOM 3058 N N . CYS A 1 401 ? 21.913 -12.568 0.491 1.00 60.25 401 CYS A N 1
ATOM 3059 C CA . CYS A 1 401 ? 22.284 -11.151 0.527 1.00 60.25 401 CYS A CA 1
ATOM 3060 C C . CYS A 1 401 ? 23.172 -10.817 1.734 1.00 60.25 401 CYS A C 1
ATOM 3062 O O . CYS A 1 401 ? 22.739 -10.225 2.715 1.00 60.25 401 CYS A O 1
ATOM 3064 N N . ALA A 1 402 ? 24.460 -11.157 1.622 1.00 46.91 402 ALA A N 1
ATOM 3065 C CA . ALA A 1 402 ? 25.474 -11.027 2.680 1.00 46.91 402 ALA A CA 1
ATOM 3066 C C . ALA A 1 402 ? 25.784 -9.589 3.166 1.00 46.91 402 ALA A C 1
ATOM 3068 O O . ALA A 1 402 ? 26.664 -9.418 4.005 1.00 46.91 402 ALA A O 1
ATOM 3069 N N . ALA A 1 403 ? 25.115 -8.569 2.620 1.00 47.50 403 ALA A N 1
ATOM 3070 C CA . ALA A 1 403 ? 25.199 -7.192 3.100 1.00 47.50 403 ALA A CA 1
ATOM 3071 C C . ALA A 1 403 ? 24.237 -6.934 4.274 1.00 47.50 403 ALA A C 1
ATOM 3073 O O . ALA A 1 403 ? 24.626 -6.287 5.240 1.00 47.50 403 ALA A O 1
ATOM 3074 N N . VAL A 1 404 ? 23.011 -7.469 4.210 1.00 55.34 404 VAL A N 1
ATOM 3075 C CA . VAL A 1 404 ? 21.975 -7.232 5.224 1.00 55.34 404 VAL A CA 1
ATOM 3076 C C . VAL A 1 404 ? 22.159 -8.220 6.368 1.00 55.34 404 VAL A C 1
ATOM 3078 O O . VAL A 1 404 ? 21.996 -9.430 6.188 1.00 55.34 404 VAL A O 1
ATOM 3081 N N . ASN A 1 405 ? 22.472 -7.719 7.559 1.00 53.41 405 ASN A N 1
ATOM 3082 C CA . ASN A 1 405 ? 22.474 -8.549 8.751 1.00 53.41 405 ASN A CA 1
ATOM 3083 C C . ASN A 1 405 ? 21.034 -8.801 9.186 1.00 53.41 405 ASN A C 1
ATOM 3085 O O . ASN A 1 405 ? 20.320 -7.884 9.587 1.00 53.41 405 ASN A O 1
ATOM 3089 N N . ILE A 1 406 ? 20.635 -10.072 9.153 1.00 51.38 406 ILE A N 1
ATOM 3090 C CA . ILE A 1 406 ? 19.428 -10.533 9.833 1.00 51.38 406 ILE A CA 1
ATOM 3091 C C . ILE A 1 406 ? 19.838 -11.027 11.213 1.00 51.38 406 ILE A C 1
ATOM 3093 O O . ILE A 1 406 ? 20.409 -12.114 11.343 1.00 51.38 406 ILE A O 1
ATOM 3097 N N . TRP A 1 407 ? 19.518 -10.266 12.260 1.00 46.78 407 TRP A N 1
ATOM 3098 C CA . TRP A 1 407 ? 19.630 -10.789 13.618 1.00 46.78 407 TRP A CA 1
ATOM 3099 C C . TRP A 1 407 ? 18.389 -11.624 13.933 1.00 46.78 407 TRP A C 1
ATOM 3101 O O . TRP A 1 407 ? 17.335 -11.119 14.326 1.00 46.78 407 TRP A O 1
ATOM 3111 N N . SER A 1 408 ? 18.505 -12.938 13.735 1.00 43.16 408 SER A N 1
ATOM 3112 C CA . SER A 1 408 ? 17.491 -13.892 14.176 1.00 43.16 408 SER A CA 1
ATOM 3113 C C . SER A 1 408 ? 17.568 -14.054 15.693 1.00 43.16 408 SER A C 1
ATOM 3115 O O . SER A 1 408 ? 18.267 -14.931 16.214 1.00 43.16 408 SER A O 1
ATOM 3117 N N . GLY A 1 409 ? 16.824 -13.215 16.407 1.00 35.06 409 GLY A N 1
ATOM 3118 C CA . GLY A 1 409 ? 16.483 -13.458 17.798 1.00 35.06 409 GLY A CA 1
ATOM 3119 C C . GLY A 1 409 ? 15.563 -14.672 17.900 1.00 35.06 409 GLY A C 1
ATOM 3120 O O . GLY A 1 409 ? 14.355 -14.510 18.025 1.00 35.06 409 GLY A O 1
ATOM 3121 N N . ASN A 1 410 ? 16.128 -15.887 17.891 1.00 32.97 410 ASN A N 1
ATOM 3122 C CA . ASN A 1 410 ? 15.435 -17.097 18.345 1.00 32.97 410 ASN A CA 1
ATOM 3123 C C . ASN A 1 410 ? 15.255 -17.022 19.869 1.00 32.97 410 ASN A C 1
ATOM 3125 O O . ASN A 1 410 ? 15.841 -17.796 20.630 1.00 32.97 410 ASN A O 1
ATOM 3129 N N . SER A 1 411 ? 14.449 -16.065 20.327 1.00 32.47 411 SER A N 1
ATOM 3130 C CA . SER A 1 411 ? 13.955 -16.034 21.689 1.00 32.47 411 SER A CA 1
ATOM 3131 C C . SER A 1 411 ? 12.905 -17.131 21.826 1.00 32.47 411 SER A C 1
ATOM 3133 O O . SER A 1 411 ? 11.705 -16.876 21.788 1.00 32.47 411 SER A O 1
ATOM 3135 N N . SER A 1 412 ? 13.365 -18.346 22.127 1.00 31.48 412 SER A N 1
ATOM 3136 C CA . SER A 1 412 ? 12.591 -19.314 22.914 1.00 31.48 412 SER A CA 1
ATOM 3137 C C . SER A 1 412 ? 12.404 -18.823 24.363 1.00 31.48 412 SER A C 1
ATOM 3139 O O . SER A 1 412 ? 12.433 -19.612 25.306 1.00 31.48 412 SER A O 1
ATOM 3141 N N . ASP A 1 413 ? 12.301 -17.506 24.543 1.00 32.94 413 ASP A N 1
ATOM 3142 C CA . ASP A 1 413 ? 12.157 -16.819 25.810 1.00 32.94 413 ASP A CA 1
ATOM 3143 C C . ASP A 1 413 ? 10.672 -16.561 26.039 1.00 32.94 413 ASP A C 1
ATOM 3145 O O . ASP A 1 413 ? 10.168 -15.443 26.032 1.00 32.94 413 ASP A O 1
ATOM 3149 N N . THR A 1 414 ? 9.953 -17.662 26.236 1.00 35.25 414 THR A N 1
ATOM 3150 C CA . THR A 1 414 ? 8.572 -17.657 26.718 1.00 35.25 414 THR A CA 1
ATOM 3151 C C . THR A 1 414 ? 8.516 -17.347 28.223 1.00 35.25 414 THR A C 1
ATOM 3153 O O . THR A 1 414 ? 7.606 -17.820 28.903 1.00 35.25 414 THR A O 1
ATOM 3156 N N . SER A 1 415 ? 9.527 -16.664 28.787 1.00 29.69 415 SER A N 1
ATOM 3157 C CA . SER A 1 415 ? 9.604 -16.341 30.217 1.00 29.69 415 SER A CA 1
ATOM 3158 C C . SER A 1 415 ? 9.212 -14.900 30.547 1.00 29.69 415 SER A C 1
ATOM 3160 O O . SER A 1 415 ? 8.940 -14.608 31.713 1.00 29.69 415 SER A O 1
ATOM 3162 N N . GLU A 1 416 ? 9.052 -14.034 29.541 1.00 35.88 416 GLU A N 1
ATOM 3163 C CA . GLU A 1 416 ? 8.410 -12.732 29.721 1.00 35.88 416 GLU A CA 1
ATOM 3164 C C . GLU A 1 416 ? 6.911 -12.823 29.428 1.00 35.88 416 GLU A C 1
ATOM 3166 O O . GLU A 1 416 ? 6.457 -13.111 28.322 1.00 35.88 416 GLU A O 1
ATOM 3171 N N . ILE A 1 417 ? 6.143 -12.649 30.501 1.00 29.97 417 ILE A N 1
ATOM 3172 C CA . ILE A 1 417 ? 4.719 -12.953 30.583 1.00 29.97 417 ILE A CA 1
ATOM 3173 C C . ILE A 1 417 ? 3.931 -12.027 29.653 1.00 29.97 417 ILE A C 1
ATOM 3175 O O . ILE A 1 417 ? 3.795 -10.834 29.928 1.00 29.97 417 ILE A O 1
ATOM 3179 N N . GLY A 1 418 ? 3.306 -12.603 28.625 1.00 29.73 418 GLY A N 1
ATOM 3180 C CA . GLY A 1 418 ? 2.117 -12.011 28.022 1.00 29.73 418 GLY A CA 1
ATOM 3181 C C . GLY A 1 418 ? 1.029 -11.928 29.090 1.00 29.73 418 GLY A C 1
ATOM 3182 O O . GLY A 1 418 ? 0.393 -12.929 29.414 1.00 29.73 418 GLY A O 1
ATOM 3183 N N . VAL A 1 419 ? 0.858 -10.751 29.696 1.00 31.30 419 VAL A N 1
ATOM 3184 C CA . VAL A 1 419 ? -0.187 -10.531 30.699 1.00 31.30 419 VAL A CA 1
ATOM 3185 C C . VAL A 1 419 ? -1.523 -10.454 29.970 1.00 31.30 419 VAL A C 1
ATOM 3187 O O . VAL A 1 419 ? -1.899 -9.401 29.457 1.00 31.30 419 VAL A O 1
ATOM 3190 N N . GLU A 1 420 ? -2.259 -11.566 29.945 1.00 32.41 420 GLU A N 1
ATOM 3191 C CA . GLU A 1 420 ? -3.690 -11.539 29.650 1.00 32.41 420 GLU A CA 1
ATOM 3192 C C . GLU A 1 420 ? -4.388 -10.670 30.701 1.00 32.41 420 GLU A C 1
ATOM 3194 O O . GLU A 1 420 ? -4.688 -11.109 31.816 1.00 32.41 420 GLU A O 1
ATOM 3199 N N . ILE A 1 421 ? -4.676 -9.417 30.346 1.00 34.12 421 ILE A N 1
ATOM 3200 C CA . ILE A 1 421 ? -5.581 -8.579 31.130 1.00 34.12 421 ILE A CA 1
ATOM 3201 C C . ILE A 1 421 ? -6.992 -9.117 30.898 1.00 34.12 421 ILE A C 1
ATOM 3203 O O . ILE A 1 421 ? -7.720 -8.674 30.011 1.00 34.12 421 ILE A O 1
ATOM 3207 N N . THR A 1 422 ? -7.375 -10.101 31.710 1.00 27.52 422 THR A N 1
ATOM 3208 C CA . THR A 1 422 ? -8.759 -10.562 31.788 1.00 27.52 422 THR A CA 1
ATOM 3209 C C . THR A 1 422 ? -9.613 -9.392 32.256 1.00 27.52 422 THR A C 1
ATOM 3211 O O . THR A 1 422 ? -9.556 -8.996 33.423 1.00 27.52 422 THR A O 1
ATOM 3214 N N . VAL A 1 423 ? -10.422 -8.831 31.357 1.00 29.58 423 VAL A N 1
ATOM 3215 C CA . VAL A 1 423 ? -11.389 -7.797 31.724 1.00 29.58 423 VAL A CA 1
ATOM 3216 C C . VAL A 1 423 ? -12.432 -8.438 32.634 1.00 29.58 423 VAL A C 1
ATOM 3218 O O . VAL A 1 423 ? -13.318 -9.167 32.188 1.00 29.58 423 VAL A O 1
ATOM 3221 N N . GLY A 1 424 ? -12.316 -8.162 33.932 1.00 25.23 424 GLY A N 1
ATOM 3222 C CA . GLY A 1 424 ? -13.281 -8.571 34.943 1.00 25.23 424 GLY A CA 1
ATOM 3223 C C . GLY A 1 424 ? -14.619 -7.866 34.739 1.00 25.23 424 GLY A C 1
ATOM 3224 O O . GLY A 1 424 ? -14.914 -6.872 35.403 1.00 25.23 424 GLY A O 1
ATOM 3225 N N . VAL A 1 425 ? -15.451 -8.387 33.835 1.00 28.33 425 VAL A N 1
ATOM 3226 C CA . VAL A 1 425 ? -16.848 -7.970 33.713 1.00 28.33 425 VAL A CA 1
ATOM 3227 C C . VAL A 1 425 ? -17.574 -8.433 34.973 1.00 28.33 425 VAL A C 1
ATOM 3229 O O . VAL A 1 425 ? -17.964 -9.592 35.097 1.00 28.33 425 VAL A O 1
ATOM 3232 N N . THR A 1 426 ? -17.742 -7.517 35.927 1.00 24.81 426 THR A N 1
ATOM 3233 C CA . THR A 1 426 ? -18.436 -7.771 37.196 1.00 24.81 426 THR A CA 1
ATOM 3234 C C . THR A 1 426 ? -19.944 -7.948 36.973 1.00 24.81 426 THR A C 1
ATOM 3236 O O . THR A 1 426 ? -20.749 -7.079 37.308 1.00 24.81 426 THR A O 1
ATOM 3239 N N . THR A 1 427 ? -20.362 -9.084 36.414 1.00 27.69 427 THR A N 1
ATOM 3240 C CA . THR A 1 427 ? -21.766 -9.504 36.410 1.00 27.69 427 THR A CA 1
ATOM 3241 C C . THR A 1 427 ? -22.158 -9.949 37.816 1.00 27.69 427 THR A C 1
ATOM 3243 O O . THR A 1 427 ? -21.941 -11.083 38.239 1.00 27.69 427 THR A O 1
ATOM 3246 N N . THR A 1 428 ? -22.782 -9.045 38.571 1.00 29.00 428 THR A N 1
ATOM 3247 C CA . THR A 1 428 ? -23.451 -9.390 39.831 1.00 29.00 428 THR A CA 1
ATOM 3248 C C . THR A 1 428 ? -24.699 -10.234 39.550 1.00 29.00 428 THR A C 1
ATOM 3250 O O . THR A 1 428 ? -25.811 -9.712 39.476 1.00 29.00 428 THR A O 1
ATOM 3253 N N . GLY A 1 429 ? -24.513 -11.544 39.382 1.00 29.44 429 GLY A N 1
ATOM 3254 C CA . GLY A 1 429 ? -25.579 -12.520 39.161 1.00 29.44 429 GLY A CA 1
ATOM 3255 C C . GLY A 1 429 ? -25.192 -13.884 39.728 1.00 29.44 429 GLY 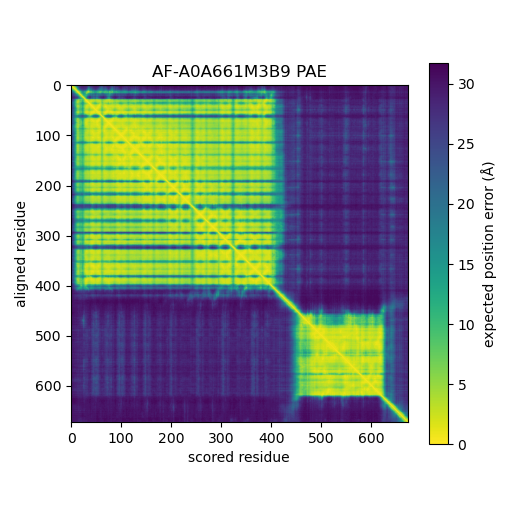A C 1
ATOM 3256 O O . GLY A 1 429 ? -24.271 -14.530 39.242 1.00 29.44 429 GLY A O 1
ATOM 3257 N N . THR A 1 430 ? -25.883 -14.326 40.779 1.00 27.25 430 THR A N 1
ATOM 3258 C CA . THR A 1 430 ? -25.640 -15.625 41.424 1.00 27.25 430 THR A CA 1
ATOM 3259 C C . THR A 1 430 ? -25.956 -16.792 40.493 1.00 27.25 430 THR A C 1
ATOM 3261 O O . THR A 1 430 ? -27.120 -17.011 40.159 1.00 27.25 430 THR A O 1
ATOM 3264 N N . VAL A 1 431 ? -24.941 -17.590 40.157 1.00 24.88 431 VAL A N 1
ATOM 3265 C CA . VAL A 1 431 ? -25.105 -18.876 39.468 1.00 24.88 431 VAL A CA 1
ATOM 3266 C C . VAL A 1 431 ? -25.308 -19.984 40.501 1.00 24.88 431 VAL A C 1
ATOM 3268 O O . VAL A 1 431 ? -24.401 -20.305 41.269 1.00 24.88 431 VAL A O 1
ATOM 3271 N N . THR A 1 432 ? -26.489 -20.599 40.504 1.00 27.47 432 THR A N 1
ATOM 3272 C CA . THR A 1 432 ? -26.690 -21.919 41.113 1.00 27.47 432 THR A CA 1
ATOM 3273 C C . THR A 1 432 ? -26.325 -22.997 40.102 1.00 27.47 432 THR A C 1
ATOM 3275 O O . THR A 1 432 ? -26.829 -23.004 38.983 1.00 27.47 432 THR A O 1
ATOM 3278 N N . GLN A 1 433 ? -25.444 -23.900 40.517 1.00 27.81 433 GLN A N 1
ATOM 3279 C CA . GLN A 1 433 ? -24.991 -25.058 39.756 1.00 27.81 433 GLN A CA 1
ATOM 3280 C C . GLN A 1 433 ? -26.155 -26.012 39.454 1.00 27.81 433 GLN A C 1
ATOM 3282 O O . GLN A 1 433 ? -26.770 -26.488 40.402 1.00 27.81 433 GLN A O 1
ATOM 3287 N N . ASP A 1 434 ? -26.392 -26.358 38.180 1.00 27.05 434 ASP A N 1
ATOM 3288 C CA . ASP A 1 434 ? -26.857 -27.710 37.845 1.00 27.05 434 ASP A CA 1
ATOM 3289 C C . ASP A 1 434 ? -26.684 -28.133 36.368 1.00 27.05 434 ASP A C 1
ATOM 3291 O O . ASP A 1 434 ? -27.071 -27.431 35.442 1.00 27.05 434 ASP A O 1
ATOM 3295 N N . THR A 1 435 ? -26.142 -29.346 36.218 1.00 25.86 435 THR A N 1
ATOM 3296 C CA . THR A 1 435 ? -26.337 -30.345 35.145 1.00 25.86 435 THR A CA 1
ATOM 3297 C C . THR A 1 435 ? -26.147 -29.982 33.653 1.00 25.86 435 THR A C 1
ATOM 3299 O O . THR A 1 435 ? -26.966 -29.338 33.005 1.00 25.86 435 THR A O 1
ATOM 3302 N N . VAL A 1 436 ? -25.117 -30.604 33.058 1.00 25.55 436 VAL A N 1
ATOM 3303 C CA . VAL A 1 436 ? -24.910 -30.759 31.605 1.00 25.55 436 VAL A CA 1
ATOM 3304 C C . VAL A 1 436 ? -25.992 -31.650 30.980 1.00 25.55 436 VAL A C 1
ATOM 3306 O O . VAL A 1 436 ? -26.193 -32.778 31.429 1.00 25.55 436 VAL A O 1
ATOM 3309 N N . VAL A 1 437 ? -26.589 -31.208 29.870 1.00 25.39 437 VAL A N 1
ATOM 3310 C CA . VAL A 1 437 ? -27.269 -32.080 28.896 1.00 25.39 437 VAL A CA 1
ATOM 3311 C C . VAL A 1 437 ? -26.714 -31.762 27.511 1.00 25.39 437 VAL A C 1
ATOM 3313 O O . VAL A 1 437 ? -26.673 -30.602 27.110 1.00 25.39 437 VAL A O 1
ATOM 3316 N N . ALA A 1 438 ? -26.250 -32.788 26.798 1.00 27.06 438 ALA A N 1
ATOM 3317 C CA . ALA A 1 438 ? -25.695 -32.635 25.459 1.00 27.06 438 ALA A CA 1
ATOM 3318 C C . ALA A 1 438 ? -26.786 -32.263 24.442 1.00 27.06 438 ALA A C 1
ATOM 3320 O O . ALA A 1 438 ? -27.861 -32.863 24.436 1.00 27.06 438 ALA A O 1
ATOM 3321 N N . ALA A 1 439 ? -26.477 -31.315 23.557 1.00 23.77 439 ALA A N 1
ATOM 3322 C CA . ALA A 1 439 ? -27.226 -31.095 22.328 1.00 23.77 439 ALA A CA 1
ATOM 3323 C C . ALA A 1 439 ? -26.511 -31.818 21.177 1.00 23.77 439 ALA A C 1
ATOM 3325 O O . ALA A 1 439 ? -25.311 -31.635 20.973 1.00 23.77 439 ALA A O 1
ATOM 3326 N N . GLU A 1 440 ? -27.255 -32.653 20.453 1.00 28.44 440 GLU A N 1
ATOM 3327 C CA . GLU A 1 440 ? -26.804 -33.347 19.240 1.00 28.44 440 GLU A CA 1
ATOM 3328 C C . GLU A 1 440 ? -26.336 -32.341 18.164 1.00 28.44 440 GLU A C 1
ATOM 3330 O O . GLU A 1 440 ? -26.904 -31.246 18.062 1.00 28.44 440 GLU A O 1
ATOM 3335 N N . PRO A 1 441 ? -25.345 -32.686 17.320 1.00 24.78 441 PRO A N 1
ATOM 3336 C CA . PRO A 1 441 ? -24.873 -31.788 16.274 1.00 24.78 441 PRO A CA 1
ATOM 3337 C C . PRO A 1 441 ? -25.930 -31.611 15.176 1.00 24.78 441 PRO A C 1
ATOM 3339 O O . PRO A 1 441 ? -26.257 -32.546 14.439 1.00 24.78 441 PRO A O 1
ATOM 3342 N N . PHE A 1 442 ? -26.408 -30.377 14.995 1.00 22.92 442 PHE A N 1
ATOM 3343 C CA . PHE A 1 442 ? -27.096 -29.995 13.763 1.00 22.92 442 PHE A CA 1
ATOM 3344 C C . PHE A 1 442 ? -26.108 -30.090 12.599 1.00 22.92 442 PHE A C 1
ATOM 3346 O O . PHE A 1 442 ? -25.207 -29.267 12.451 1.00 22.92 442 PHE A O 1
ATOM 3353 N N . SER A 1 443 ? -26.287 -31.110 11.763 1.00 22.72 443 SER A N 1
ATOM 3354 C CA . SER A 1 443 ? -25.534 -31.248 10.521 1.00 22.72 443 SER A CA 1
ATOM 3355 C C . SER A 1 443 ? -26.058 -30.230 9.512 1.00 22.72 443 SER A C 1
ATOM 3357 O O . SER A 1 443 ? -27.101 -30.449 8.892 1.00 22.72 443 SER A O 1
ATOM 3359 N N . LEU A 1 444 ? -25.338 -29.120 9.339 1.00 21.62 444 LEU A N 1
ATOM 3360 C CA . LEU A 1 444 ? -25.535 -28.254 8.183 1.00 21.62 444 LEU A CA 1
ATOM 3361 C C . LEU A 1 444 ? -25.039 -29.025 6.953 1.00 21.62 444 LEU A C 1
ATOM 3363 O O . LEU A 1 444 ? -23.836 -29.184 6.750 1.00 21.62 444 LEU A O 1
ATOM 3367 N N . VAL A 1 445 ? -25.965 -29.558 6.157 1.00 22.64 445 VAL A N 1
ATOM 3368 C CA . VAL A 1 445 ? -25.621 -30.157 4.865 1.00 22.64 445 VAL A CA 1
ATOM 3369 C C . VAL A 1 445 ? -25.323 -29.012 3.907 1.00 22.64 445 VAL A C 1
ATOM 3371 O O . VAL A 1 445 ? -26.229 -28.464 3.281 1.00 22.64 445 VAL A O 1
ATOM 3374 N N . PHE A 1 446 ? -24.050 -28.638 3.809 1.00 23.70 446 PHE A N 1
ATOM 3375 C CA . PHE A 1 446 ? -23.573 -27.847 2.684 1.00 23.70 446 PHE A CA 1
ATOM 3376 C C . PHE A 1 446 ? -23.855 -28.634 1.398 1.00 23.70 446 PHE A C 1
ATOM 3378 O O . PHE A 1 446 ? -23.537 -29.822 1.311 1.00 23.70 446 PHE A O 1
ATOM 3385 N N . HIS A 1 447 ? -24.457 -27.993 0.398 1.00 25.05 447 HIS A N 1
ATOM 3386 C CA . HIS A 1 447 ? -24.356 -28.514 -0.960 1.00 25.05 447 HIS A CA 1
ATOM 3387 C C . HIS A 1 447 ? -22.925 -28.270 -1.445 1.00 25.05 447 HIS A C 1
ATOM 3389 O O . HIS A 1 447 ? -22.470 -27.127 -1.489 1.00 25.05 447 HIS A O 1
ATOM 3395 N N . ASP A 1 448 ? -22.221 -29.356 -1.774 1.00 32.19 448 ASP A N 1
ATOM 3396 C CA . ASP A 1 448 ? -20.923 -29.309 -2.447 1.00 32.19 448 ASP A CA 1
ATOM 3397 C C . ASP A 1 448 ? -21.017 -28.429 -3.703 1.00 32.19 448 ASP A C 1
ATOM 3399 O O . ASP A 1 448 ? -21.859 -28.670 -4.569 1.00 32.19 448 ASP A O 1
ATOM 3403 N N . GLY A 1 449 ? -20.136 -27.432 -3.827 1.00 32.12 449 GLY A N 1
ATOM 3404 C CA . GLY A 1 449 ? -20.076 -26.595 -5.031 1.00 32.12 449 GLY A CA 1
ATOM 3405 C C . GLY A 1 449 ? -19.117 -25.407 -4.952 1.00 32.12 449 GLY A C 1
ATOM 3406 O O . GLY A 1 449 ? -18.343 -25.180 -5.882 1.00 32.12 449 GLY A O 1
ATOM 3407 N N . CYS A 1 450 ? -19.109 -24.669 -3.839 1.00 27.91 450 CYS A N 1
ATOM 3408 C CA . CYS A 1 450 ? -18.375 -23.404 -3.745 1.00 27.91 450 CYS A CA 1
ATOM 3409 C C . CYS A 1 450 ? -16.852 -23.584 -3.613 1.00 27.91 450 CYS A C 1
ATOM 3411 O O . CYS A 1 450 ? -16.311 -23.651 -2.510 1.00 27.91 450 CYS A O 1
ATOM 3413 N N . LYS A 1 451 ? -16.142 -23.582 -4.747 1.00 31.94 451 LYS A N 1
ATOM 3414 C CA . LYS A 1 451 ? -14.695 -23.329 -4.799 1.00 31.94 451 LYS A CA 1
ATOM 3415 C C . LYS A 1 451 ? -14.430 -21.858 -5.114 1.00 31.94 451 LYS A C 1
ATOM 3417 O O . LYS A 1 451 ? -14.630 -21.418 -6.243 1.00 31.94 451 LYS A O 1
ATOM 3422 N N . TYR A 1 452 ? -13.928 -21.116 -4.128 1.00 28.75 452 TYR A N 1
ATOM 3423 C CA . TYR A 1 452 ? -13.283 -19.827 -4.374 1.00 28.75 452 TYR A CA 1
ATOM 3424 C C . TYR A 1 452 ? -11.996 -20.061 -5.176 1.00 28.75 452 TYR A C 1
ATOM 3426 O O . TYR A 1 452 ? -11.041 -20.638 -4.663 1.00 28.75 452 TYR A O 1
ATOM 3434 N N . TYR A 1 453 ? -11.961 -19.606 -6.429 1.00 36.84 453 TYR A N 1
ATOM 3435 C CA . TYR A 1 453 ? -10.737 -19.568 -7.231 1.00 36.84 453 TYR A CA 1
ATOM 3436 C C . TYR A 1 453 ? -10.067 -18.194 -7.081 1.00 36.84 453 TYR A C 1
ATOM 3438 O O . TYR A 1 453 ? -10.107 -17.365 -7.990 1.00 36.84 453 TYR A O 1
ATOM 3446 N N . SER A 1 454 ? -9.425 -17.946 -5.935 1.00 36.38 454 SER A N 1
ATOM 3447 C CA . SER A 1 454 ? -8.565 -16.773 -5.677 1.00 36.38 454 SER A CA 1
ATOM 3448 C C . SER A 1 454 ? -7.207 -16.887 -6.397 1.00 36.38 454 SER A C 1
ATOM 3450 O O . SER A 1 454 ? -6.138 -16.636 -5.842 1.00 36.38 454 SER A O 1
ATOM 3452 N N . ASN A 1 455 ? -7.232 -17.319 -7.657 1.00 40.84 455 ASN A N 1
ATOM 3453 C CA . ASN A 1 455 ? -6.067 -17.916 -8.287 1.00 40.84 455 ASN A CA 1
ATOM 3454 C C . ASN A 1 455 ? -5.166 -16.893 -8.991 1.00 40.84 455 ASN A C 1
ATOM 3456 O O . ASN A 1 455 ? -5.404 -16.480 -10.128 1.00 40.84 455 ASN A O 1
ATOM 3460 N N . MET A 1 456 ? -3.989 -16.681 -8.394 1.00 40.22 456 MET A N 1
ATOM 3461 C CA . MET A 1 456 ? -2.766 -16.824 -9.188 1.00 40.22 456 MET A CA 1
ATOM 3462 C C . MET A 1 456 ? -2.888 -18.073 -10.068 1.00 40.22 456 MET A C 1
ATOM 3464 O O . MET A 1 456 ? -3.238 -19.143 -9.569 1.00 40.22 456 MET A O 1
ATOM 3468 N N . VAL A 1 457 ? -2.547 -17.977 -11.352 1.00 43.72 457 VAL A N 1
ATOM 3469 C CA . VAL A 1 457 ? -2.502 -19.162 -12.221 1.00 43.72 457 VAL A CA 1
ATOM 3470 C C . VAL A 1 457 ? -1.311 -20.040 -11.819 1.00 43.72 457 VAL A C 1
ATOM 3472 O O . VAL A 1 457 ? -0.221 -19.921 -12.380 1.00 43.72 457 VAL A O 1
ATOM 3475 N N . GLN A 1 458 ? -1.538 -20.924 -10.845 1.00 50.09 458 GLN A N 1
ATOM 3476 C CA . GLN A 1 458 ? -0.734 -22.119 -10.605 1.00 50.09 458 GLN A CA 1
ATOM 3477 C C . GLN A 1 458 ? -0.644 -22.885 -11.929 1.00 50.09 458 GLN A C 1
ATOM 3479 O O . GLN A 1 458 ? -1.667 -23.177 -12.559 1.00 50.09 458 GLN A O 1
ATOM 3484 N N . LEU A 1 459 ? 0.573 -23.149 -12.408 1.00 56.31 459 LEU A N 1
ATOM 3485 C CA . LEU A 1 459 ? 0.732 -23.822 -13.692 1.00 56.31 459 LEU A CA 1
ATOM 3486 C C . LEU A 1 459 ? 0.365 -25.312 -13.550 1.00 56.31 459 LEU A C 1
ATOM 3488 O O . LEU A 1 459 ? 0.807 -25.963 -12.599 1.00 56.31 459 LEU A O 1
ATOM 3492 N N . PRO A 1 460 ? -0.413 -25.869 -14.496 1.00 59.91 460 PRO A N 1
ATOM 3493 C CA . PRO A 1 460 ? -0.682 -27.299 -14.520 1.00 59.91 460 PRO A CA 1
ATOM 3494 C C . PRO A 1 460 ? 0.610 -28.122 -14.561 1.00 59.91 460 PRO A C 1
ATOM 3496 O O . PRO A 1 460 ? 1.582 -27.721 -15.207 1.00 59.91 460 PRO A O 1
ATOM 3499 N N . GLU A 1 461 ? 0.583 -29.330 -13.991 1.00 67.50 461 GLU A N 1
ATOM 3500 C CA . GLU A 1 461 ? 1.493 -30.395 -14.423 1.00 67.50 461 GLU A CA 1
ATOM 3501 C C . GLU A 1 461 ? 1.423 -30.519 -15.949 1.00 67.50 461 GLU A C 1
ATOM 3503 O O . GLU A 1 461 ? 0.356 -30.416 -16.552 1.00 67.50 461 GLU A O 1
ATOM 3508 N N . THR A 1 462 ? 2.551 -30.735 -16.616 1.00 63.69 462 THR A N 1
ATOM 3509 C CA . THR A 1 462 ? 2.624 -30.630 -18.083 1.00 63.69 462 THR A CA 1
ATOM 3510 C C . THR A 1 462 ? 1.993 -31.814 -18.831 1.00 63.69 462 THR A C 1
ATOM 3512 O O . THR A 1 462 ? 2.067 -31.876 -20.061 1.00 63.69 462 THR A O 1
ATOM 3515 N N . GLY A 1 463 ? 1.410 -32.775 -18.103 1.00 66.25 463 GLY A N 1
ATOM 3516 C CA . GLY A 1 463 ? 0.996 -34.091 -18.601 1.00 66.25 463 GLY A CA 1
ATOM 3517 C C . GLY A 1 463 ? 2.175 -35.025 -18.916 1.00 66.25 463 GLY A C 1
ATOM 3518 O O . GLY A 1 463 ? 1.980 -36.204 -19.221 1.00 66.25 463 GLY A O 1
ATOM 3519 N N . GLN A 1 464 ? 3.415 -34.529 -18.839 1.00 72.69 464 GLN A N 1
ATOM 3520 C CA . GLN A 1 464 ? 4.605 -35.294 -19.171 1.00 72.69 464 GLN A CA 1
ATOM 3521 C C . GLN A 1 464 ? 4.931 -36.287 -18.051 1.00 72.69 464 GLN A C 1
ATOM 3523 O O . GLN A 1 464 ? 5.390 -35.934 -16.973 1.00 72.69 464 GLN A O 1
ATOM 3528 N N . THR A 1 465 ? 4.712 -37.571 -18.324 1.00 74.50 465 THR A N 1
ATOM 3529 C CA . THR A 1 465 ? 5.033 -38.671 -17.397 1.00 74.50 465 THR A CA 1
ATOM 3530 C C . THR A 1 465 ? 6.367 -39.351 -17.704 1.00 74.50 465 THR A C 1
ATOM 3532 O O . THR A 1 465 ? 6.856 -40.133 -16.891 1.00 74.50 465 THR A O 1
ATOM 3535 N N . THR A 1 466 ? 6.951 -39.065 -18.872 1.00 80.56 466 THR A N 1
ATOM 3536 C CA . THR A 1 466 ? 8.246 -39.599 -19.311 1.00 80.56 466 THR A CA 1
ATOM 3537 C C . THR A 1 466 ? 9.343 -38.582 -19.027 1.00 80.56 466 THR A C 1
ATOM 3539 O O . THR A 1 466 ? 9.302 -37.469 -19.550 1.00 80.56 466 THR A O 1
ATOM 3542 N N . SER A 1 467 ? 10.324 -38.979 -18.220 1.00 83.25 467 SER A N 1
ATOM 3543 C CA . SER A 1 467 ? 11.559 -38.222 -18.029 1.00 83.25 467 SER A CA 1
ATOM 3544 C C . SER A 1 467 ? 12.627 -38.660 -19.033 1.00 83.25 467 SER A C 1
ATOM 3546 O O . SER A 1 467 ? 12.795 -39.851 -19.309 1.00 83.25 467 SER A O 1
ATOM 3548 N N . TYR A 1 468 ? 13.352 -37.681 -19.557 1.00 81.94 468 TYR A N 1
ATOM 3549 C CA . TYR A 1 468 ? 14.506 -37.796 -20.441 1.00 81.94 468 TYR A CA 1
ATOM 3550 C C . TYR A 1 468 ? 15.800 -37.287 -19.782 1.00 81.94 468 TYR A C 1
ATOM 3552 O O . TYR A 1 468 ? 16.888 -37.600 -20.269 1.00 81.94 468 TYR A O 1
ATOM 3560 N N . HIS A 1 469 ? 15.706 -36.528 -18.684 1.00 86.25 469 HIS A N 1
ATOM 3561 C CA . HIS A 1 469 ? 16.846 -36.078 -17.885 1.00 86.25 469 HIS A CA 1
ATOM 3562 C C . HIS A 1 469 ? 16.473 -35.945 -16.401 1.00 86.25 469 HIS A C 1
ATOM 3564 O O . HIS A 1 469 ? 15.380 -35.497 -16.061 1.00 86.25 469 HIS A O 1
ATOM 3570 N N . GLU A 1 470 ? 17.408 -36.250 -15.497 1.00 78.44 470 GLU A N 1
ATOM 3571 C CA . GLU A 1 470 ? 17.230 -35.954 -14.071 1.00 78.44 470 GLU A CA 1
ATOM 3572 C C . GLU A 1 470 ? 16.932 -34.456 -13.882 1.00 78.44 470 GLU A C 1
ATOM 3574 O O . GLU A 1 470 ? 17.730 -33.610 -14.291 1.00 78.44 470 GLU A O 1
ATOM 3579 N N . ARG A 1 471 ? 15.805 -34.132 -13.237 1.00 80.94 471 ARG A N 1
ATOM 3580 C CA . ARG A 1 471 ? 15.265 -32.767 -13.053 1.00 80.94 471 ARG A CA 1
ATOM 3581 C C . ARG A 1 471 ? 14.545 -32.126 -14.255 1.00 80.94 471 ARG A C 1
ATOM 3583 O O . ARG A 1 471 ? 14.369 -30.910 -14.249 1.00 80.94 471 ARG A O 1
ATOM 3590 N N . ASP A 1 472 ? 14.104 -32.885 -15.258 1.00 78.50 472 ASP A N 1
ATOM 3591 C CA . ASP A 1 472 ? 13.076 -32.379 -16.183 1.00 78.50 472 ASP A CA 1
ATOM 3592 C C . ASP A 1 472 ? 11.665 -32.407 -15.563 1.00 78.50 472 ASP A C 1
ATOM 3594 O O . ASP A 1 472 ? 11.458 -32.925 -14.466 1.00 78.50 472 ASP A O 1
ATOM 3598 N N . ASP A 1 473 ? 10.679 -31.824 -16.245 1.00 70.50 473 ASP A N 1
ATOM 3599 C CA . ASP A 1 473 ? 9.289 -31.773 -15.778 1.00 70.50 473 ASP A CA 1
ATOM 3600 C C . ASP A 1 473 ? 8.667 -33.171 -15.623 1.00 70.50 473 ASP A C 1
ATOM 3602 O O . ASP A 1 473 ? 7.911 -33.400 -14.680 1.00 70.50 473 ASP A O 1
ATOM 3606 N N . GLY A 1 474 ? 9.071 -34.131 -16.463 1.00 76.94 474 GLY A N 1
ATOM 3607 C CA . GLY A 1 474 ? 8.707 -35.544 -16.327 1.00 76.94 474 GLY A CA 1
ATOM 3608 C C . GLY A 1 474 ? 9.276 -36.244 -15.084 1.00 76.94 474 GLY A C 1
ATOM 3609 O O . GLY A 1 474 ? 8.639 -37.163 -14.561 1.00 76.94 474 GLY A O 1
ATOM 3610 N N . ALA A 1 475 ? 10.448 -35.823 -14.597 1.00 81.25 475 ALA A N 1
ATOM 3611 C CA . ALA A 1 475 ? 11.050 -36.295 -13.347 1.00 81.25 475 ALA A CA 1
ATOM 3612 C C . ALA A 1 475 ? 10.504 -35.567 -12.113 1.00 81.25 475 ALA A C 1
ATOM 3614 O O . ALA A 1 475 ? 10.289 -36.202 -11.083 1.00 81.25 475 ALA A O 1
ATOM 3615 N N . LEU A 1 476 ? 10.338 -34.244 -12.202 1.00 78.69 476 LEU A N 1
ATOM 3616 C CA . LEU A 1 476 ? 10.012 -33.381 -11.066 1.00 78.69 476 LEU A CA 1
ATOM 3617 C C . LEU A 1 476 ? 8.516 -33.338 -10.759 1.00 78.69 476 LEU A C 1
ATOM 3619 O O . LEU A 1 476 ? 8.151 -33.378 -9.589 1.00 78.69 476 LEU A O 1
ATOM 3623 N N . LYS A 1 477 ? 7.667 -33.238 -11.791 1.00 74.62 477 LYS A N 1
ATOM 3624 C CA . LYS A 1 477 ? 6.199 -33.137 -11.677 1.00 74.62 477 LYS A CA 1
ATOM 3625 C C . LYS A 1 477 ? 5.716 -32.065 -10.688 1.00 74.62 477 LYS A C 1
ATOM 3627 O O . LYS A 1 477 ? 4.705 -32.224 -10.023 1.00 74.62 477 LYS A O 1
ATOM 3632 N N . THR A 1 478 ? 6.432 -30.945 -10.601 1.00 67.12 478 THR A N 1
ATOM 3633 C CA . THR A 1 478 ? 6.194 -29.849 -9.640 1.00 67.12 478 THR A CA 1
ATOM 3634 C C . THR A 1 478 ? 5.059 -28.894 -10.046 1.00 67.12 478 THR A C 1
ATOM 3636 O O . THR A 1 478 ? 5.129 -27.704 -9.753 1.00 67.12 478 THR A O 1
ATOM 3639 N N . GLY A 1 479 ? 4.067 -29.371 -10.799 1.00 72.38 479 GLY A N 1
ATOM 3640 C CA . GLY A 1 479 ? 2.885 -28.587 -11.177 1.00 72.38 479 GLY A CA 1
ATOM 3641 C C . GLY A 1 479 ? 1.665 -28.980 -10.345 1.00 72.38 479 GLY A C 1
ATOM 3642 O O . GLY A 1 479 ? 1.777 -29.746 -9.393 1.00 72.38 479 GLY A O 1
ATOM 3643 N N . VAL A 1 480 ? 0.486 -28.497 -10.738 1.00 73.94 480 VAL A N 1
ATOM 3644 C CA . VAL A 1 480 ? -0.792 -28.971 -10.178 1.00 73.94 480 VAL A CA 1
ATOM 3645 C C . VAL A 1 480 ? -1.374 -30.098 -11.038 1.00 73.94 480 VAL A C 1
ATOM 3647 O O . VAL A 1 480 ? -1.584 -29.904 -12.242 1.00 73.94 480 VAL A O 1
ATOM 3650 N N . GLU A 1 481 ? -1.657 -31.255 -10.430 1.00 78.81 481 GLU A N 1
ATOM 3651 C CA . GLU A 1 481 ? -2.341 -32.384 -11.080 1.00 78.81 481 GLU A CA 1
ATOM 3652 C C . GLU A 1 481 ? -3.658 -31.919 -11.730 1.00 78.81 481 GLU A C 1
ATOM 3654 O O . GLU A 1 481 ? -4.409 -31.113 -11.173 1.00 78.81 481 GLU A O 1
ATOM 3659 N N . TRP A 1 482 ? -3.955 -32.398 -12.941 1.00 81.38 482 TRP A N 1
ATOM 3660 C CA . TRP A 1 482 ? -5.175 -31.976 -13.630 1.00 81.38 482 TRP A CA 1
ATOM 3661 C C . TRP A 1 482 ? -6.421 -32.565 -12.960 1.00 81.38 482 TRP A C 1
ATOM 3663 O O . TRP A 1 482 ? -6.482 -33.779 -12.760 1.00 81.38 482 TRP A O 1
ATOM 3673 N N . PRO A 1 483 ? -7.469 -31.758 -12.707 1.00 83.75 483 PRO A N 1
ATOM 3674 C CA . PRO A 1 483 ? -8.746 -32.297 -12.270 1.00 83.75 483 PRO A CA 1
ATOM 3675 C C . PRO A 1 483 ? -9.320 -33.237 -13.336 1.00 83.75 483 PRO A C 1
ATOM 3677 O O . PRO A 1 483 ? -9.128 -33.038 -14.538 1.00 83.75 483 PRO A O 1
ATOM 3680 N N . ALA A 1 484 ? -10.063 -34.247 -12.889 1.00 85.56 484 ALA A N 1
ATOM 3681 C CA . ALA A 1 484 ? -10.785 -35.180 -13.743 1.00 85.56 484 ALA A CA 1
ATOM 3682 C C . ALA A 1 484 ? -12.303 -35.006 -13.518 1.00 85.56 484 ALA A C 1
ATOM 3684 O O . ALA A 1 484 ? -12.785 -35.364 -12.443 1.00 85.56 484 ALA A O 1
ATOM 3685 N N . PRO A 1 485 ? -13.071 -34.478 -14.494 1.00 89.44 485 PRO A N 1
ATOM 3686 C CA . PRO A 1 485 ? -12.648 -34.028 -15.825 1.00 89.44 485 PRO A CA 1
ATOM 3687 C C . PRO A 1 485 ? -11.892 -32.686 -15.800 1.00 89.44 485 PRO A C 1
ATOM 3689 O O . PRO A 1 485 ? -12.177 -31.821 -14.974 1.00 89.44 485 PRO A O 1
ATOM 3692 N N . ARG A 1 486 ? -10.973 -32.473 -16.756 1.00 88.00 486 ARG A N 1
ATOM 3693 C CA . ARG A 1 486 ? -10.240 -31.194 -16.889 1.00 88.00 486 ARG A CA 1
ATOM 3694 C C . ARG A 1 486 ? -11.136 -30.070 -17.408 1.00 88.00 486 ARG A C 1
ATOM 3696 O O . ARG A 1 486 ? -11.010 -28.929 -16.978 1.00 88.00 486 ARG A O 1
ATOM 3703 N N . PHE A 1 487 ? -12.036 -30.416 -18.322 1.00 93.75 487 PHE A N 1
ATOM 3704 C CA . PHE A 1 487 ? -12.967 -29.501 -18.967 1.00 93.75 487 PHE A CA 1
ATOM 3705 C C . PHE A 1 487 ? -14.394 -30.024 -18.817 1.00 93.75 487 PHE A C 1
ATOM 3707 O O . PHE A 1 487 ? -14.636 -31.213 -19.036 1.00 93.75 487 PHE A O 1
ATOM 3714 N N . THR A 1 488 ? -15.328 -29.132 -18.506 1.00 94.19 488 THR A N 1
ATOM 3715 C CA . THR A 1 488 ? -16.770 -29.397 -18.504 1.00 94.19 488 THR A CA 1
ATOM 3716 C C . THR A 1 488 ? -17.386 -28.698 -19.713 1.00 94.19 488 THR A C 1
ATOM 3718 O O . THR A 1 488 ? -17.230 -27.493 -19.881 1.00 94.19 488 THR A O 1
ATOM 3721 N N . ASP A 1 489 ? -18.048 -29.460 -20.583 1.00 95.56 489 ASP A N 1
ATOM 3722 C CA . ASP A 1 489 ? -18.853 -28.933 -21.690 1.00 95.56 489 ASP A CA 1
ATOM 3723 C C . ASP A 1 489 ? -20.218 -28.525 -21.134 1.00 95.56 489 ASP A C 1
ATOM 3725 O O . ASP A 1 489 ? -20.953 -29.379 -20.636 1.00 95.56 489 ASP A O 1
ATOM 3729 N N . ASN A 1 490 ? -20.541 -27.233 -21.180 1.00 93.81 490 ASN A N 1
ATOM 3730 C CA . ASN A 1 490 ? -21.747 -26.700 -20.542 1.00 93.81 490 ASN A CA 1
ATOM 3731 C C . ASN A 1 490 ? -23.007 -26.913 -21.407 1.00 93.81 490 ASN A C 1
ATOM 3733 O O . ASN A 1 490 ? -24.121 -26.670 -20.952 1.00 93.81 490 ASN A O 1
ATOM 3737 N N . GLY A 1 491 ? -22.853 -27.395 -22.649 1.00 94.88 491 GLY A N 1
ATOM 3738 C CA . GLY A 1 491 ? -23.968 -27.690 -23.559 1.00 94.88 491 GLY A CA 1
ATOM 3739 C C . GLY A 1 491 ? -24.590 -26.469 -24.252 1.00 94.88 491 GLY A C 1
ATOM 3740 O O . GLY A 1 491 ? -25.495 -26.642 -25.063 1.00 94.88 491 GLY A O 1
ATOM 3741 N N . ASP A 1 492 ? -24.078 -25.268 -23.981 1.00 93.75 492 ASP A N 1
ATOM 3742 C CA . ASP A 1 492 ? -24.535 -23.961 -24.485 1.00 93.75 492 ASP A CA 1
ATOM 3743 C C . ASP A 1 492 ? -23.529 -23.288 -25.447 1.00 93.75 492 ASP A C 1
ATOM 3745 O O . ASP A 1 492 ? -23.586 -22.083 -25.707 1.00 93.75 492 ASP A O 1
ATOM 3749 N N . GLY A 1 493 ? -22.550 -24.063 -25.927 1.00 94.00 493 GLY A N 1
ATOM 3750 C CA . GLY A 1 493 ? -21.422 -23.586 -26.729 1.00 94.00 493 GLY A CA 1
ATOM 3751 C C . GLY A 1 493 ? -20.270 -22.993 -25.913 1.00 94.00 493 GLY A C 1
ATOM 3752 O O . GLY A 1 493 ? -19.345 -22.422 -26.498 1.00 94.00 493 GLY A O 1
ATOM 3753 N N . THR A 1 494 ? -20.267 -23.160 -24.588 1.00 94.75 494 THR A N 1
ATOM 3754 C CA . THR A 1 494 ? -19.142 -22.813 -23.710 1.00 94.75 494 THR A CA 1
ATOM 3755 C C . THR A 1 494 ? -18.526 -24.036 -23.027 1.00 94.75 494 THR A C 1
ATOM 3757 O O . THR A 1 494 ? -19.141 -25.097 -22.900 1.00 94.75 494 THR A O 1
ATOM 3760 N N . ILE A 1 495 ? -17.264 -23.899 -22.614 1.00 95.56 495 ILE A N 1
ATOM 3761 C CA . ILE A 1 495 ? -16.510 -24.918 -21.881 1.00 95.56 495 ILE A CA 1
ATOM 3762 C C . ILE A 1 495 ? -15.875 -24.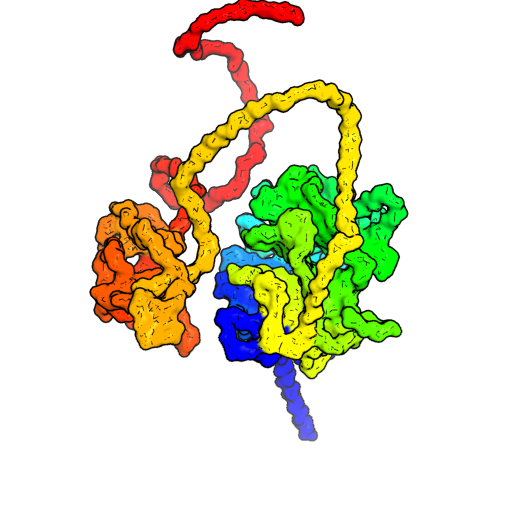291 -20.644 1.00 95.56 495 ILE A C 1
ATOM 3764 O O . ILE A 1 495 ? -15.095 -23.345 -20.750 1.00 95.56 495 ILE A O 1
ATOM 3768 N N . THR A 1 496 ? -16.157 -24.870 -19.485 1.00 92.81 496 THR A N 1
ATOM 3769 C CA . THR A 1 496 ? -15.531 -24.540 -18.203 1.00 92.81 496 THR A CA 1
ATOM 3770 C C . THR A 1 496 ? -14.218 -25.310 -18.041 1.00 92.81 496 THR A C 1
ATOM 3772 O O . THR A 1 496 ? -14.187 -26.533 -18.183 1.00 92.81 496 THR A O 1
ATOM 3775 N N . ASP A 1 497 ? -13.124 -24.614 -17.735 1.00 91.56 497 ASP A N 1
ATOM 3776 C CA . ASP A 1 497 ? -11.840 -25.203 -17.348 1.00 91.56 497 ASP A CA 1
ATOM 3777 C C . ASP A 1 497 ? -11.775 -25.363 -15.822 1.00 91.56 497 ASP A C 1
ATOM 3779 O O . ASP A 1 497 ? -11.569 -24.397 -15.084 1.00 91.56 497 ASP A O 1
ATOM 3783 N N . ASN A 1 498 ? -11.908 -26.605 -15.353 1.00 87.50 498 ASN A N 1
ATOM 3784 C CA . ASN A 1 498 ? -11.986 -26.937 -13.929 1.00 87.50 498 ASN A CA 1
ATOM 3785 C C . ASN A 1 498 ? -10.660 -26.727 -13.175 1.00 87.50 498 ASN A C 1
ATOM 3787 O O . ASN A 1 498 ? -10.654 -26.799 -11.949 1.00 87.50 498 ASN A O 1
ATOM 3791 N N . LEU A 1 499 ? -9.536 -26.504 -13.872 1.00 83.19 499 LEU A N 1
ATOM 3792 C CA . LEU A 1 499 ? -8.266 -26.149 -13.228 1.00 83.19 499 LEU A CA 1
ATOM 3793 C C . LEU A 1 499 ? -8.159 -24.640 -12.978 1.00 83.19 499 LEU A C 1
ATOM 3795 O O . LEU A 1 499 ? -7.627 -24.222 -11.953 1.00 83.19 499 LEU A O 1
ATOM 3799 N N . THR A 1 500 ? -8.609 -23.823 -13.933 1.00 81.62 500 THR A N 1
ATOM 3800 C CA . THR A 1 500 ? -8.366 -22.370 -13.916 1.00 81.62 500 THR A CA 1
ATOM 3801 C C . THR A 1 500 ? -9.567 -21.540 -13.478 1.00 81.62 500 THR A C 1
ATOM 3803 O O . THR A 1 500 ? -9.384 -20.369 -13.159 1.00 81.62 500 THR A O 1
ATOM 3806 N N . GLY A 1 501 ? -10.780 -22.104 -13.469 1.00 81.81 501 GLY A N 1
ATOM 3807 C CA . GLY A 1 501 ? -12.014 -21.345 -13.228 1.00 81.81 501 GLY A CA 1
ATOM 3808 C C . GLY A 1 501 ? -12.391 -20.408 -14.386 1.00 81.81 501 GLY A C 1
ATOM 3809 O O . GLY A 1 501 ? -13.219 -19.513 -14.221 1.00 81.81 501 GLY A O 1
ATOM 3810 N N . LEU A 1 502 ? -11.775 -20.585 -15.560 1.00 88.88 502 LEU A N 1
ATOM 3811 C CA . LEU A 1 502 ? -12.081 -19.827 -16.773 1.00 88.88 502 LEU A CA 1
ATOM 3812 C C . LEU A 1 502 ? -13.121 -20.554 -17.622 1.00 88.88 502 LEU A C 1
ATOM 3814 O O . LEU A 1 502 ? -13.168 -21.784 -17.661 1.00 88.88 502 LEU A O 1
ATOM 3818 N N . MET A 1 503 ? -13.910 -19.786 -18.367 1.00 94.06 503 MET A N 1
ATOM 3819 C CA . MET A 1 503 ? -14.856 -20.307 -19.347 1.00 94.06 503 MET A CA 1
ATOM 3820 C C . MET A 1 503 ? -14.463 -19.838 -20.748 1.00 94.06 503 MET A C 1
ATOM 3822 O O . MET A 1 503 ? -14.172 -18.667 -20.980 1.00 94.06 503 MET A O 1
ATOM 3826 N N . TRP A 1 504 ? -14.451 -20.768 -21.691 1.00 95.06 504 TRP A N 1
ATOM 3827 C CA . TRP A 1 504 ? -13.972 -20.593 -23.057 1.00 95.06 504 TRP A CA 1
ATOM 3828 C C . TRP A 1 504 ? -15.116 -20.798 -24.046 1.00 95.06 504 TRP A C 1
ATOM 3830 O O . TRP A 1 504 ? -16.003 -21.620 -23.804 1.00 95.06 504 TRP A O 1
ATOM 3840 N N . LEU A 1 505 ? -15.078 -20.123 -25.198 1.00 95.12 505 LEU A N 1
ATOM 3841 C CA . LEU A 1 505 ? -15.927 -20.532 -26.320 1.00 95.12 505 LEU A CA 1
ATOM 3842 C C . LEU A 1 505 ? -15.546 -21.951 -26.754 1.00 95.12 505 LEU A C 1
ATOM 3844 O O . LEU A 1 505 ? -14.370 -22.246 -26.974 1.00 95.12 505 LEU A O 1
ATOM 3848 N N . LYS A 1 506 ? -16.538 -22.823 -26.934 1.00 95.44 506 LYS A N 1
ATOM 3849 C CA . LYS A 1 506 ? -16.333 -24.203 -27.400 1.00 95.44 506 LYS A CA 1
ATOM 3850 C C . LYS A 1 506 ? -15.734 -24.270 -28.800 1.00 95.44 506 LYS A C 1
ATOM 3852 O O . LYS A 1 506 ? -14.992 -25.196 -29.123 1.00 95.44 506 LYS A O 1
ATOM 3857 N N . ASP A 1 507 ? -16.068 -23.282 -29.616 1.00 94.25 507 ASP A N 1
ATOM 3858 C CA . ASP A 1 507 ? -15.725 -23.202 -31.023 1.00 94.25 507 ASP A CA 1
ATOM 3859 C C . ASP A 1 507 ? -14.575 -22.220 -31.269 1.00 94.25 507 ASP A C 1
ATOM 3861 O O . ASP A 1 507 ? -14.756 -21.000 -31.305 1.00 94.25 507 ASP A O 1
ATOM 3865 N N . CYS A 1 508 ? -13.376 -22.764 -31.468 1.00 90.12 508 CYS A N 1
ATOM 3866 C CA . CYS A 1 508 ? -12.154 -21.978 -31.627 1.00 90.12 508 CYS A CA 1
ATOM 3867 C C . CYS A 1 508 ? -12.082 -21.193 -32.948 1.00 90.12 508 CYS A C 1
ATOM 3869 O O . CYS A 1 508 ? -11.222 -20.323 -33.078 1.00 90.12 508 CYS A O 1
ATOM 3871 N N . ALA A 1 509 ? -12.926 -21.508 -33.940 1.00 88.75 509 ALA A N 1
ATOM 3872 C CA . ALA A 1 509 ? -12.932 -20.836 -35.242 1.00 88.75 509 ALA A CA 1
ATOM 3873 C C . ALA A 1 509 ? -14.033 -19.775 -35.373 1.00 88.75 509 ALA A C 1
ATOM 3875 O O . ALA A 1 509 ? -14.068 -19.076 -36.387 1.00 88.75 509 ALA A O 1
ATOM 3876 N N . CYS A 1 510 ? -14.924 -19.642 -34.384 1.00 89.56 510 CYS A N 1
ATOM 3877 C CA . CYS A 1 510 ? -16.124 -18.810 -34.483 1.00 89.56 510 CYS A CA 1
ATOM 3878 C C . CYS A 1 510 ? -15.855 -17.360 -34.933 1.00 89.56 510 CYS A C 1
ATOM 3880 O O . CYS A 1 510 ? -16.549 -16.836 -35.803 1.00 89.56 510 CYS A O 1
ATOM 3882 N N . LEU A 1 511 ? -14.823 -16.721 -34.374 1.00 93.06 511 LEU A N 1
ATOM 3883 C CA . LEU A 1 511 ? -14.508 -15.308 -34.620 1.00 93.06 511 LEU A CA 1
ATOM 3884 C C . LEU A 1 511 ? -13.603 -15.085 -35.853 1.00 93.06 511 LEU A C 1
ATOM 3886 O O . LEU A 1 511 ? -13.343 -13.944 -36.257 1.00 93.06 511 LEU A O 1
ATOM 3890 N N . GLY A 1 512 ? -13.164 -16.177 -36.490 1.00 91.62 512 GLY A N 1
ATOM 3891 C CA . GLY A 1 512 ? -12.286 -16.181 -37.657 1.00 91.62 512 GLY A CA 1
ATOM 3892 C C . GLY A 1 512 ? -10.832 -15.810 -37.349 1.00 91.62 512 GLY A C 1
ATOM 3893 O O . GLY A 1 512 ? -10.383 -15.824 -36.201 1.00 91.62 512 GLY A O 1
ATOM 3894 N N . GLU A 1 513 ? -10.082 -15.482 -38.404 1.00 93.31 513 GLU A N 1
ATOM 3895 C CA . GLU A 1 513 ? -8.684 -15.055 -38.305 1.00 93.31 513 GLU A CA 1
ATOM 3896 C C . GLU A 1 513 ? -8.526 -13.587 -38.695 1.00 93.31 513 GLU A C 1
ATOM 3898 O O . GLU A 1 513 ? -8.911 -13.192 -39.797 1.00 93.31 513 GLU A O 1
ATOM 3903 N N . ARG A 1 514 ? -7.945 -12.775 -37.806 1.00 94.75 514 ARG A N 1
ATOM 3904 C CA . ARG A 1 514 ? -7.875 -11.312 -37.968 1.00 94.75 514 ARG A CA 1
ATOM 3905 C C . ARG A 1 514 ? -6.531 -10.742 -37.491 1.00 94.75 514 ARG A C 1
ATOM 3907 O O . ARG A 1 514 ? -5.859 -11.385 -36.673 1.00 94.75 514 ARG A O 1
ATOM 3914 N N . PRO A 1 515 ? -6.100 -9.568 -37.989 1.00 97.38 515 PRO A N 1
ATOM 3915 C CA . PRO A 1 515 ? -5.037 -8.776 -37.370 1.00 97.38 515 PRO A CA 1
ATOM 3916 C C . PRO A 1 515 ? -5.315 -8.531 -35.882 1.00 97.38 515 PRO A C 1
ATOM 3918 O O . PRO A 1 515 ? -6.460 -8.557 -35.441 1.00 97.38 515 PRO A O 1
ATOM 3921 N N . TRP A 1 516 ? -4.275 -8.303 -35.085 1.00 96.94 516 TRP A N 1
ATOM 3922 C CA . TRP A 1 516 ? -4.387 -8.322 -33.618 1.00 96.94 516 TRP A CA 1
ATOM 3923 C C . TRP A 1 516 ? -5.319 -7.247 -33.035 1.00 96.94 516 TRP A C 1
ATOM 3925 O O . TRP A 1 516 ? -6.010 -7.491 -32.052 1.00 96.94 516 TRP A O 1
ATOM 3935 N N . GLU A 1 517 ? -5.351 -6.061 -33.641 1.00 93.88 517 GLU A N 1
ATOM 3936 C CA . GLU A 1 517 ? -6.221 -4.963 -33.203 1.00 93.88 517 GLU A CA 1
ATOM 3937 C C . GLU A 1 517 ? -7.687 -5.225 -33.581 1.00 93.88 517 GLU A C 1
ATOM 3939 O O . GLU A 1 517 ? -8.578 -5.093 -32.745 1.00 93.88 517 GLU A O 1
ATOM 3944 N N . GLU A 1 518 ? -7.925 -5.737 -34.794 1.00 97.19 518 GLU A N 1
ATOM 3945 C CA . GLU A 1 518 ? -9.239 -6.233 -35.219 1.00 97.19 518 GLU A CA 1
ATOM 3946 C C . GLU A 1 518 ? -9.712 -7.417 -34.365 1.00 97.19 518 GLU A C 1
ATOM 3948 O O . GLU A 1 518 ? -10.904 -7.560 -34.119 1.00 97.19 518 GLU A O 1
ATOM 3953 N N . ALA A 1 519 ? -8.810 -8.271 -33.877 1.00 95.62 519 ALA A N 1
ATOM 3954 C CA . ALA A 1 519 ? -9.161 -9.377 -32.993 1.00 95.62 519 ALA A CA 1
ATOM 3955 C C . ALA A 1 519 ? -9.751 -8.882 -31.661 1.00 95.62 519 ALA A C 1
ATOM 3957 O O . ALA A 1 519 ? -10.766 -9.412 -31.211 1.00 95.62 519 ALA A O 1
ATOM 3958 N N . LEU A 1 520 ? -9.173 -7.830 -31.069 1.00 89.25 520 LEU A N 1
ATOM 3959 C CA . LEU A 1 520 ? -9.699 -7.211 -29.848 1.00 89.25 520 LEU A CA 1
ATOM 3960 C C . LEU A 1 520 ? -11.085 -6.590 -30.077 1.00 89.25 520 LEU A C 1
ATOM 3962 O O . LEU A 1 520 ? -12.001 -6.851 -29.297 1.00 89.25 520 LEU A O 1
ATOM 3966 N N . THR A 1 521 ? -11.271 -5.832 -31.163 1.00 94.19 521 THR A N 1
ATOM 3967 C CA . THR A 1 521 ? -12.584 -5.243 -31.482 1.00 94.19 521 THR A CA 1
ATOM 3968 C C . THR A 1 521 ? -13.627 -6.303 -31.835 1.00 94.19 521 THR A C 1
ATOM 3970 O O . THR A 1 521 ? -14.792 -6.133 -31.504 1.00 94.19 521 THR A O 1
ATOM 3973 N N . THR A 1 522 ? -13.220 -7.435 -32.414 1.00 96.00 522 THR A N 1
ATOM 3974 C CA . THR A 1 522 ? -14.108 -8.569 -32.730 1.00 96.00 522 THR A CA 1
ATOM 3975 C C . THR A 1 522 ? -14.631 -9.266 -31.479 1.00 96.00 522 THR A C 1
ATOM 3977 O O . THR A 1 522 ? -15.807 -9.610 -31.422 1.00 96.00 522 THR A O 1
ATOM 3980 N N . VAL A 1 523 ? -13.794 -9.457 -30.453 1.00 94.69 523 VAL A N 1
ATOM 3981 C CA . VAL A 1 523 ? -14.277 -9.997 -29.170 1.00 94.69 523 VAL A CA 1
ATOM 3982 C C . VAL A 1 523 ? -15.161 -8.975 -28.444 1.00 94.69 523 VAL A C 1
ATOM 3984 O O . VAL A 1 523 ? -16.145 -9.357 -27.820 1.00 94.69 523 VAL A O 1
ATOM 3987 N N . SER A 1 524 ? -14.875 -7.675 -28.578 1.00 90.38 524 SER A N 1
ATOM 3988 C CA . SER A 1 524 ? -15.777 -6.630 -28.078 1.00 90.38 524 SER A CA 1
ATOM 3989 C C . SER A 1 524 ? -17.125 -6.618 -28.810 1.00 90.38 524 SER A C 1
ATOM 3991 O O . SER A 1 524 ? -18.145 -6.375 -28.180 1.00 90.38 524 SER A O 1
ATOM 3993 N N . ASP A 1 525 ? -17.148 -6.886 -30.116 1.00 94.12 525 ASP A N 1
ATOM 3994 C CA . ASP A 1 525 ? -18.377 -6.942 -30.913 1.00 94.12 525 ASP A CA 1
ATOM 3995 C C . ASP A 1 525 ? -19.190 -8.219 -30.647 1.00 94.12 525 ASP A C 1
ATOM 3997 O O . ASP A 1 525 ? -20.411 -8.146 -30.588 1.00 94.12 525 ASP A O 1
ATOM 4001 N N . LEU A 1 526 ? -18.549 -9.361 -30.362 1.00 93.88 526 LEU A N 1
ATOM 4002 C CA . LEU A 1 526 ? -19.223 -10.571 -29.855 1.00 93.88 526 LEU A CA 1
ATOM 4003 C C . LEU A 1 526 ? -20.073 -10.276 -28.601 1.00 93.88 526 LEU A C 1
ATOM 4005 O O . LEU A 1 526 ? -21.148 -10.851 -28.440 1.00 93.88 526 LEU A O 1
ATOM 4009 N N . ASN A 1 527 ? -19.614 -9.373 -27.728 1.00 90.69 527 ASN A N 1
ATOM 4010 C CA . ASN A 1 527 ? -20.342 -8.972 -26.520 1.00 90.69 527 ASN A CA 1
ATOM 4011 C C . ASN A 1 527 ? -21.569 -8.095 -26.792 1.00 90.69 527 ASN A C 1
ATOM 4013 O O . ASN A 1 527 ? -22.449 -8.022 -25.941 1.00 90.69 527 ASN A O 1
ATOM 4017 N N . SER A 1 528 ? -21.644 -7.427 -27.942 1.00 91.06 528 SER A N 1
ATOM 4018 C CA . SER A 1 528 ? -22.800 -6.602 -28.320 1.00 91.06 528 SER A CA 1
ATOM 4019 C C . SER A 1 528 ? -23.728 -7.325 -29.297 1.00 91.06 528 SER A C 1
ATOM 4021 O O . SER A 1 528 ? -24.944 -7.216 -29.188 1.00 91.06 528 SER A O 1
ATOM 4023 N N . ASN A 1 529 ? -23.154 -8.086 -30.228 1.00 90.62 529 ASN A N 1
ATOM 4024 C CA . ASN A 1 529 ? -23.813 -8.658 -31.396 1.00 90.62 529 ASN A CA 1
ATOM 4025 C C . ASN A 1 529 ? -23.419 -10.142 -31.581 1.00 90.62 529 ASN A C 1
ATOM 4027 O O . ASN A 1 529 ? -22.820 -10.493 -32.601 1.00 90.62 529 ASN A O 1
ATOM 4031 N N . PRO A 1 530 ? -23.720 -11.044 -30.626 1.00 87.44 530 PRO A N 1
ATOM 4032 C CA . PRO A 1 530 ? -23.294 -12.444 -30.706 1.00 87.44 530 PRO A CA 1
AT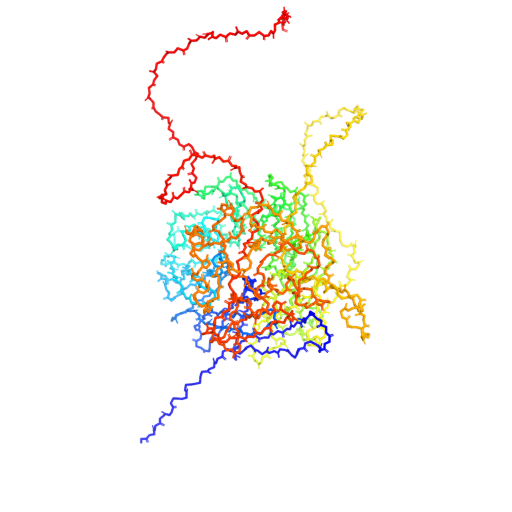OM 4033 C C . PRO A 1 530 ? -23.844 -13.168 -31.943 1.00 87.44 530 PRO A C 1
ATOM 4035 O O . PRO A 1 530 ? -23.129 -13.9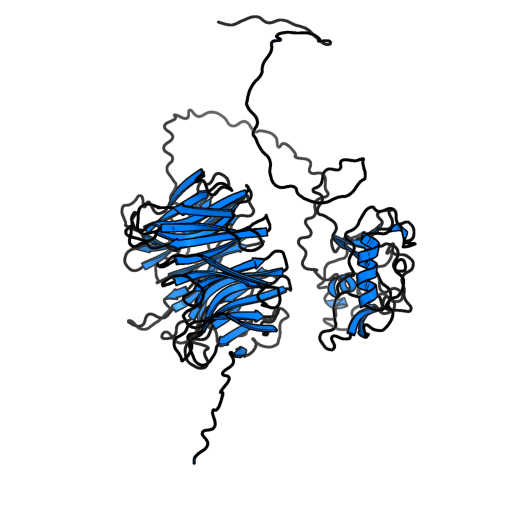58 -32.553 1.00 87.44 530 PRO A O 1
ATOM 4038 N N . ASP A 1 531 ? -25.060 -12.825 -32.379 1.00 87.56 531 ASP A N 1
ATOM 4039 C CA . ASP A 1 531 ? -25.710 -13.402 -33.564 1.00 87.56 531 ASP A CA 1
ATOM 4040 C C . ASP A 1 531 ? -25.000 -13.054 -34.891 1.00 87.56 531 ASP A C 1
ATOM 4042 O O . ASP A 1 531 ? -25.234 -13.704 -35.913 1.00 87.56 531 ASP A O 1
ATOM 4046 N N . SER A 1 532 ? -24.089 -12.070 -34.893 1.00 88.81 532 SER A N 1
ATOM 4047 C CA . SER A 1 532 ? -23.204 -11.777 -36.033 1.00 88.81 532 SER A CA 1
ATOM 4048 C C . SER A 1 532 ? -22.170 -12.882 -36.286 1.00 88.81 532 SER A C 1
ATOM 4050 O O . SER A 1 532 ? -21.535 -12.899 -37.345 1.00 88.81 532 SER A O 1
ATOM 4052 N N . TYR A 1 533 ? -21.983 -13.805 -35.335 1.00 88.44 533 TYR A N 1
ATOM 4053 C CA . TYR A 1 533 ? -20.944 -14.829 -35.355 1.00 88.44 533 TYR A CA 1
ATOM 4054 C C . TYR A 1 533 ? -21.547 -16.234 -35.355 1.00 88.44 533 TYR A C 1
ATOM 4056 O O . TYR A 1 533 ? -22.258 -16.638 -34.442 1.00 88.44 533 TYR A O 1
ATOM 4064 N N . SER A 1 534 ? -21.213 -17.037 -36.368 1.00 80.25 534 SER A N 1
ATOM 4065 C CA . SER A 1 534 ? -21.659 -18.435 -36.451 1.00 80.25 534 SER A CA 1
ATOM 4066 C C . SER A 1 534 ? -20.806 -19.360 -35.568 1.00 80.25 534 SER A C 1
ATOM 4068 O O . SER A 1 534 ? -20.077 -20.221 -36.078 1.00 80.25 534 SER A O 1
ATOM 4070 N N . CYS A 1 535 ? -20.879 -19.166 -34.248 1.00 86.56 535 CYS A N 1
ATOM 4071 C CA . CYS A 1 535 ? -20.355 -20.096 -33.247 1.00 86.56 535 CYS A CA 1
ATOM 4072 C C . CYS A 1 535 ? -21.217 -21.367 -33.233 1.00 86.56 535 CYS A C 1
ATOM 4074 O O . CYS A 1 535 ? -22.438 -21.293 -33.098 1.00 86.56 535 CYS A O 1
ATOM 4076 N N . GLN A 1 536 ? -20.600 -22.541 -33.368 1.00 84.50 536 GLN A N 1
ATOM 4077 C CA . GLN A 1 536 ? -21.317 -23.810 -33.318 1.00 84.50 536 GLN A CA 1
ATOM 4078 C C . GLN A 1 536 ? -21.902 -24.042 -31.918 1.00 84.50 536 GLN A C 1
ATOM 4080 O O . GLN A 1 536 ? -21.194 -23.922 -30.919 1.00 84.50 536 GLN A O 1
ATOM 4085 N N . ASP A 1 537 ? -23.187 -24.400 -31.874 1.00 84.81 537 ASP A N 1
ATOM 4086 C CA . ASP A 1 537 ? -23.950 -24.738 -30.664 1.00 84.81 537 ASP A CA 1
ATOM 4087 C C . ASP A 1 537 ? -23.984 -23.633 -29.586 1.00 84.81 537 ASP A C 1
ATOM 4089 O O . ASP A 1 537 ? -24.324 -23.909 -28.440 1.00 84.81 537 ASP A O 1
ATOM 4093 N N . TYR A 1 538 ? -23.654 -22.383 -29.939 1.00 89.56 538 TYR A N 1
ATOM 4094 C CA . TYR A 1 538 ? -23.629 -21.264 -28.996 1.00 89.56 538 TYR A CA 1
ATOM 4095 C C . TYR A 1 538 ? -25.028 -20.712 -28.728 1.00 89.56 538 TYR A C 1
ATOM 4097 O O . TYR A 1 538 ? -25.642 -20.081 -29.587 1.00 89.56 538 TYR A O 1
ATOM 4105 N N . THR A 1 539 ? -25.514 -20.949 -27.514 1.00 89.44 539 THR A N 1
ATOM 4106 C CA . THR A 1 539 ? -26.803 -20.468 -26.998 1.00 89.44 539 THR A CA 1
ATOM 4107 C C . THR A 1 539 ? -26.650 -19.651 -25.711 1.00 89.44 539 THR A C 1
ATOM 4109 O O . THR A 1 539 ? -27.643 -19.157 -25.179 1.00 89.44 539 THR A O 1
ATOM 4112 N N . ALA A 1 540 ? -25.420 -19.472 -25.219 1.00 86.12 540 ALA A N 1
ATOM 4113 C CA . ALA A 1 540 ? -25.139 -18.769 -23.975 1.00 86.12 540 ALA A CA 1
ATOM 4114 C C . ALA A 1 540 ? -25.422 -17.251 -24.034 1.00 86.12 540 ALA A C 1
ATOM 4116 O O . ALA A 1 540 ? -25.129 -16.540 -25.006 1.00 86.12 540 ALA A O 1
ATOM 4117 N N . SER A 1 541 ? -25.932 -16.712 -22.926 1.00 85.81 541 SER A N 1
ATOM 4118 C CA . SER A 1 541 ? -26.283 -15.294 -22.771 1.00 85.81 541 SER A CA 1
ATOM 4119 C C . SER A 1 541 ? -25.115 -14.392 -22.340 1.00 85.81 541 SER A C 1
ATOM 4121 O O . SER A 1 541 ? -25.318 -13.196 -22.154 1.00 85.81 541 SER A O 1
ATOM 4123 N N . TYR A 1 542 ? -23.887 -14.911 -22.230 1.00 86.75 542 TYR A N 1
ATOM 4124 C CA . TYR A 1 542 ? -22.718 -14.155 -21.755 1.00 86.75 542 TYR A CA 1
ATOM 4125 C C . TYR A 1 542 ? -22.271 -13.039 -22.718 1.00 86.75 542 TYR A C 1
ATOM 4127 O O . TYR A 1 542 ? -22.317 -13.212 -23.941 1.00 86.75 542 TYR A O 1
ATOM 4135 N N . ARG A 1 543 ? -21.846 -11.898 -22.152 1.00 88.06 543 ARG A N 1
ATOM 4136 C CA . ARG A 1 543 ? -21.506 -10.630 -22.847 1.00 88.06 543 ARG A CA 1
ATOM 4137 C C . ARG A 1 543 ? -20.231 -9.962 -22.293 1.00 88.06 543 ARG A C 1
ATOM 4139 O O . ARG A 1 543 ? -20.021 -8.765 -22.443 1.00 88.06 543 ARG A O 1
ATOM 4146 N N . ASP A 1 544 ? -19.396 -10.737 -21.615 1.00 84.69 544 ASP A N 1
ATOM 4147 C CA . ASP A 1 544 ? -18.168 -10.344 -20.909 1.00 84.69 544 ASP A CA 1
ATOM 4148 C C . ASP A 1 544 ? -16.935 -11.101 -21.445 1.00 84.69 544 ASP A C 1
ATOM 4150 O O . ASP A 1 544 ? -15.943 -11.326 -20.746 1.00 84.69 544 ASP A O 1
ATOM 4154 N N . TRP A 1 545 ? -16.992 -11.511 -22.714 1.00 93.31 545 TRP A N 1
ATOM 4155 C CA . TRP A 1 545 ? -15.894 -12.161 -23.415 1.00 93.31 545 TRP A CA 1
ATOM 4156 C C . TRP A 1 545 ? -14.714 -11.208 -23.617 1.00 93.31 545 TRP A C 1
ATOM 4158 O O . TRP A 1 545 ? -14.873 -10.024 -23.916 1.00 93.31 545 TRP A O 1
ATOM 4168 N N . ARG A 1 546 ? -13.501 -11.748 -23.519 1.00 94.25 546 ARG A N 1
ATOM 4169 C CA . ARG A 1 546 ? -12.238 -11.044 -23.772 1.00 94.25 546 ARG A CA 1
ATOM 4170 C C . ARG A 1 546 ? -11.236 -11.960 -24.469 1.00 94.25 546 ARG A C 1
ATOM 4172 O O . ARG A 1 546 ? -11.364 -13.183 -24.458 1.00 94.25 546 ARG A O 1
ATOM 4179 N N . MET A 1 547 ? -10.218 -11.370 -25.092 1.00 92.69 547 MET A N 1
ATOM 4180 C CA . MET A 1 547 ? -9.141 -12.150 -25.704 1.00 92.69 547 MET A CA 1
ATOM 4181 C C . MET A 1 547 ? -8.156 -12.625 -24.612 1.00 92.69 547 MET A C 1
ATOM 4183 O O . MET A 1 547 ? -7.714 -11.800 -23.800 1.00 92.69 547 MET A O 1
ATOM 4187 N N . PRO A 1 548 ? -7.800 -13.922 -24.562 1.00 92.56 548 PRO A N 1
ATOM 4188 C CA . PRO A 1 548 ? -7.006 -14.508 -23.487 1.00 92.56 548 PRO A CA 1
ATOM 4189 C C . PRO A 1 548 ? -5.600 -13.918 -23.441 1.00 92.56 548 PRO A C 1
ATOM 4191 O O . PRO A 1 548 ? -4.992 -13.622 -24.471 1.00 92.56 548 PRO A O 1
ATOM 4194 N N . ASN A 1 549 ? -5.048 -13.766 -22.246 1.00 86.06 549 ASN A N 1
ATOM 4195 C CA . ASN A 1 549 ? -3.670 -13.334 -22.061 1.00 86.06 549 ASN A CA 1
ATOM 4196 C C . ASN A 1 549 ? -2.684 -14.508 -22.254 1.00 86.06 549 ASN A C 1
ATOM 4198 O O . ASN A 1 549 ? -3.059 -15.673 -22.406 1.00 86.06 549 ASN A O 1
ATOM 4202 N N . ARG A 1 550 ? -1.378 -14.213 -22.270 1.00 85.94 550 ARG A N 1
ATOM 4203 C CA . ARG A 1 550 ? -0.328 -15.231 -22.457 1.00 85.94 550 ARG A CA 1
ATOM 4204 C C . ARG A 1 550 ? -0.337 -16.334 -21.383 1.00 85.94 550 ARG A C 1
ATOM 4206 O O . ARG A 1 550 ? -0.048 -17.471 -21.739 1.00 85.94 550 ARG A O 1
ATOM 4213 N N . LYS A 1 551 ? -0.625 -16.029 -20.110 1.00 81.69 551 LYS A N 1
ATOM 4214 C CA . LYS A 1 551 ? -0.672 -17.027 -19.019 1.00 81.69 551 LYS A CA 1
ATOM 4215 C C . LYS A 1 551 ? -1.883 -17.967 -19.194 1.00 81.69 551 LYS A C 1
ATOM 4217 O O . LYS A 1 551 ? -1.734 -19.171 -19.030 1.00 81.69 551 LYS A O 1
ATOM 4222 N N . GLU A 1 552 ? -3.026 -17.443 -19.638 1.00 87.50 552 GLU A N 1
ATOM 4223 C CA . GLU A 1 552 ? -4.265 -18.213 -19.882 1.00 87.50 552 GLU A CA 1
ATOM 4224 C C . GLU A 1 552 ? -4.174 -19.155 -21.093 1.00 87.50 552 GLU A C 1
ATOM 4226 O O . GLU A 1 552 ? -4.705 -20.259 -21.062 1.00 87.50 552 GLU A O 1
ATOM 4231 N N . LEU A 1 553 ? -3.461 -18.770 -22.158 1.00 87.94 553 LEU A N 1
ATOM 4232 C CA . LEU A 1 553 ? -3.169 -19.704 -23.256 1.00 87.94 553 LEU A CA 1
ATOM 4233 C C . LEU A 1 553 ? -2.148 -20.780 -22.849 1.00 87.94 553 LEU A C 1
ATOM 4235 O O . LEU A 1 553 ? -2.212 -21.903 -23.343 1.00 87.94 553 LEU A O 1
ATOM 4239 N N . LEU A 1 554 ? -1.210 -20.455 -21.950 1.00 84.25 554 LEU A N 1
ATOM 4240 C CA . LEU A 1 554 ? -0.205 -21.401 -21.451 1.00 84.25 554 LEU A CA 1
ATOM 4241 C C . LEU A 1 554 ? -0.802 -22.484 -20.531 1.00 84.25 554 LEU A C 1
ATOM 4243 O O . LEU A 1 554 ? -0.290 -23.601 -20.529 1.00 84.25 554 LEU A O 1
ATOM 4247 N N . SER A 1 555 ? -1.871 -22.196 -19.781 1.00 84.56 555 SER A N 1
ATOM 4248 C CA . SER A 1 555 ? -2.505 -23.157 -18.858 1.00 84.56 555 SER A CA 1
ATOM 4249 C C . SER A 1 555 ? -3.347 -24.241 -19.549 1.00 84.56 555 SER A C 1
ATOM 4251 O O . SER A 1 555 ? -3.706 -25.238 -18.917 1.00 84.56 555 SER A O 1
ATOM 4253 N N . MET A 1 556 ? -3.644 -24.089 -20.844 1.00 84.69 556 MET A N 1
ATOM 4254 C CA . MET A 1 556 ? -4.349 -25.095 -21.651 1.00 84.69 556 MET A CA 1
ATOM 4255 C C . MET A 1 556 ? -3.423 -26.129 -22.313 1.00 84.69 556 MET A C 1
ATOM 4257 O O . MET A 1 556 ? -3.913 -27.030 -22.991 1.00 84.69 556 MET A O 1
ATOM 4261 N N . ILE A 1 557 ? -2.100 -26.006 -22.169 1.00 85.06 557 ILE A N 1
ATOM 4262 C CA . ILE A 1 557 ? -1.137 -26.806 -22.940 1.00 85.06 557 ILE A CA 1
ATOM 4263 C C . ILE A 1 557 ? -0.954 -28.203 -22.347 1.00 85.06 557 ILE A C 1
ATOM 4265 O O . ILE A 1 557 ? -0.540 -28.350 -21.200 1.00 85.06 557 ILE A O 1
ATOM 4269 N N . ASP A 1 558 ? -1.121 -29.220 -23.189 1.00 86.69 558 ASP A N 1
ATOM 4270 C CA . ASP A 1 558 ? -0.604 -30.568 -22.950 1.00 86.69 558 ASP A CA 1
ATOM 4271 C C . ASP A 1 558 ? 0.748 -30.721 -23.666 1.00 86.69 558 ASP A C 1
ATOM 4273 O O . ASP A 1 558 ? 0.803 -30.751 -24.899 1.00 86.69 558 ASP A O 1
ATOM 4277 N N . ARG A 1 559 ? 1.853 -30.794 -22.908 1.00 82.50 559 ARG A N 1
ATOM 4278 C CA . ARG A 1 559 ? 3.211 -30.923 -23.476 1.00 82.50 559 ARG A CA 1
ATOM 4279 C C . ARG A 1 559 ? 3.488 -32.312 -24.038 1.00 82.50 559 ARG A C 1
ATOM 4281 O O . ARG A 1 559 ? 4.375 -32.450 -24.876 1.00 82.50 559 ARG A O 1
ATOM 4288 N N . SER A 1 560 ? 2.719 -33.321 -23.630 1.00 82.38 560 SER A N 1
ATOM 4289 C CA . SER A 1 560 ? 2.835 -34.682 -24.156 1.00 82.38 560 SER A CA 1
ATOM 4290 C C . SER A 1 560 ? 2.193 -34.845 -25.543 1.00 82.38 560 SER A C 1
ATOM 4292 O O . SER A 1 560 ? 2.355 -35.890 -26.180 1.00 82.38 560 SER A O 1
ATOM 4294 N N . ARG A 1 561 ? 1.471 -33.824 -26.039 1.00 85.31 561 ARG A N 1
ATOM 4295 C CA . ARG A 1 561 ? 0.658 -33.896 -27.261 1.00 85.31 561 ARG A CA 1
ATOM 4296 C C . ARG A 1 561 ? 1.009 -32.830 -28.297 1.00 85.31 561 ARG A C 1
ATOM 4298 O O . ARG A 1 561 ? 1.559 -31.770 -28.023 1.00 85.31 561 ARG A O 1
ATOM 4305 N N . THR A 1 562 ? 0.642 -33.127 -29.539 1.00 89.75 562 THR A N 1
ATOM 4306 C CA . THR A 1 562 ? 0.750 -32.235 -30.694 1.00 89.75 562 THR A CA 1
ATOM 4307 C C . THR A 1 562 ? -0.458 -32.459 -31.602 1.00 89.75 562 THR A C 1
ATOM 4309 O O . THR A 1 562 ? -0.944 -33.582 -31.727 1.00 89.75 562 THR A O 1
ATOM 4312 N N . ASN A 1 563 ? -0.934 -31.389 -32.244 1.00 89.25 563 ASN A N 1
ATOM 4313 C CA . ASN A 1 563 ? -2.002 -31.407 -33.247 1.00 89.25 563 ASN A CA 1
ATOM 4314 C C . ASN A 1 563 ? -3.344 -32.054 -32.799 1.00 89.25 563 ASN A C 1
ATOM 4316 O O . ASN A 1 563 ? -3.764 -33.051 -33.395 1.00 89.25 563 ASN A O 1
ATOM 4320 N N . PRO A 1 564 ? -4.058 -31.475 -31.809 1.00 91.62 564 PRO A N 1
ATOM 4321 C CA . PRO A 1 564 ? -3.695 -30.292 -31.025 1.00 91.62 564 PRO A CA 1
ATOM 4322 C C . PRO A 1 564 ? -2.922 -30.638 -29.736 1.00 91.62 564 PRO A C 1
ATOM 4324 O O . PRO A 1 564 ? -3.054 -31.726 -29.177 1.00 91.62 564 PRO A O 1
ATOM 4327 N N . ALA A 1 565 ? -2.133 -29.685 -29.242 1.00 91.75 565 ALA A N 1
ATOM 4328 C CA . ALA A 1 565 ? -1.398 -29.735 -27.974 1.00 91.75 565 ALA A CA 1
ATOM 4329 C C . ALA A 1 565 ? -2.292 -29.337 -26.779 1.00 91.75 565 ALA A C 1
ATOM 4331 O O . ALA A 1 565 ? -1.961 -28.444 -26.000 1.00 91.75 565 ALA A O 1
ATOM 4332 N N . LEU A 1 566 ? -3.461 -29.974 -26.689 1.00 90.50 566 LEU A N 1
ATOM 4333 C CA . LEU A 1 566 ? -4.471 -29.791 -25.642 1.00 90.50 566 LEU A CA 1
ATOM 4334 C C . LEU A 1 566 ? -4.716 -31.130 -24.919 1.00 90.50 566 LEU A C 1
ATOM 4336 O O . LEU A 1 566 ? -4.521 -32.175 -25.547 1.00 90.50 566 LEU A O 1
ATOM 4340 N N . PRO A 1 567 ? -5.195 -31.135 -23.660 1.00 89.44 567 PRO A N 1
ATOM 4341 C CA . PRO A 1 567 ? -5.486 -32.351 -22.898 1.00 89.44 567 PRO A CA 1
ATOM 4342 C C . PRO A 1 567 ? -6.342 -33.378 -23.650 1.00 89.44 567 PRO A C 1
ATOM 4344 O O . PRO A 1 567 ? -7.262 -33.032 -24.399 1.00 89.44 567 PRO A O 1
ATOM 4347 N N . LEU A 1 568 ? -6.050 -34.666 -23.461 1.00 86.56 568 LEU A N 1
ATOM 4348 C CA . LEU A 1 568 ? -6.818 -35.744 -24.086 1.00 86.56 568 LEU A CA 1
ATOM 4349 C C . LEU A 1 568 ? -8.294 -35.699 -23.650 1.00 86.56 568 LEU A C 1
ATOM 4351 O O . LEU A 1 568 ? -8.595 -35.636 -22.463 1.00 86.56 568 LEU A O 1
ATOM 4355 N N . GLY A 1 569 ? -9.212 -35.752 -24.620 1.00 87.25 569 GLY A N 1
ATOM 4356 C CA . GLY A 1 569 ? -10.656 -35.690 -24.362 1.00 87.25 569 GLY A CA 1
ATOM 4357 C C . GLY A 1 569 ? -11.238 -34.278 -24.223 1.00 87.25 569 GLY A C 1
ATOM 4358 O O . GLY A 1 569 ? -12.372 -34.153 -23.773 1.00 87.25 569 GLY A O 1
ATOM 4359 N N . HIS A 1 570 ? -10.508 -33.221 -24.605 1.00 92.25 570 HIS A N 1
ATOM 4360 C CA . HIS A 1 570 ? -11.055 -31.860 -24.620 1.00 92.25 570 HIS A CA 1
ATOM 4361 C C . HIS A 1 570 ? -12.353 -31.751 -25.468 1.00 92.25 570 HIS A C 1
ATOM 4363 O O . HIS A 1 570 ? -12.418 -32.350 -26.546 1.00 92.25 570 HIS A O 1
ATOM 4369 N N . PRO A 1 571 ? -13.358 -30.942 -25.072 1.00 94.56 571 PRO A N 1
ATOM 4370 C CA . PRO A 1 571 ? -14.603 -30.801 -25.837 1.00 94.56 571 PRO A CA 1
ATOM 4371 C C . PRO A 1 571 ? -14.561 -29.723 -26.941 1.00 94.56 571 PRO A C 1
ATOM 4373 O O . PRO A 1 571 ? -15.547 -29.533 -27.651 1.00 94.56 571 PRO A O 1
ATOM 4376 N N . PHE A 1 572 ? -13.434 -29.014 -27.103 1.00 94.69 572 PHE A N 1
ATOM 4377 C CA . PHE A 1 572 ? -13.268 -27.944 -28.098 1.00 94.69 572 PHE A CA 1
ATOM 4378 C C . PHE A 1 572 ? -13.404 -28.422 -29.552 1.00 94.69 572 PHE A C 1
ATOM 4380 O O . PHE A 1 572 ? -12.861 -29.467 -29.927 1.00 94.69 572 PHE A O 1
ATOM 4387 N N . VAL A 1 573 ? -14.057 -27.610 -30.388 1.00 93.50 573 VAL A N 1
ATOM 4388 C CA . VAL A 1 573 ? -14.313 -27.872 -31.815 1.00 93.50 573 VAL A CA 1
ATOM 4389 C C . VAL A 1 573 ? -13.690 -26.803 -32.719 1.00 93.50 573 VAL A C 1
ATOM 4391 O O . VAL A 1 573 ? -13.362 -25.702 -32.282 1.00 93.50 573 VAL A O 1
ATOM 4394 N N . ARG A 1 574 ? -13.504 -27.148 -34.003 1.00 90.25 574 ARG A N 1
ATOM 4395 C CA . ARG A 1 574 ? -12.901 -26.291 -35.049 1.00 90.25 574 ARG A CA 1
ATOM 4396 C C . ARG A 1 574 ? -11.575 -25.618 -34.631 1.00 90.25 574 ARG A C 1
ATOM 4398 O O . ARG A 1 574 ? -11.305 -24.476 -34.984 1.00 90.25 574 ARG A O 1
ATOM 4405 N N . ILE A 1 575 ? -10.726 -26.335 -33.893 1.00 88.06 575 ILE A N 1
ATOM 4406 C CA . ILE A 1 575 ? -9.413 -25.844 -33.442 1.00 88.06 575 ILE A CA 1
ATOM 4407 C C . ILE A 1 575 ? -8.532 -25.504 -34.653 1.00 88.06 575 ILE A C 1
ATOM 4409 O O . ILE A 1 575 ? -8.204 -26.392 -35.441 1.00 88.06 5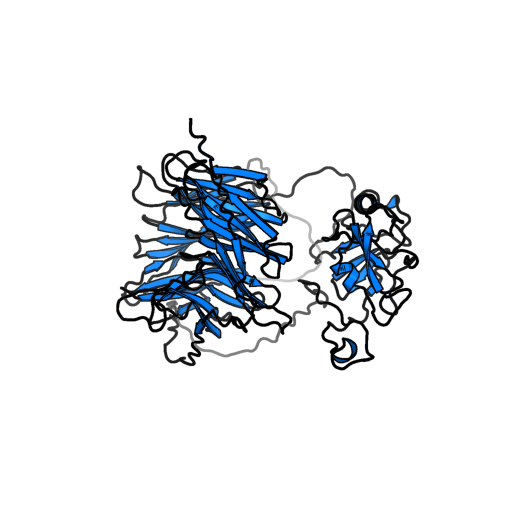75 ILE A O 1
ATOM 4413 N N . SER A 1 576 ? -8.107 -24.242 -34.783 1.00 78.88 576 SER A N 1
ATOM 4414 C CA . SER A 1 576 ? -7.127 -23.848 -35.804 1.00 78.88 576 SER A CA 1
ATOM 4415 C C . SER A 1 576 ? -5.752 -24.410 -35.434 1.00 78.88 576 SER A C 1
ATOM 4417 O O . SER A 1 576 ? -5.117 -23.950 -34.485 1.00 78.88 576 SER A O 1
ATOM 4419 N N . THR A 1 577 ? -5.309 -25.448 -36.148 1.00 78.06 577 THR A N 1
ATOM 4420 C CA . THR A 1 577 ? -3.975 -26.056 -35.992 1.00 78.06 577 THR A CA 1
ATOM 4421 C C . THR A 1 577 ? -2.981 -25.605 -37.065 1.00 78.06 577 THR A C 1
ATOM 4423 O O . THR A 1 577 ? -1.774 -25.744 -36.868 1.00 78.06 577 THR A O 1
ATOM 4426 N N . ASP A 1 578 ? -3.440 -25.029 -38.175 1.00 78.00 578 ASP A N 1
ATOM 4427 C CA . ASP A 1 578 ? -2.550 -24.492 -39.214 1.00 78.00 578 ASP A CA 1
ATOM 4428 C C . ASP A 1 578 ? -2.024 -23.085 -38.880 1.00 78.00 578 ASP A C 1
ATOM 4430 O O . ASP A 1 578 ? -0.933 -22.714 -39.320 1.00 78.00 578 ASP A O 1
ATOM 4434 N N . TYR A 1 579 ? -2.731 -22.342 -38.024 1.00 74.81 579 TYR A N 1
ATOM 4435 C CA . TYR A 1 579 ? -2.341 -21.015 -37.545 1.00 74.81 579 TYR A CA 1
ATOM 4436 C C . TYR A 1 579 ? -2.219 -20.987 -36.013 1.00 74.81 579 TYR A C 1
ATOM 4438 O O . TYR A 1 579 ? -2.578 -21.937 -35.316 1.00 74.81 579 TYR A O 1
ATOM 4446 N N . SER A 1 580 ? -1.643 -19.912 -35.464 1.00 89.12 580 SER A N 1
ATOM 4447 C CA . SER A 1 580 ? -1.683 -19.663 -34.018 1.00 89.12 580 SER A CA 1
ATOM 4448 C C . SER A 1 580 ? -2.944 -18.893 -33.610 1.00 89.12 580 SER A C 1
ATOM 4450 O O . SER A 1 580 ? -3.547 -18.200 -34.427 1.00 89.12 580 SER A O 1
ATOM 4452 N N . VAL A 1 581 ? -3.328 -19.010 -32.338 1.00 92.75 581 VAL A N 1
ATOM 4453 C CA . VAL A 1 581 ? -4.375 -18.208 -31.687 1.00 92.75 581 VAL A CA 1
ATOM 4454 C C . VAL A 1 581 ? -3.744 -16.954 -31.079 1.00 92.75 581 VAL A C 1
ATOM 4456 O O . VAL A 1 581 ? -2.660 -17.038 -30.498 1.00 92.75 581 VAL A O 1
ATOM 4459 N N . TRP A 1 582 ? -4.378 -15.789 -31.210 1.00 95.94 582 TRP A N 1
ATOM 4460 C CA . TRP A 1 582 ? -3.884 -14.550 -30.597 1.00 95.94 582 TRP A CA 1
ATOM 4461 C C . TRP A 1 582 ? -4.002 -14.552 -29.067 1.00 95.94 582 TRP A C 1
ATOM 4463 O O . TRP A 1 582 ? -4.980 -15.045 -28.513 1.00 95.94 582 TRP A O 1
ATOM 4473 N N . SER A 1 583 ? -3.040 -13.914 -28.391 1.00 94.50 583 SER A N 1
ATOM 4474 C CA . SER A 1 583 ? -3.187 -13.473 -27.002 1.00 94.50 583 SER A CA 1
ATOM 4475 C C . SER A 1 583 ? -3.246 -11.947 -26.910 1.00 94.50 583 SER A C 1
ATOM 4477 O O . SER A 1 583 ? -2.637 -11.234 -27.712 1.00 94.50 583 SER A O 1
ATOM 4479 N N . SER A 1 584 ? -3.961 -11.421 -25.916 1.00 91.38 584 SER A N 1
ATOM 4480 C CA . SER A 1 584 ? -4.038 -9.985 -25.601 1.00 91.38 584 SER A CA 1
ATOM 4481 C C . SER A 1 584 ? -2.718 -9.397 -25.079 1.00 91.38 584 SER A C 1
ATOM 4483 O O . SER A 1 584 ? -2.587 -8.185 -24.921 1.00 91.38 584 SER A O 1
ATOM 4485 N N . SER A 1 585 ? -1.692 -10.221 -24.852 1.00 88.44 585 SER A N 1
ATOM 4486 C CA . SER A 1 585 ? -0.381 -9.767 -24.391 1.00 88.44 585 SER A CA 1
ATOM 4487 C C . SER A 1 585 ? 0.493 -9.300 -25.564 1.00 88.44 585 SER A C 1
ATOM 4489 O O . SER A 1 585 ? 0.935 -10.097 -26.395 1.00 88.44 585 SER A O 1
ATOM 4491 N N . THR A 1 586 ? 0.817 -8.006 -25.599 1.00 88.56 586 THR A N 1
ATOM 4492 C CA . THR A 1 586 ? 1.837 -7.451 -26.510 1.00 88.56 586 THR A CA 1
ATOM 4493 C C . THR A 1 586 ? 3.223 -8.040 -26.195 1.00 88.56 586 THR A C 1
ATOM 4495 O O . THR A 1 586 ? 3.529 -8.353 -25.044 1.00 88.56 586 THR A O 1
ATOM 4498 N N . TYR A 1 587 ? 4.076 -8.217 -27.208 1.00 88.75 587 TYR A N 1
ATOM 4499 C CA . TYR A 1 587 ? 5.444 -8.696 -27.004 1.00 88.75 587 TYR A CA 1
ATOM 4500 C C . TYR A 1 587 ? 6.361 -7.540 -26.580 1.00 88.75 587 TYR A C 1
ATOM 4502 O O . TYR A 1 587 ? 6.571 -6.603 -27.344 1.00 88.75 587 TYR A O 1
ATOM 4510 N N . ALA A 1 588 ? 6.942 -7.613 -25.379 1.00 73.69 588 ALA A N 1
ATOM 4511 C CA . ALA A 1 588 ? 7.777 -6.537 -24.830 1.00 73.69 588 ALA A CA 1
ATOM 4512 C C . ALA A 1 588 ? 8.989 -6.179 -25.717 1.00 73.69 588 ALA A C 1
ATOM 4514 O O . ALA A 1 588 ? 9.324 -5.008 -25.853 1.00 73.69 588 ALA A O 1
ATOM 4515 N N . GLY A 1 589 ? 9.602 -7.167 -26.384 1.00 75.06 589 GLY A N 1
ATOM 4516 C CA . GLY A 1 589 ? 10.737 -6.939 -27.291 1.00 75.06 589 GLY A CA 1
ATOM 4517 C C . GLY A 1 589 ? 10.375 -6.276 -28.629 1.00 75.06 589 GLY A C 1
ATOM 4518 O O . GLY A 1 589 ? 11.267 -5.872 -29.369 1.00 75.06 589 GLY A O 1
ATOM 4519 N N . SER A 1 590 ? 9.087 -6.169 -28.973 1.00 91.69 590 SER A N 1
ATOM 4520 C CA . SER A 1 590 ? 8.610 -5.427 -30.144 1.00 91.69 590 SER A CA 1
ATOM 4521 C C . SER A 1 590 ? 7.116 -5.136 -30.004 1.00 91.69 590 SER A C 1
ATOM 4523 O O . SER A 1 590 ? 6.284 -6.019 -30.208 1.00 91.69 590 SER A O 1
ATOM 4525 N N . THR A 1 591 ? 6.758 -3.885 -29.709 1.00 87.81 591 THR A N 1
ATOM 4526 C CA . THR A 1 591 ? 5.365 -3.454 -29.469 1.00 87.81 591 THR A CA 1
ATOM 4527 C C . THR A 1 591 ? 4.443 -3.604 -30.687 1.00 87.81 591 THR A C 1
ATOM 4529 O O . THR A 1 591 ? 3.224 -3.722 -30.529 1.00 87.81 591 THR A O 1
ATOM 4532 N N . GLY A 1 592 ? 5.020 -3.667 -31.893 1.00 90.69 592 GLY A N 1
ATOM 4533 C CA . GLY A 1 592 ? 4.339 -4.032 -33.141 1.00 90.69 592 GLY A CA 1
ATOM 4534 C C . GLY A 1 592 ? 4.032 -5.531 -33.280 1.00 90.69 592 GLY A C 1
ATOM 4535 O O . GLY A 1 592 ? 3.404 -5.937 -34.253 1.00 90.69 592 GLY A O 1
ATOM 4536 N N . SER A 1 593 ? 4.445 -6.358 -32.318 1.00 95.81 593 SER A N 1
ATOM 4537 C CA . SER A 1 593 ? 4.135 -7.786 -32.229 1.00 95.81 593 SER A CA 1
ATOM 4538 C C . SER A 1 593 ? 3.307 -8.105 -30.984 1.00 95.81 593 SER A C 1
ATOM 4540 O O . SER A 1 593 ? 3.374 -7.419 -29.963 1.00 95.81 593 SER A O 1
ATOM 4542 N N . ALA A 1 594 ? 2.537 -9.184 -31.047 1.00 94.75 594 ALA A N 1
ATOM 4543 C CA . ALA A 1 594 ? 1.843 -9.763 -29.905 1.00 94.75 594 ALA A CA 1
ATOM 4544 C C . ALA A 1 594 ? 2.206 -11.240 -29.745 1.00 94.75 594 ALA A C 1
ATOM 4546 O O . ALA A 1 594 ? 2.736 -11.873 -30.663 1.00 94.75 594 ALA A O 1
ATOM 4547 N N . TRP A 1 595 ? 1.947 -11.784 -28.562 1.00 95.19 595 TRP A N 1
ATOM 4548 C CA . TRP A 1 595 ? 2.080 -13.208 -28.307 1.00 95.19 595 TRP A CA 1
ATOM 4549 C C . TRP A 1 595 ? 0.936 -13.982 -28.981 1.00 95.19 595 TRP A C 1
ATOM 4551 O O . TRP A 1 595 ? -0.218 -13.564 -28.962 1.00 95.19 595 TRP A O 1
ATOM 4561 N N . SER A 1 596 ? 1.256 -15.126 -29.579 1.00 93.25 596 SER A N 1
ATOM 4562 C CA . SER A 1 596 ? 0.301 -16.048 -30.193 1.00 93.25 596 SER A CA 1
ATOM 4563 C C . SER A 1 596 ? 0.684 -17.498 -29.895 1.00 93.25 596 SER A C 1
ATOM 4565 O O . SER A 1 596 ? 1.868 -17.832 -29.796 1.00 93.25 596 SER A O 1
ATOM 4567 N N . PHE A 1 597 ? -0.312 -18.362 -29.742 1.00 90.19 597 PHE A N 1
ATOM 4568 C CA . PHE A 1 597 ? -0.147 -19.748 -29.325 1.00 90.19 597 PHE A CA 1
ATOM 4569 C C . PHE A 1 597 ? -0.385 -20.726 -30.479 1.00 90.19 597 PHE A C 1
ATOM 4571 O O . PHE A 1 597 ? -1.453 -20.729 -31.087 1.00 90.19 597 PHE A O 1
ATOM 4578 N N . SER A 1 598 ? 0.593 -21.574 -30.797 1.00 90.56 598 SER A N 1
ATOM 4579 C CA . SER A 1 598 ? 0.440 -22.620 -31.811 1.00 90.56 598 SER A CA 1
ATOM 4580 C C . SER A 1 598 ? -0.227 -23.862 -31.218 1.00 90.56 598 SER A C 1
ATOM 4582 O O . SER A 1 598 ? 0.439 -24.674 -30.573 1.00 90.56 598 SER A O 1
ATOM 4584 N N . MET A 1 599 ? -1.513 -24.057 -31.528 1.00 88.19 599 MET A N 1
ATOM 4585 C CA . MET A 1 599 ? -2.277 -25.261 -31.159 1.00 88.19 599 MET A CA 1
ATOM 4586 C C . MET A 1 599 ? -1.638 -26.552 -31.671 1.00 88.19 599 MET A C 1
ATOM 4588 O O . MET A 1 599 ? -1.787 -27.605 -31.063 1.00 88.19 599 MET A O 1
ATOM 4592 N N . ARG A 1 600 ? -0.905 -26.499 -32.788 1.00 89.31 600 ARG A N 1
ATOM 4593 C CA . ARG A 1 600 ? -0.224 -27.668 -33.348 1.00 89.31 600 ARG A CA 1
ATOM 4594 C C . ARG A 1 600 ? 0.963 -28.113 -32.509 1.00 89.31 600 ARG A C 1
ATOM 4596 O O . ARG A 1 600 ? 1.076 -29.303 -32.238 1.00 89.31 600 ARG A O 1
ATOM 4603 N N . PHE A 1 601 ? 1.834 -27.191 -32.107 1.00 87.06 601 PHE A N 1
ATOM 4604 C CA . PHE A 1 601 ? 3.109 -27.529 -31.459 1.00 87.06 601 PHE A CA 1
ATOM 4605 C C . PHE A 1 601 ? 3.136 -27.289 -29.944 1.00 87.06 601 PHE A C 1
ATOM 4607 O O . PHE A 1 601 ? 4.131 -27.615 -29.306 1.00 87.06 601 PHE A O 1
ATOM 4614 N N . GLY A 1 602 ? 2.101 -26.680 -29.361 1.00 86.69 602 GLY A N 1
ATOM 4615 C CA . GLY A 1 602 ? 2.119 -26.289 -27.949 1.00 86.69 602 GLY A CA 1
ATOM 4616 C C . GLY A 1 602 ? 3.092 -25.138 -27.664 1.00 86.69 602 GLY A C 1
ATOM 4617 O O . GLY A 1 602 ? 3.575 -24.989 -26.543 1.00 86.69 602 GLY A O 1
ATOM 4618 N N . LEU A 1 603 ? 3.430 -24.320 -28.665 1.00 86.12 603 LEU A N 1
ATOM 4619 C CA . LEU A 1 603 ? 4.476 -23.296 -28.561 1.00 86.12 603 LEU A CA 1
ATOM 4620 C C . LEU A 1 603 ? 3.910 -21.875 -28.583 1.00 86.12 603 LEU A C 1
ATOM 4622 O O . LEU A 1 603 ? 3.076 -21.540 -29.424 1.00 86.12 603 LEU A O 1
ATOM 4626 N N . MET A 1 604 ? 4.426 -21.030 -27.688 1.00 88.38 604 MET A N 1
ATOM 4627 C CA . MET A 1 604 ? 4.195 -19.587 -27.707 1.00 88.38 604 MET A CA 1
ATOM 4628 C C . MET A 1 604 ? 5.214 -18.901 -28.614 1.00 88.38 604 MET A C 1
ATOM 4630 O O . MET A 1 604 ? 6.419 -19.005 -28.392 1.00 88.38 604 MET A O 1
ATOM 4634 N N . TRP A 1 605 ? 4.720 -18.132 -29.577 1.00 87.25 605 TRP A N 1
ATOM 4635 C CA . TRP A 1 605 ? 5.513 -17.301 -30.477 1.00 87.25 605 TRP A CA 1
ATOM 4636 C C . TRP A 1 605 ? 5.107 -15.840 -30.322 1.00 87.25 605 TRP A C 1
ATOM 4638 O O . TRP A 1 605 ? 3.950 -15.551 -30.028 1.00 87.25 605 TRP A O 1
ATOM 4648 N N . HIS A 1 606 ? 6.014 -14.903 -30.578 1.00 90.31 606 HIS A N 1
ATOM 4649 C CA . HIS A 1 606 ? 5.595 -13.547 -30.928 1.00 90.31 606 HIS A CA 1
ATOM 4650 C C . HIS A 1 606 ? 5.324 -13.483 -32.439 1.00 90.31 606 HIS A C 1
ATOM 4652 O O . HIS A 1 606 ? 5.889 -14.242 -33.226 1.00 90.31 606 HIS A O 1
ATOM 4658 N N . THR A 1 607 ? 4.406 -12.627 -32.868 1.00 93.81 607 THR A N 1
ATOM 4659 C CA . THR A 1 607 ? 4.025 -12.455 -34.276 1.00 93.81 607 THR A CA 1
ATOM 4660 C C . THR A 1 607 ? 3.627 -11.000 -34.500 1.00 93.81 607 THR A C 1
ATOM 4662 O O . THR A 1 607 ? 2.997 -10.404 -33.628 1.00 93.81 607 THR A O 1
ATOM 4665 N N . SER A 1 608 ? 3.988 -10.424 -35.655 1.00 96.69 608 SER A N 1
ATOM 4666 C CA . SER A 1 608 ? 3.574 -9.061 -36.023 1.00 96.69 608 SER A CA 1
ATOM 4667 C C . SER A 1 608 ? 2.054 -8.925 -35.957 1.00 96.69 608 SER A C 1
ATOM 4669 O O . SER A 1 608 ? 1.339 -9.745 -36.536 1.00 96.69 608 SER A O 1
ATOM 4671 N N . LYS A 1 609 ? 1.566 -7.864 -35.309 1.00 97.00 609 LYS A N 1
ATOM 4672 C CA . LYS A 1 609 ? 0.134 -7.560 -35.143 1.00 97.00 609 LYS A CA 1
ATOM 4673 C C . LYS A 1 609 ? -0.612 -7.414 -36.475 1.00 97.00 609 LYS A C 1
ATOM 4675 O O . LYS A 1 609 ? -1.827 -7.566 -36.507 1.00 97.00 609 LYS A O 1
ATOM 4680 N N . SER A 1 610 ? 0.122 -7.175 -37.564 1.00 96.06 610 SER A N 1
ATOM 4681 C CA . SER A 1 610 ? -0.380 -7.087 -38.939 1.00 96.06 610 SER A CA 1
ATOM 4682 C C . SER A 1 610 ? -0.754 -8.427 -39.590 1.00 96.06 610 SER A C 1
ATOM 4684 O O . SER A 1 610 ? -1.299 -8.419 -40.689 1.00 96.06 610 SER A O 1
ATOM 4686 N N . TYR A 1 611 ? -0.411 -9.575 -38.995 1.00 95.31 611 TYR A N 1
ATOM 4687 C CA . TYR A 1 611 ? -0.789 -10.885 -39.538 1.00 95.31 611 TYR A CA 1
ATOM 4688 C C . TYR A 1 611 ? -2.129 -11.360 -38.977 1.00 95.31 611 TYR A C 1
ATOM 4690 O O . TYR A 1 611 ? -2.382 -11.222 -37.784 1.00 95.31 611 TYR A O 1
ATOM 4698 N N . SER A 1 612 ? -2.941 -12.018 -39.805 1.00 94.81 612 SER A N 1
ATOM 4699 C CA . SER A 1 612 ? -4.122 -12.729 -39.315 1.00 94.81 612 SER A CA 1
ATOM 4700 C C . SER A 1 612 ? -3.733 -13.941 -38.470 1.00 94.81 612 SER A C 1
ATOM 4702 O O . SER A 1 612 ? -2.820 -14.696 -38.827 1.00 94.81 612 SER A O 1
ATOM 4704 N N . ARG A 1 613 ? -4.426 -14.114 -37.343 1.00 93.88 613 ARG A N 1
ATOM 4705 C CA . ARG A 1 613 ? -4.383 -15.288 -36.459 1.00 93.88 613 ARG A CA 1
ATOM 4706 C C . ARG A 1 613 ? -5.774 -15.550 -35.904 1.00 93.88 613 ARG A C 1
ATOM 4708 O O . ARG A 1 613 ? -6.594 -14.633 -35.862 1.00 93.88 613 ARG A O 1
ATOM 4715 N N . ALA A 1 614 ? -6.022 -16.788 -35.490 1.00 93.50 614 ALA A N 1
ATOM 4716 C CA . ALA A 1 614 ? -7.311 -17.195 -34.951 1.00 93.50 614 ALA A CA 1
ATOM 4717 C C . ALA A 1 614 ? -7.642 -16.417 -33.670 1.00 93.50 614 ALA A C 1
ATOM 4719 O O . ALA A 1 614 ? -6.787 -16.227 -32.798 1.00 93.50 614 ALA A O 1
ATOM 4720 N N . VAL A 1 615 ? -8.887 -15.963 -33.573 1.00 94.38 615 VAL A N 1
ATOM 4721 C CA . VAL A 1 615 ? -9.400 -15.224 -32.422 1.00 94.38 615 VAL A CA 1
ATOM 4722 C C . VAL A 1 615 ? -10.245 -16.179 -31.590 1.00 94.38 615 VAL A C 1
ATOM 4724 O O . VAL A 1 615 ? -11.243 -16.712 -32.067 1.00 94.38 615 VAL A O 1
ATOM 4727 N N . TRP A 1 616 ? -9.836 -16.407 -30.346 1.00 93.62 616 TRP A 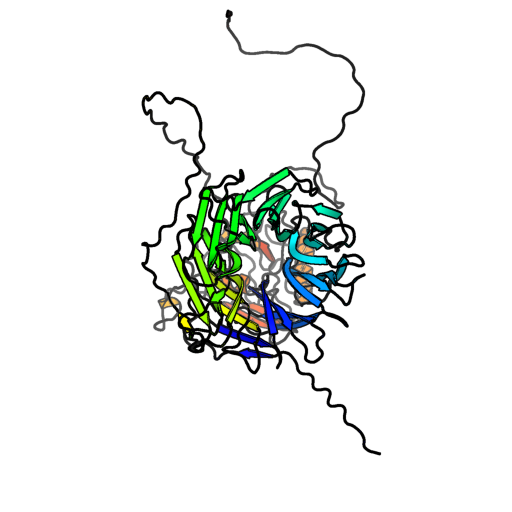N 1
ATOM 4728 C CA . TRP A 1 616 ? -10.537 -17.288 -29.420 1.00 93.62 616 TRP A CA 1
ATOM 4729 C C . TRP A 1 616 ? -10.846 -16.509 -28.148 1.00 93.62 616 TRP A C 1
ATOM 4731 O O . TRP A 1 616 ? -9.966 -15.815 -27.642 1.00 93.62 616 TRP A O 1
ATOM 4741 N N . ALA A 1 617 ? -12.086 -16.572 -27.667 1.00 94.38 617 ALA A N 1
ATOM 4742 C CA . ALA A 1 617 ? -12.524 -15.787 -26.523 1.00 94.38 617 ALA A CA 1
ATOM 4743 C C . ALA A 1 617 ? -12.589 -16.618 -25.236 1.00 94.38 617 ALA A C 1
ATOM 4745 O O . ALA A 1 617 ? -12.968 -17.793 -25.242 1.00 94.38 617 ALA A O 1
ATOM 4746 N N . VAL A 1 618 ? -12.247 -15.953 -24.135 1.00 94.62 618 VAL A N 1
ATOM 4747 C CA . VAL A 1 618 ? -12.332 -16.448 -22.761 1.00 94.62 618 VAL A CA 1
ATOM 4748 C C . VAL A 1 618 ? -13.099 -15.434 -21.916 1.00 94.62 618 VAL A C 1
ATOM 4750 O O . VAL A 1 618 ? -13.083 -14.237 -22.204 1.00 94.62 618 VAL A O 1
ATOM 4753 N N . ARG A 1 619 ? -13.741 -15.900 -20.855 1.00 91.38 619 ARG A N 1
ATOM 4754 C CA . ARG A 1 619 ? -14.327 -15.084 -19.793 1.00 91.38 619 ARG A CA 1
ATOM 4755 C C . ARG A 1 619 ? -13.978 -15.689 -18.437 1.00 91.38 619 ARG A C 1
ATOM 4757 O O . ARG A 1 619 ? -13.637 -16.871 -18.338 1.00 91.38 619 ARG A O 1
ATOM 4764 N N . SER A 1 620 ? -14.059 -14.879 -17.393 1.00 81.00 620 SER A N 1
ATOM 4765 C CA . SER A 1 620 ? -14.030 -15.396 -16.026 1.00 81.00 620 SER A CA 1
ATOM 4766 C C . SER A 1 620 ? -15.391 -16.018 -15.708 1.00 81.00 620 SER A C 1
ATOM 4768 O O . SER A 1 620 ? -16.417 -15.501 -16.150 1.00 81.00 620 SER A O 1
ATOM 4770 N N . ILE A 1 621 ? -15.429 -17.109 -14.944 1.00 66.69 621 ILE A N 1
ATOM 4771 C CA . ILE A 1 621 ? -16.693 -17.580 -14.369 1.00 66.69 621 ILE A CA 1
ATOM 4772 C C . ILE A 1 621 ? -17.044 -16.626 -13.219 1.00 66.69 621 ILE A C 1
ATOM 4774 O O . ILE A 1 621 ? -16.198 -16.422 -12.344 1.00 66.69 621 ILE A O 1
ATOM 4778 N N . PRO A 1 622 ? -18.238 -16.004 -13.197 1.00 48.66 622 PRO A N 1
ATOM 4779 C CA . PRO A 1 622 ? -18.675 -15.237 -12.040 1.00 48.66 622 PRO A CA 1
ATOM 4780 C C . PRO A 1 622 ? -18.762 -16.176 -10.838 1.00 48.66 622 PRO A C 1
ATOM 4782 O O . PRO A 1 622 ? -19.371 -17.239 -10.941 1.00 48.66 622 PRO A O 1
ATOM 4785 N N . SER A 1 623 ? -18.199 -15.787 -9.695 1.00 40.22 623 SER A N 1
ATOM 4786 C CA . SER A 1 623 ? -18.542 -16.430 -8.425 1.00 40.22 623 SER A CA 1
ATOM 4787 C C . SER A 1 623 ? -20.058 -16.340 -8.244 1.00 40.22 623 SER A C 1
ATOM 4789 O O . SER A 1 623 ? -20.596 -15.231 -8.302 1.00 40.22 623 SER A O 1
ATOM 4791 N N . GLU A 1 624 ? -20.741 -17.475 -8.074 1.00 33.50 624 GLU A N 1
ATOM 4792 C CA . GLU A 1 624 ? -22.208 -17.548 -8.055 1.00 33.50 624 GLU A CA 1
ATOM 4793 C C . GLU A 1 624 ? -22.817 -16.794 -6.861 1.00 33.50 624 GLU A C 1
ATOM 4795 O O . GLU A 1 624 ? -23.100 -17.356 -5.809 1.00 33.50 624 GLU A O 1
ATOM 4800 N N . CYS A 1 625 ? -23.048 -15.497 -7.062 1.00 32.50 625 CYS A N 1
ATOM 4801 C CA . CYS A 1 625 ? -23.806 -14.610 -6.188 1.00 32.50 625 CYS A CA 1
ATOM 4802 C C . CYS A 1 625 ? -24.663 -13.663 -7.041 1.00 32.50 625 CYS A C 1
ATOM 4804 O O . CYS A 1 625 ? -24.507 -12.444 -6.996 1.00 32.50 625 CYS A O 1
ATOM 4806 N N . LYS A 1 626 ? -25.588 -14.219 -7.833 1.00 26.67 626 LYS A N 1
ATOM 4807 C CA . LYS A 1 626 ? -26.750 -13.470 -8.329 1.00 26.67 626 LYS A CA 1
ATOM 4808 C C . LYS A 1 626 ? -27.983 -14.359 -8.392 1.00 26.67 626 LYS A C 1
ATOM 4810 O O . LYS A 1 626 ? -27.959 -15.421 -9.004 1.00 26.67 626 LYS A O 1
ATOM 4815 N N . ALA A 1 627 ? -29.051 -13.892 -7.752 1.00 24.80 627 ALA A N 1
ATOM 4816 C CA . ALA A 1 627 ? -30.387 -14.415 -7.974 1.00 24.80 627 ALA A CA 1
ATOM 4817 C C . ALA A 1 627 ? -30.841 -14.039 -9.390 1.00 24.80 627 ALA A C 1
ATOM 4819 O O . ALA A 1 627 ? -30.618 -12.910 -9.832 1.00 24.80 627 ALA A O 1
ATOM 4820 N N . ASP A 1 628 ? -31.469 -14.989 -10.069 1.00 23.33 628 ASP A N 1
ATOM 4821 C CA . ASP A 1 628 ? -32.067 -14.794 -11.383 1.00 23.33 628 ASP A CA 1
ATOM 4822 C C . ASP A 1 628 ? -33.484 -14.216 -11.231 1.00 23.33 628 ASP A C 1
ATOM 4824 O O . ASP A 1 628 ? -34.248 -14.675 -10.378 1.00 23.33 628 ASP A O 1
ATOM 4828 N N . PHE A 1 629 ? -33.831 -13.220 -12.046 1.00 26.22 629 PHE A N 1
ATOM 4829 C CA . PHE A 1 629 ? -35.209 -12.771 -12.246 1.00 26.22 629 PHE A CA 1
ATOM 4830 C C . PHE A 1 629 ? -35.383 -12.299 -13.693 1.00 26.22 629 PHE A C 1
ATOM 4832 O O . PHE A 1 629 ? -34.619 -11.482 -14.202 1.00 26.22 629 PHE A O 1
ATOM 4839 N N . ASP A 1 630 ? -36.398 -12.872 -14.331 1.00 26.41 630 ASP A N 1
ATOM 4840 C CA . ASP A 1 630 ? -36.609 -12.915 -15.778 1.00 26.41 630 ASP A CA 1
ATOM 4841 C C . ASP A 1 630 ? -37.515 -11.773 -16.296 1.00 26.41 630 ASP A C 1
ATOM 4843 O O . ASP A 1 630 ? -38.310 -11.200 -15.550 1.00 26.41 630 ASP A O 1
ATOM 4847 N N . HIS A 1 631 ? -37.466 -11.558 -17.614 1.00 26.20 631 HIS A N 1
ATOM 4848 C CA . HIS A 1 631 ? -38.537 -10.997 -18.450 1.00 26.20 631 HIS A CA 1
ATOM 4849 C C . HIS A 1 631 ? -38.961 -9.519 -18.280 1.00 26.20 631 HIS A C 1
ATOM 4851 O O . HIS A 1 631 ? -40.096 -9.229 -17.912 1.00 26.20 631 HIS A O 1
ATOM 4857 N N . ASP A 1 632 ? -38.156 -8.591 -18.800 1.00 23.77 632 ASP A N 1
ATOM 4858 C CA . ASP A 1 632 ? -38.441 -7.957 -20.103 1.00 23.77 632 ASP A CA 1
ATOM 4859 C C . ASP A 1 632 ? -37.235 -7.161 -20.641 1.00 23.77 632 ASP A C 1
ATOM 4861 O O . ASP A 1 632 ? -36.312 -6.804 -19.915 1.00 23.77 632 ASP A O 1
ATOM 4865 N N . GLY A 1 633 ? -37.169 -7.001 -21.966 1.00 28.80 633 GLY A N 1
ATOM 4866 C CA . GLY A 1 633 ? -36.026 -6.388 -22.638 1.00 28.80 633 GLY A CA 1
ATOM 4867 C C . GLY A 1 633 ? -36.335 -4.991 -23.155 1.00 28.80 633 GLY A C 1
ATOM 4868 O O . GLY A 1 633 ? -37.027 -4.869 -24.163 1.00 28.80 633 GLY A O 1
ATOM 4869 N N . ASP A 1 634 ? -35.731 -3.976 -22.542 1.00 23.39 634 ASP A N 1
ATOM 4870 C CA . ASP A 1 634 ? -35.204 -2.808 -23.255 1.00 23.39 634 ASP A CA 1
ATOM 4871 C C . ASP A 1 634 ? -34.025 -2.205 -22.467 1.00 23.39 634 ASP A C 1
ATOM 4873 O O . ASP A 1 634 ? -33.885 -2.450 -21.267 1.00 23.39 634 ASP A O 1
ATOM 4877 N N . VAL A 1 635 ? -33.138 -1.466 -23.137 1.00 40.19 635 VAL A N 1
ATOM 4878 C CA . VAL A 1 635 ? -31.884 -0.963 -22.544 1.00 40.19 635 VAL A CA 1
ATOM 4879 C C . VAL A 1 635 ? -31.880 0.559 -22.509 1.00 40.19 635 VAL A C 1
ATOM 4881 O O . VAL A 1 635 ? -31.941 1.182 -23.561 1.00 40.19 635 VAL A O 1
ATOM 4884 N N . ASP A 1 636 ? -31.682 1.151 -21.330 1.00 24.58 636 ASP A N 1
ATOM 4885 C CA . ASP A 1 636 ? -30.929 2.404 -21.195 1.00 24.58 636 ASP A CA 1
ATOM 4886 C C . ASP A 1 636 ? -30.422 2.593 -19.754 1.00 24.58 636 ASP A C 1
ATOM 4888 O O . ASP A 1 636 ? -30.946 2.013 -18.807 1.00 24.58 636 ASP A O 1
ATOM 4892 N N . GLY A 1 637 ? -29.314 3.321 -19.614 1.00 21.97 637 GLY A N 1
ATOM 4893 C CA . GLY A 1 637 ? -28.405 3.179 -18.476 1.00 21.97 637 GLY A CA 1
ATOM 4894 C C . GLY A 1 637 ? -28.804 3.753 -17.107 1.00 21.97 637 GLY A C 1
ATOM 4895 O O . GLY A 1 637 ? -29.707 4.573 -16.966 1.00 21.97 637 GLY A O 1
ATOM 4896 N N . ILE A 1 638 ? -27.911 3.414 -16.164 1.00 23.42 638 ILE A N 1
ATOM 4897 C CA . ILE A 1 638 ? -27.561 4.104 -14.908 1.00 23.42 638 ILE A CA 1
ATOM 4898 C C . ILE A 1 638 ? -28.249 3.621 -13.606 1.00 23.42 638 ILE A C 1
ATOM 4900 O O . ILE A 1 638 ? -29.460 3.469 -13.510 1.00 23.42 638 ILE A O 1
ATOM 4904 N N . ASP A 1 639 ? -27.366 3.449 -12.612 1.00 23.98 639 ASP A N 1
ATOM 4905 C CA . ASP A 1 639 ? -27.515 3.286 -11.159 1.00 23.98 639 ASP A CA 1
ATOM 4906 C C . ASP A 1 639 ? -28.155 2.038 -10.528 1.00 23.98 639 ASP A C 1
ATOM 4908 O O . ASP A 1 639 ? -29.305 1.668 -10.748 1.00 23.98 639 ASP A O 1
ATOM 4912 N N . LEU A 1 640 ? -27.422 1.521 -9.531 1.00 23.20 640 LEU A N 1
ATOM 4913 C CA . LEU A 1 640 ? -28.021 1.264 -8.225 1.00 23.20 640 LEU A CA 1
ATOM 4914 C C . LEU A 1 640 ? -27.114 1.812 -7.107 1.00 23.20 640 LEU A C 1
ATOM 4916 O O . LEU A 1 640 ? -26.198 1.138 -6.639 1.00 23.20 640 LEU A O 1
ATOM 4920 N N . VAL A 1 641 ? -27.401 3.041 -6.673 1.00 24.34 641 VAL A N 1
ATOM 4921 C CA . VAL A 1 641 ? -27.003 3.560 -5.354 1.00 24.34 641 VAL A CA 1
ATOM 4922 C C . VAL A 1 641 ? -28.170 3.344 -4.376 1.00 24.34 641 VAL A C 1
ATOM 4924 O O . VAL A 1 641 ? -29.329 3.240 -4.777 1.00 24.34 641 VAL A O 1
ATOM 4927 N N . VAL A 1 642 ? -27.833 3.222 -3.092 1.00 25.58 642 VAL A N 1
ATOM 4928 C CA . VAL A 1 642 ? -28.689 2.925 -1.931 1.00 25.58 642 VAL A CA 1
ATOM 4929 C C . VAL A 1 642 ? -30.064 3.616 -1.935 1.00 25.58 642 VAL A C 1
ATOM 4931 O O . VAL A 1 642 ? -30.164 4.821 -2.145 1.00 25.58 642 VAL A O 1
ATOM 4934 N N . PHE A 1 643 ? -31.108 2.888 -1.509 1.00 21.58 643 PHE A N 1
ATOM 4935 C CA . PHE A 1 643 ? -32.271 3.504 -0.855 1.00 21.58 643 PHE A CA 1
ATOM 4936 C C . PHE A 1 643 ? -32.829 2.661 0.300 1.00 21.58 643 PHE A C 1
ATOM 4938 O O . PHE A 1 643 ? -33.411 1.596 0.099 1.00 21.58 643 PHE A O 1
ATOM 4945 N N . ALA A 1 644 ? -32.752 3.209 1.514 1.00 22.72 644 ALA A N 1
ATOM 4946 C CA . ALA A 1 644 ? -33.564 2.799 2.654 1.00 22.72 644 ALA A CA 1
ATOM 4947 C C . ALA A 1 644 ? -34.198 4.044 3.300 1.00 22.72 644 ALA A C 1
ATOM 4949 O O . ALA A 1 644 ? -33.493 4.882 3.846 1.00 22.72 644 ALA A O 1
ATOM 4950 N N . GLN A 1 645 ? -35.536 4.122 3.255 1.00 25.67 645 GLN A N 1
ATOM 4951 C CA . GLN A 1 645 ? -36.406 5.139 3.884 1.00 25.67 645 GLN A CA 1
ATOM 4952 C C . GLN A 1 645 ? -36.196 6.603 3.417 1.00 25.67 645 GLN A C 1
ATOM 4954 O O . GLN A 1 645 ? -35.201 7.258 3.685 1.00 25.67 645 GLN A O 1
ATOM 4959 N N . SER A 1 646 ? -37.208 7.244 2.831 1.00 23.19 646 SER A N 1
ATOM 4960 C CA . SER A 1 646 ? -38.316 7.752 3.648 1.00 23.19 646 SER A CA 1
ATOM 4961 C C . SER A 1 646 ? -39.500 8.249 2.808 1.00 23.19 646 SER A C 1
ATOM 4963 O O . SER A 1 646 ? -39.324 9.018 1.873 1.00 23.19 646 SER A O 1
ATOM 4965 N N . PHE A 1 647 ? -40.721 7.888 3.216 1.00 24.58 647 PHE A N 1
ATOM 4966 C CA . PHE A 1 647 ? -41.921 8.710 3.018 1.00 24.58 647 PHE A CA 1
ATOM 4967 C C . PHE A 1 647 ? -42.922 8.432 4.146 1.00 24.58 647 PHE A C 1
ATOM 4969 O O . PHE A 1 647 ? -43.604 7.410 4.174 1.00 24.58 647 PHE A O 1
ATOM 4976 N N . LEU A 1 648 ? -43.010 9.379 5.078 1.00 27.86 648 LEU A N 1
ATOM 4977 C CA . LEU A 1 648 ? -44.131 9.543 5.998 1.00 27.86 648 LEU A CA 1
ATOM 4978 C C . LEU A 1 648 ? -44.659 10.966 5.813 1.00 27.86 648 LEU A C 1
ATOM 4980 O O . LEU A 1 648 ? -44.063 11.888 6.355 1.00 27.86 648 LEU A O 1
ATOM 4984 N N . THR A 1 649 ? -45.793 11.126 5.129 1.00 26.81 649 THR A N 1
ATOM 4985 C CA . THR A 1 649 ? -46.788 12.167 5.449 1.00 26.81 649 THR A CA 1
ATOM 4986 C C . THR A 1 649 ? -48.132 11.863 4.779 1.00 26.81 649 THR A C 1
ATOM 4988 O O . THR A 1 649 ? -48.182 11.696 3.569 1.00 26.81 649 THR A O 1
ATOM 4991 N N . THR A 1 650 ? -49.202 11.862 5.590 1.00 28.06 650 THR A N 1
ATOM 4992 C CA . THR A 1 650 ? -50.603 12.235 5.253 1.00 28.06 650 THR A CA 1
ATOM 4993 C C . THR A 1 650 ? -51.185 11.683 3.935 1.00 28.06 650 THR A C 1
ATOM 4995 O O . THR A 1 650 ? -50.8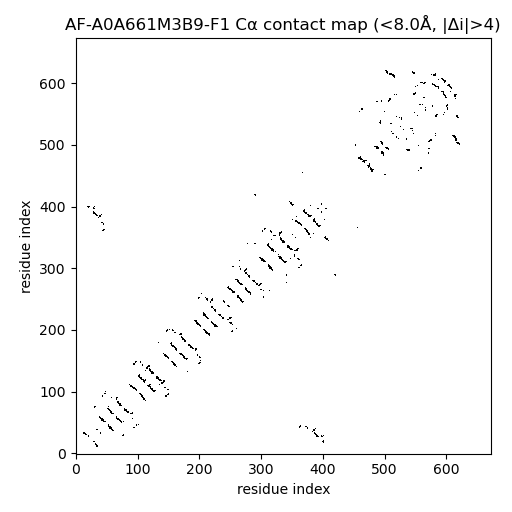53 12.170 2.864 1.00 28.06 650 THR A O 1
ATOM 4998 N N . GLU A 1 651 ? -52.128 10.740 3.927 1.00 26.03 651 GLU A N 1
ATOM 4999 C CA . GLU A 1 651 ? -53.440 10.798 4.597 1.00 26.03 651 GLU A CA 1
ATOM 5000 C C . GLU A 1 651 ? -53.964 9.393 4.976 1.00 26.03 651 GLU A C 1
ATOM 5002 O O . GLU A 1 651 ? -53.669 8.406 4.307 1.00 26.03 651 GLU A O 1
ATOM 5007 N N . ALA A 1 652 ? -54.779 9.303 6.034 1.00 26.89 652 ALA A N 1
ATOM 5008 C CA . ALA A 1 652 ? -55.565 8.102 6.346 1.00 26.89 652 ALA A CA 1
ATOM 5009 C C . ALA A 1 652 ? -56.938 8.165 5.651 1.00 26.89 652 ALA A C 1
ATOM 5011 O O . ALA A 1 652 ? -57.498 9.256 5.515 1.00 26.89 652 ALA A O 1
ATOM 5012 N N . PRO A 1 653 ? -57.535 7.008 5.312 1.00 27.25 653 PRO A N 1
ATOM 5013 C CA . PRO A 1 653 ? -58.726 6.640 6.080 1.00 27.25 653 PRO A CA 1
ATOM 5014 C C . PRO A 1 653 ? -58.872 5.145 6.431 1.00 27.25 653 PRO A C 1
ATOM 5016 O O . PRO A 1 653 ? -58.477 4.245 5.701 1.00 27.25 653 PRO A O 1
ATOM 5019 N N . GLU A 1 654 ? -59.503 4.954 7.589 1.00 25.83 654 GLU A N 1
ATOM 5020 C CA . GLU A 1 654 ? -60.264 3.811 8.120 1.00 25.83 654 GLU A CA 1
ATOM 5021 C C . GLU A 1 654 ? -60.457 2.539 7.257 1.00 25.83 654 GLU A C 1
ATOM 5023 O O . GLU A 1 654 ? -61.135 2.578 6.236 1.00 25.83 654 GLU A O 1
ATOM 5028 N N . PHE A 1 655 ? -59.987 1.393 7.777 1.00 24.03 655 PHE A N 1
ATOM 5029 C CA . PHE A 1 655 ? -60.703 0.108 8.010 1.00 24.03 655 PHE A CA 1
ATOM 5030 C C . PHE A 1 655 ? -59.643 -0.882 8.559 1.00 24.03 655 PHE A C 1
ATOM 5032 O O . PHE A 1 655 ? -58.633 -1.108 7.905 1.00 24.03 655 PHE A O 1
ATOM 5039 N N . ILE A 1 656 ? -59.640 -1.406 9.791 1.00 21.44 656 ILE A N 1
ATOM 5040 C CA . ILE A 1 656 ? -60.672 -2.056 10.622 1.00 21.44 656 ILE A CA 1
ATOM 5041 C C . ILE A 1 656 ? -61.277 -3.322 9.980 1.00 21.44 656 ILE A C 1
ATOM 5043 O O . ILE A 1 656 ? -62.158 -3.247 9.141 1.00 21.44 656 ILE A O 1
ATOM 5047 N N . LEU A 1 657 ? -60.836 -4.465 10.524 1.00 21.78 657 LEU A N 1
ATOM 5048 C CA . LEU A 1 657 ? -61.478 -5.789 10.596 1.00 21.78 657 LEU A CA 1
ATOM 5049 C C . LEU A 1 657 ? -61.724 -6.654 9.328 1.00 21.78 657 LEU A C 1
ATOM 5051 O O . LEU A 1 657 ? -62.585 -6.382 8.504 1.00 21.78 657 LEU A O 1
ATOM 5055 N N . GLU A 1 658 ? -61.103 -7.842 9.404 1.00 22.45 658 GLU A N 1
ATOM 5056 C CA . GLU A 1 658 ? -61.715 -9.184 9.274 1.00 22.45 658 GLU A CA 1
ATOM 5057 C C . GLU A 1 658 ? -62.054 -9.842 7.915 1.00 22.45 658 GLU A C 1
ATOM 5059 O O . GLU A 1 658 ? -62.515 -9.234 6.958 1.00 22.45 658 GLU A O 1
ATOM 5064 N N . MET A 1 659 ? -61.920 -11.183 7.955 1.00 21.44 659 MET A N 1
ATOM 5065 C CA . MET A 1 659 ? -62.291 -12.218 6.968 1.00 21.44 659 MET A CA 1
ATOM 5066 C C . MET A 1 659 ? -61.386 -12.303 5.713 1.00 21.44 659 MET A C 1
ATOM 5068 O O . MET A 1 659 ? -61.130 -11.319 5.040 1.00 21.44 659 MET A O 1
ATOM 5072 N N . PHE A 1 660 ? -60.851 -13.469 5.322 1.00 23.05 660 PHE A N 1
ATOM 5073 C CA . PHE A 1 660 ? -61.341 -14.846 5.511 1.00 23.05 660 PHE A CA 1
ATOM 5074 C C . PHE A 1 660 ? -60.290 -15.851 6.020 1.00 23.05 660 PHE A C 1
ATOM 5076 O O . PHE A 1 660 ? -59.103 -15.739 5.739 1.00 23.05 660 PHE A O 1
ATOM 5083 N N . ALA A 1 661 ? -60.774 -16.908 6.681 1.00 22.77 661 ALA A N 1
ATOM 5084 C CA . ALA A 1 661 ? -60.009 -18.095 7.069 1.00 22.77 661 ALA A CA 1
ATOM 5085 C C . ALA A 1 661 ? -60.688 -19.381 6.561 1.00 22.77 661 ALA A C 1
ATOM 5087 O O . ALA A 1 661 ? -61.919 -19.399 6.470 1.00 22.77 661 ALA A O 1
ATOM 5088 N N . ARG A 1 662 ? -59.890 -20.432 6.292 1.00 25.22 662 ARG A N 1
ATOM 5089 C CA . ARG A 1 662 ? -60.173 -21.897 6.330 1.00 25.22 662 ARG A CA 1
ATOM 5090 C C . ARG A 1 662 ? -59.080 -22.650 5.554 1.00 25.22 662 ARG A C 1
ATOM 5092 O O . ARG A 1 662 ? -58.585 -22.119 4.570 1.00 25.22 662 ARG A O 1
ATOM 5099 N N . GLU A 1 663 ? -58.683 -23.875 5.900 1.00 25.11 663 GLU A N 1
ATOM 5100 C CA . GLU A 1 663 ? -58.960 -24.767 7.052 1.00 25.11 663 GLU A CA 1
ATOM 5101 C C . GLU A 1 663 ? -57.669 -25.614 7.248 1.00 25.11 663 GLU A C 1
ATOM 5103 O O . GLU A 1 663 ? -56.904 -25.751 6.297 1.00 25.11 663 GLU A O 1
ATOM 5108 N N . PHE A 1 664 ? -57.268 -26.157 8.403 1.00 26.02 664 PHE A N 1
ATOM 5109 C CA . PHE A 1 664 ? -57.938 -26.568 9.650 1.00 26.02 664 PHE A CA 1
ATOM 5110 C C . PHE A 1 664 ? -57.006 -26.254 10.857 1.00 26.02 664 PHE A C 1
ATOM 5112 O O . PHE A 1 664 ? -55.831 -25.974 10.655 1.00 26.02 664 PHE A O 1
ATOM 5119 N N . GLY A 1 665 ? -57.398 -26.314 12.136 1.00 23.31 665 GLY A N 1
ATOM 5120 C CA . GLY A 1 665 ? -58.725 -26.523 12.725 1.00 23.31 665 GLY A CA 1
ATOM 5121 C C . GLY A 1 665 ? -58.677 -27.266 14.077 1.00 23.31 665 GLY A C 1
ATOM 5122 O O . GLY A 1 665 ? -58.244 -28.409 14.121 1.00 23.31 665 GLY A O 1
ATOM 5123 N N . THR A 1 666 ? -59.239 -26.655 15.135 1.00 25.12 666 THR A N 1
ATOM 5124 C CA . THR A 1 666 ? -59.565 -27.224 16.481 1.00 25.12 666 THR A CA 1
ATOM 5125 C C . THR A 1 666 ? -58.379 -27.570 17.425 1.00 25.12 666 THR A C 1
ATOM 5127 O O . THR A 1 666 ? -57.377 -28.099 16.975 1.00 25.12 666 THR A O 1
ATOM 5130 N N . THR A 1 667 ? -58.389 -27.304 18.750 1.00 25.19 667 THR A N 1
ATOM 5131 C CA . THR A 1 667 ? -59.412 -26.697 19.648 1.00 25.19 667 THR A CA 1
ATOM 5132 C C . THR A 1 667 ? -58.832 -26.154 20.979 1.00 25.19 667 THR A C 1
ATOM 5134 O O . THR A 1 667 ? -57.898 -26.728 21.523 1.00 25.19 667 THR A O 1
ATOM 5137 N N . SER A 1 668 ? -59.520 -25.146 21.547 1.00 24.55 668 SER A N 1
ATOM 5138 C CA . SER A 1 668 ? -59.673 -24.784 22.985 1.00 24.55 668 SER A CA 1
ATOM 5139 C C . SER A 1 668 ? -58.485 -24.328 23.869 1.00 24.55 668 SER A C 1
ATOM 5141 O O . SER A 1 668 ? -57.660 -25.121 24.306 1.00 24.55 668 SER A O 1
ATOM 5143 N N . CYS A 1 669 ? -58.566 -23.053 24.285 1.00 21.17 669 CYS A N 1
ATOM 5144 C CA . CYS A 1 669 ? -58.034 -22.464 25.535 1.00 21.17 669 CYS A CA 1
ATOM 5145 C C . CYS A 1 669 ? -59.022 -22.756 26.715 1.00 21.17 669 CYS A C 1
ATOM 5147 O O . CYS A 1 669 ? -60.132 -23.208 26.405 1.00 21.17 669 CYS A O 1
ATOM 5149 N N . PRO A 1 670 ? -58.725 -22.513 28.024 1.00 32.94 670 PRO A N 1
ATOM 5150 C CA . PRO A 1 670 ? -58.636 -21.134 28.547 1.00 32.94 670 PRO A CA 1
ATOM 5151 C C . PRO A 1 670 ? -57.686 -20.846 29.749 1.00 32.94 670 PRO A C 1
ATOM 5153 O O . PRO A 1 670 ? -57.662 -21.565 30.740 1.00 32.94 670 PRO A O 1
ATOM 5156 N N . LEU A 1 671 ? -57.067 -19.662 29.676 1.00 23.98 671 LEU A N 1
ATOM 5157 C CA . LEU A 1 671 ? -56.916 -18.605 30.704 1.00 23.98 671 LEU A CA 1
ATOM 5158 C C . LEU A 1 671 ? -56.214 -18.828 32.072 1.00 23.98 671 LEU A C 1
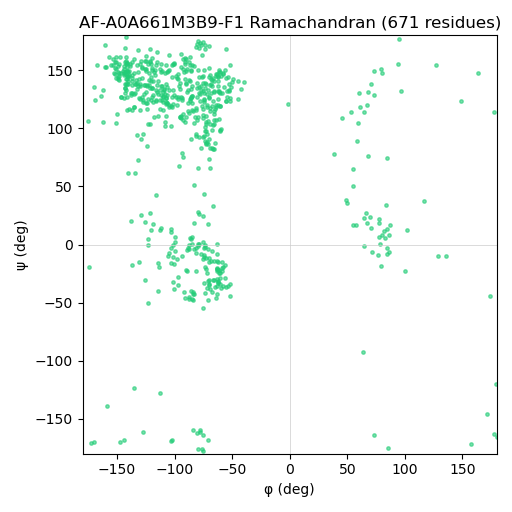ATOM 5160 O O . LEU A 1 671 ? -56.553 -19.678 32.889 1.00 23.98 671 LEU A O 1
ATOM 5164 N N . LEU A 1 672 ? -55.311 -17.865 32.300 1.00 24.12 672 LEU A N 1
ATOM 5165 C CA . LEU A 1 672 ? -54.578 -17.425 33.496 1.00 24.12 672 LEU A CA 1
ATOM 5166 C C . LEU A 1 672 ? -55.457 -17.055 34.720 1.00 24.12 672 LEU A C 1
ATOM 5168 O O . LEU A 1 672 ? -56.678 -16.905 34.597 1.00 24.12 672 LEU A O 1
ATOM 5172 N N . PRO A 1 673 ? -54.833 -16.888 35.903 1.00 33.91 673 PRO A N 1
ATOM 5173 C CA . PRO A 1 673 ? -54.471 -15.537 36.383 1.00 33.91 673 PRO A CA 1
ATOM 5174 C C . PRO A 1 673 ? -52.990 -15.173 36.221 1.00 33.91 673 PRO A C 1
ATOM 5176 O O . PRO A 1 673 ? -52.142 -16.057 36.465 1.00 33.91 673 PRO A O 1
#

Sequence (673 aa):
MIKKAFALTVLGMFCAFGLPCAPGQASAQWAITCGTIAHDEAKAILRASDGGHVVLGQTWSVNSDMNFWIVKLDESGHPVWQKEYGGSGEDIPQSITSTSDGGYVVAASTRSFGAGESDIWVVKLNFRGEIEWQRSFGSTETEIPSDIQQTVDGGYIIAAIRSSSTYTGFRWWLLKLDSTGNIDWQKIYDPGHDGLVHSIQQTLDGGYIVAGTVYARNGDFLILGLKESGDIEWQKSFGLDTNGDEHIEMNPIIKQTSDGGFIVAGQSILGSQNQIWAAKLDASRNIEWQKKYSTVGDYVFTSLIEKTEGGYILGGWRGCIGGESGTQSFDGWIMEIDSSGDIQWQRTYGGPTSSDNDKINSIVQTPDGGYIAAGFTESFDLAGGDAWVLRLSEDGSLEGCAAVNIWSGNSSDTSEIGVEITVGVTTTGTVTQDTVVAAEPFSLVFHDGCKYYSNMVQLPETGQTTSYHERDDGALKTGVEWPAPRFTDNGDGTITDNLTGLMWLKDCACLGERPWEEALTTVSDLNSNPDSYSCQDYTASYRDWRMPNRKELLSMIDRSRTNPALPLGHPFVRISTDYSVWSSSTYAGSTGSAWSFSMRFGLMWHTSKSYSRAVWAVRSIPSECKADFDHDGDVDGIDLVVFAQSFLTTEAPEFILEMFAREFGTTSCPLLP

Secondary structure (DSSP, 8-state):
-------------EEEE---S-S--SS--EEEEEE-SS-EEEEEEEE-TTSSEEEEEEE--TTS--EEEEEEE-TTS-EEEEEEE--SS-EEEEEEEE-TTS-EEEEEEESSSSSSSBEEEEEEE-TTS-EEEEEEE--SSBEEEEEEEE-TTS-EEEEEEEEETTEEEEEEEEEEE-TTS-EEEEEEE--SSSEEEEEEEE-TTS-EEEEEEEGGGTTEEEEEEE-TTS-EEEEEEE---TTS---EEEEEEEEE-TTS-EEEEEEEEETTEEEEEEEEE-TTS-EEEEEEE-SSSBEEEEEEEE-TTSSEEEEEEEE-TT--TT---EEEEEEEE-TT--EEEEEEEE-S-TTS-EEEEEEEE-TTS-EEEEEEESTT-SSS-EEEEEEE-TTS--TT-TTSEEE------TTS---------------------PPPP----PPTT--------PPBP-S----SSTTSHHHH--SBPPPSSSEEE-SSSEEEETTTTEEEESBTTTT-EE-HHHHHHHHHHHTT-GGGS--TT--------BPPPHHHHHTT--TT--SS-S-TT---BS---SSEEEEEEE-TT-TTEEEEEETTTTEEEEEETTS-EE---EEEPPPS--------------------------------------S----------